Protein AF-0000000084338769 (afdb_homodimer)

Nearest PDB structures (foldseek):
  5ovy-assembly1_A  TM=7.152E-01  e=9.551E-09  Mycobacteroides abscessus ATCC 19977
  2qwt-assembly1_A  TM=5.694E-01  e=1.940E-06  Mycolicibacterium vanbaalenii PYR-1
  3vpr-assembly2_D  TM=7.027E-01  e=4.124E-05  Thermus thermophilus HB8
  2g3b-assembly1_A  TM=5.293E-01  e=1.613E-04  Rhodococcus jostii RHA1
  5nz0-assembly1_A-2  TM=6.628E-01  e=1.616E-03  Mycobacterium tuberculosis H37Rv

Solvent-accessible surface area (backbone atoms only — not comparable to full-atom values): 21182 Å² total; per-residue (Å²): 111,68,66,55,48,55,51,47,50,52,41,42,34,54,41,41,42,52,43,26,40,75,67,34,82,76,60,52,65,61,56,41,18,55,75,45,71,46,56,52,66,60,47,39,74,76,29,76,41,69,58,52,42,51,48,62,47,38,42,66,60,50,51,48,52,37,50,46,40,54,56,24,67,65,43,85,50,36,52,61,20,40,53,52,34,53,52,51,52,48,50,53,33,51,73,30,52,26,53,41,50,39,56,75,68,42,44,68,70,30,70,90,39,43,66,58,48,51,49,38,52,50,41,50,45,49,36,50,50,44,14,38,73,72,54,46,29,33,84,84,67,48,73,32,53,53,52,51,50,50,32,18,48,65,26,45,75,52,93,43,69,68,53,19,41,44,38,47,52,25,48,49,43,38,49,52,58,39,43,36,44,62,99,62,76,88,61,57,69,81,42,88,42,78,76,52,62,65,79,108,110,68,64,54,48,54,52,48,49,53,40,41,34,53,41,42,41,53,43,26,41,75,68,34,82,76,59,55,66,60,55,41,19,54,75,48,69,46,55,53,67,60,47,41,73,75,30,76,41,69,58,50,42,51,48,62,48,38,43,67,60,51,50,48,50,37,50,45,39,54,55,24,68,66,43,85,48,37,53,61,20,40,51,50,34,54,52,50,51,50,51,51,34,51,73,31,52,26,52,40,50,40,56,76,67,43,43,70,71,30,70,91,40,42,66,57,48,50,49,38,51,49,41,50,48,50,36,50,49,43,12,37,73,73,53,46,30,34,84,86,66,49,76,33,53,55,53,50,49,50,30,17,50,65,27,46,74,52,94,43,69,68,53,20,41,44,37,48,52,26,50,48,44,38,49,52,58,39,43,36,44,62,99,63,76,87,62,56,69,82,40,86,41,80,71,52,67,65,79,109

Structure (mmCIF, N/CA/C/O backbone):
data_AF-0000000084338769-model_v1
#
loop_
_entity.id
_entity.type
_entity.pdbx_description
1 polymer 'Transcriptional regulator, TetR family'
#
loop_
_atom_site.group_PDB
_atom_site.id
_atom_site.type_symbol
_atom_site.label_atom_id
_atom_site.label_alt_id
_atom_site.label_comp_id
_atom_site.label_asym_id
_atom_site.label_entity_id
_atom_site.label_seq_id
_atom_site.pdbx_PDB_ins_code
_atom_site.Cartn_x
_atom_site.Cartn_y
_atom_site.Cartn_z
_atom_site.occupancy
_atom_site.B_iso_or_equiv
_atom_site.auth_seq_id
_atom_site.auth_comp_id
_atom_site.auth_asym_id
_atom_site.auth_atom_id
_atom_site.pdbx_PDB_model_num
ATOM 1 N N . MET A 1 1 ? -25.766 22.438 29.156 1 53.47 1 MET A N 1
ATOM 2 C CA . MET A 1 1 ? -26.156 22.516 27.75 1 53.47 1 MET A CA 1
ATOM 3 C C . MET A 1 1 ? -24.938 22.516 26.844 1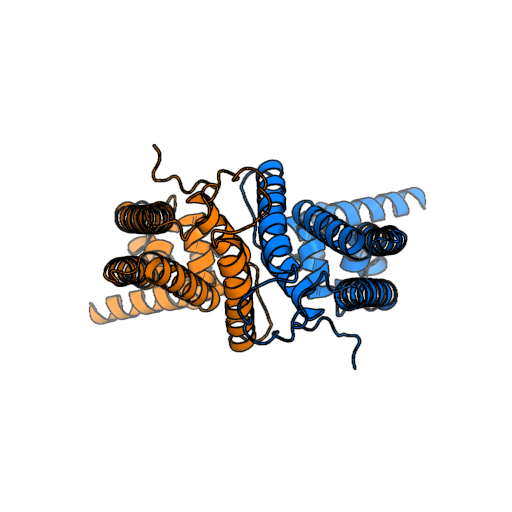 53.47 1 MET A C 1
ATOM 5 O O . MET A 1 1 ? -24.859 21.703 25.906 1 53.47 1 MET A O 1
ATOM 9 N N . ARG A 1 2 ? -24.016 23.484 27.125 1 60 2 ARG A N 1
ATOM 10 C CA . ARG A 1 2 ? -22.781 23.625 26.375 1 60 2 ARG A CA 1
ATOM 11 C C . ARG A 1 2 ? -21.875 22.422 26.578 1 60 2 ARG A C 1
ATOM 13 O O . ARG A 1 2 ? -21.281 21.922 25.625 1 60 2 ARG A O 1
ATOM 20 N N . THR A 1 3 ? -21.844 21.938 27.688 1 65.62 3 THR A N 1
ATOM 21 C CA . THR A 1 3 ? -21.031 20.781 28.062 1 65.62 3 THR A CA 1
ATOM 22 C C . THR A 1 3 ? -21.484 19.531 27.312 1 65.62 3 THR A C 1
ATOM 24 O O . THR A 1 3 ? -20.672 18.719 26.891 1 65.62 3 THR A O 1
ATOM 27 N N . ASP A 1 4 ? -22.75 19.547 27.172 1 74.5 4 ASP A N 1
ATOM 28 C CA . ASP A 1 4 ? -23.344 18.422 26.438 1 74.5 4 ASP A CA 1
ATOM 29 C C . ASP A 1 4 ? -22.984 18.469 24.969 1 74.5 4 ASP A C 1
ATOM 31 O O . ASP A 1 4 ? -22.656 17.438 24.359 1 74.5 4 ASP A O 1
ATOM 35 N N . ALA A 1 5 ? -22.859 19.781 24.578 1 77.62 5 ALA A N 1
ATOM 36 C CA . ALA A 1 5 ? -22.547 19.969 23.172 1 77.62 5 ALA A CA 1
ATOM 37 C C . ALA A 1 5 ? -21.109 19.562 22.859 1 77.62 5 ALA A C 1
ATOM 39 O O . ALA A 1 5 ? -20.859 18.891 21.844 1 77.62 5 ALA A O 1
ATOM 40 N N . ALA A 1 6 ? -20.25 19.953 23.719 1 82.94 6 ALA A N 1
ATOM 41 C CA . ALA A 1 6 ? -18.844 19.594 23.531 1 82.94 6 ALA A CA 1
ATOM 42 C C . ALA A 1 6 ? -18.641 18.078 23.688 1 82.94 6 ALA A C 1
ATOM 44 O O . ALA A 1 6 ? -17.859 17.484 22.938 1 82.94 6 ALA A O 1
ATOM 45 N N . ALA A 1 7 ? -19.312 17.562 24.562 1 87 7 ALA A N 1
ATOM 46 C CA . ALA A 1 7 ? -19.234 16.109 24.766 1 87 7 ALA A CA 1
ATOM 47 C C . ALA A 1 7 ? -19.766 15.352 23.547 1 87 7 ALA A C 1
ATOM 49 O O . ALA A 1 7 ? -19.203 14.344 23.141 1 87 7 ALA A O 1
ATOM 50 N N . ASN A 1 8 ? -20.828 15.875 22.953 1 88.81 8 ASN A N 1
ATOM 51 C CA . ASN A 1 8 ? -21.391 15.258 21.75 1 88.81 8 ASN A CA 1
ATOM 52 C C . ASN A 1 8 ? -20.438 15.352 20.562 1 88.81 8 ASN A C 1
ATOM 54 O O . ASN A 1 8 ? -20.297 14.398 19.812 1 88.81 8 ASN A O 1
ATOM 58 N N . ARG A 1 9 ? -19.859 16.484 20.484 1 91.62 9 ARG A N 1
ATOM 59 C CA . ARG A 1 9 ? -18.906 16.672 19.391 1 91.62 9 ARG A CA 1
ATOM 60 C C . ARG A 1 9 ? -17.766 15.656 19.469 1 91.62 9 ARG A C 1
ATOM 62 O O . ARG A 1 9 ? -17.438 15.016 18.469 1 91.62 9 ARG A O 1
ATOM 69 N N . GLU A 1 10 ? -17.203 15.516 20.625 1 93.31 10 GLU A N 1
ATOM 70 C CA . GLU A 1 10 ? -16.078 14.594 20.812 1 93.31 10 GLU A CA 1
ATOM 71 C C . GLU A 1 10 ? -16.516 13.148 20.578 1 93.31 10 GLU A C 1
ATOM 73 O O . GLU A 1 10 ? -15.758 12.352 20.016 1 93.31 10 GLU A O 1
ATOM 78 N N . ARG A 1 11 ? -17.656 12.883 20.984 1 93.44 11 ARG A N 1
ATOM 79 C CA . ARG A 1 11 ? -18.188 11.547 20.75 1 93.44 11 ARG A CA 1
ATOM 80 C C . ARG A 1 11 ? -18.359 11.273 19.266 1 93.44 11 ARG A C 1
ATOM 82 O O . ARG A 1 11 ? -17.969 10.211 18.766 1 93.44 11 ARG A O 1
ATOM 89 N N . ILE A 1 12 ? -18.922 12.258 18.562 1 96.06 12 ILE A N 1
ATOM 90 C CA . ILE A 1 12 ? -19.094 12.125 17.109 1 96.06 12 ILE A CA 1
ATOM 91 C C . ILE A 1 12 ? -17.734 11.93 16.453 1 96.06 12 ILE A C 1
ATOM 93 O O . ILE A 1 12 ? -17.578 11.039 15.602 1 96.06 12 ILE A O 1
ATOM 97 N N . LEU A 1 13 ? -16.797 12.695 16.906 1 96 13 LEU A N 1
ATOM 98 C CA . LEU A 1 13 ? -15.477 12.633 16.297 1 96 13 LEU A CA 1
ATOM 99 C C . LEU A 1 13 ? -14.797 11.297 16.578 1 96 13 LEU A C 1
ATOM 101 O O . LEU A 1 13 ? -14.164 10.711 15.703 1 96 13 LEU A O 1
ATOM 105 N N . ALA A 1 14 ? -14.945 10.805 17.766 1 95.44 14 ALA A N 1
ATOM 106 C CA . ALA A 1 14 ? -14.359 9.516 18.125 1 95.44 14 ALA A CA 1
ATOM 107 C C . ALA A 1 14 ? -14.969 8.383 17.312 1 95.44 14 ALA A C 1
ATOM 109 O O . ALA A 1 14 ? -14.258 7.52 16.797 1 95.44 14 ALA A O 1
ATOM 110 N N . VAL A 1 15 ? -16.234 8.43 17.109 1 96.31 15 VAL A N 1
ATOM 111 C CA . VAL A 1 15 ? -16.938 7.418 16.328 1 96.31 15 VAL A CA 1
ATOM 112 C C . VAL A 1 15 ? -16.547 7.531 14.859 1 96.31 15 VAL A C 1
ATOM 114 O O . VAL A 1 15 ? -16.297 6.52 14.203 1 96.31 15 VAL A O 1
ATOM 117 N N . ALA A 1 16 ? -16.469 8.727 14.414 1 95.56 16 ALA A N 1
ATOM 118 C CA . ALA A 1 16 ? -16.094 8.961 13.023 1 95.56 16 ALA A CA 1
ATOM 119 C C . ALA A 1 16 ? -14.703 8.414 12.734 1 95.56 16 ALA A C 1
ATOM 121 O O . ALA A 1 16 ? -14.5 7.699 11.75 1 95.56 16 ALA A O 1
ATOM 122 N N . ARG A 1 17 ? -13.758 8.688 13.602 1 93.31 17 ARG A N 1
ATOM 123 C CA . ARG A 1 17 ? -12.391 8.211 13.422 1 93.31 17 ARG A CA 1
ATOM 124 C C . ARG A 1 17 ? -12.336 6.691 13.367 1 93.31 17 ARG A C 1
ATOM 126 O O . ARG A 1 17 ? -11.688 6.121 12.484 1 93.31 17 ARG A O 1
ATOM 133 N N . ALA A 1 18 ? -13.031 6.133 14.25 1 92.06 18 ALA A N 1
ATOM 134 C CA . ALA A 1 18 ? -13.055 4.676 14.297 1 92.06 18 ALA A CA 1
ATOM 135 C C . ALA A 1 18 ? -13.703 4.094 13.039 1 92.06 18 ALA A C 1
ATOM 137 O O . ALA A 1 18 ? -13.18 3.148 12.445 1 92.06 18 ALA A O 1
ATOM 138 N N . ALA A 1 19 ? -14.789 4.68 12.648 1 93.06 19 ALA A N 1
ATOM 139 C CA . ALA A 1 19 ? -15.531 4.195 11.484 1 93.06 19 ALA A CA 1
ATOM 140 C C . ALA A 1 19 ? -14.719 4.379 10.203 1 93.06 19 ALA A C 1
ATOM 142 O O . ALA A 1 19 ? -14.602 3.451 9.398 1 93.06 19 ALA A O 1
ATOM 143 N N . PHE A 1 20 ? -14.109 5.547 10.07 1 89.56 20 PHE A N 1
ATOM 144 C CA . PHE A 1 20 ? -13.312 5.828 8.883 1 89.56 20 PHE A CA 1
ATOM 145 C C . PHE A 1 20 ? -12.102 4.91 8.805 1 89.56 20 PHE A C 1
ATOM 147 O O . PHE A 1 20 ? -11.703 4.488 7.719 1 89.56 20 PHE A O 1
ATOM 154 N N . GLY A 1 21 ? -11.523 4.602 9.922 1 86.25 21 GLY A N 1
ATOM 155 C CA . GLY A 1 21 ? -10.352 3.738 9.977 1 86.25 21 GLY A CA 1
ATOM 156 C C . GLY A 1 21 ? -10.656 2.297 9.617 1 86.25 21 GLY A C 1
ATOM 157 O O . GLY A 1 21 ? -9.859 1.635 8.953 1 86.25 21 GLY A O 1
ATOM 158 N N . THR A 1 22 ? -11.82 1.85 10.008 1 83.31 22 THR A N 1
ATOM 159 C CA . THR A 1 22 ? -12.141 0.433 9.867 1 83.31 22 THR A CA 1
ATOM 160 C C . THR A 1 22 ? -12.945 0.184 8.602 1 83.31 22 THR A C 1
ATOM 162 O O . THR A 1 22 ? -12.82 -0.87 7.977 1 83.31 22 THR A O 1
ATOM 165 N N . GLU A 1 23 ? -13.758 1.205 8.211 1 86.38 23 GLU A N 1
ATOM 166 C CA . GLU A 1 23 ? -14.727 0.952 7.152 1 86.38 23 GLU A CA 1
ATOM 167 C C . GLU A 1 23 ? -14.492 1.881 5.965 1 86.38 23 GLU A C 1
ATOM 169 O O . GLU A 1 23 ? -15.133 1.729 4.918 1 86.38 23 GLU A O 1
ATOM 174 N N . GLY A 1 24 ? -13.57 2.754 6.09 1 86 24 GLY A N 1
ATOM 175 C CA . GLY A 1 24 ? -13.312 3.691 5.008 1 86 24 GLY A CA 1
ATOM 176 C C . GLY A 1 24 ? -14.078 4.996 5.156 1 86 24 GLY A C 1
ATOM 177 O O . GLY A 1 24 ? -14.93 5.129 6.039 1 86 24 GLY A O 1
ATOM 178 N N . LEU A 1 25 ? -13.883 5.922 4.297 1 87.19 25 LEU A N 1
ATOM 179 C CA . LEU A 1 25 ? -14.398 7.281 4.426 1 87.19 25 LEU A CA 1
ATOM 180 C C . LEU A 1 25 ? -15.828 7.375 3.912 1 87.19 25 LEU A C 1
ATOM 182 O O . LEU A 1 25 ? -16.516 8.375 4.145 1 87.19 25 LEU A O 1
ATOM 186 N N . ASP A 1 26 ? -16.281 6.336 3.377 1 86.44 26 ASP A N 1
ATOM 187 C CA . ASP A 1 26 ? -17.594 6.387 2.746 1 86.44 26 ASP A CA 1
ATOM 188 C C . ASP A 1 26 ? -18.703 5.965 3.723 1 86.44 26 ASP A C 1
ATOM 190 O O . ASP A 1 26 ? -19.875 5.898 3.354 1 86.44 26 ASP A O 1
ATOM 194 N N . VAL A 1 27 ? -18.344 5.73 4.879 1 90.44 27 VAL A N 1
ATOM 195 C CA . VAL A 1 27 ? -19.344 5.402 5.883 1 90.44 27 VAL A CA 1
ATOM 196 C C . VAL A 1 27 ? -20.406 6.504 5.934 1 90.44 27 VAL A C 1
ATOM 198 O O . VAL A 1 27 ? -20.078 7.688 6.027 1 90.44 27 VAL A O 1
ATOM 201 N N . PRO A 1 28 ? -21.656 6.094 5.867 1 93.69 28 PRO A N 1
ATOM 202 C CA . PRO A 1 28 ? -22.719 7.109 5.895 1 93.69 28 PRO A CA 1
ATOM 203 C C . PRO A 1 28 ? -22.734 7.906 7.199 1 93.69 28 PRO A C 1
ATOM 205 O O . PRO A 1 28 ? -22.516 7.344 8.273 1 93.69 28 PRO A O 1
ATOM 208 N N . LEU A 1 29 ? -23.047 9.188 7.074 1 95.12 29 LEU A N 1
ATOM 209 C CA . LEU A 1 29 ? -23.125 10.047 8.25 1 95.12 29 LEU A CA 1
ATOM 210 C C . LEU A 1 29 ? -24.25 9.602 9.18 1 95.12 29 LEU A C 1
ATOM 212 O O . LEU A 1 29 ? -24.141 9.75 10.398 1 95.12 29 LEU A O 1
ATOM 216 N N . SER A 1 30 ? -25.312 9.023 8.625 1 95.94 30 SER A N 1
ATOM 217 C CA . SER A 1 30 ? -26.406 8.492 9.43 1 95.94 30 SER A CA 1
ATOM 218 C C . SER A 1 30 ? -25.938 7.367 10.336 1 95.94 30 SER A C 1
ATOM 220 O O . SER A 1 30 ? -26.375 7.25 11.477 1 95.94 30 SER A O 1
ATOM 222 N N . GLU A 1 31 ? -25.031 6.605 9.828 1 95.88 31 GLU A N 1
ATOM 223 C CA . GLU A 1 31 ? -24.469 5.516 10.625 1 95.88 31 GLU A CA 1
ATOM 224 C C . GLU A 1 31 ? -23.578 6.051 11.742 1 95.88 31 GLU A C 1
ATOM 226 O O . GLU A 1 31 ? -23.625 5.547 12.867 1 95.88 31 GLU A O 1
ATOM 231 N N . ILE A 1 32 ? -22.797 7.035 11.461 1 96.62 32 ILE A N 1
ATOM 232 C CA . ILE A 1 32 ? -21.969 7.676 12.469 1 96.62 32 ILE A CA 1
ATOM 233 C C . ILE A 1 32 ? -22.844 8.281 13.57 1 96.62 32 ILE A C 1
ATOM 235 O O . ILE A 1 32 ? -22.562 8.125 14.758 1 96.62 32 ILE A O 1
ATOM 239 N N . ALA A 1 33 ? -23.906 8.906 13.133 1 97.12 33 ALA A N 1
ATOM 240 C CA . ALA A 1 33 ? -24.844 9.484 14.094 1 97.12 33 ALA A CA 1
ATOM 241 C C . ALA A 1 33 ? -25.422 8.406 15 1 97.12 33 ALA A C 1
ATOM 243 O O . ALA A 1 33 ? -25.438 8.555 16.219 1 97.12 33 ALA A O 1
ATOM 244 N N . ARG A 1 34 ? -25.859 7.367 14.414 1 97.06 34 ARG A N 1
ATOM 245 C CA . ARG A 1 34 ? -26.453 6.254 15.156 1 97.06 34 ARG A CA 1
ATOM 246 C C . ARG A 1 34 ? -25.453 5.691 16.172 1 97.06 34 ARG A C 1
ATOM 248 O O . ARG A 1 34 ? -25.797 5.516 17.344 1 97.06 34 ARG A O 1
ATOM 255 N N . ARG A 1 35 ? -24.281 5.477 15.797 1 96.88 35 ARG A N 1
ATOM 256 C CA . ARG A 1 35 ? -23.266 4.902 16.672 1 96.88 35 ARG A CA 1
ATOM 257 C C . ARG A 1 35 ? -22.875 5.875 17.781 1 96.88 35 ARG A C 1
ATOM 259 O O . ARG A 1 35 ? -22.516 5.453 18.875 1 96.88 35 ARG A O 1
ATOM 266 N N . ALA A 1 36 ? -22.953 7.117 17.469 1 96.44 36 ALA A N 1
ATOM 267 C CA . ALA A 1 36 ? -22.609 8.148 18.453 1 96.44 36 ALA A CA 1
ATOM 268 C C . ALA A 1 36 ? -23.781 8.398 19.406 1 96.44 36 ALA A C 1
ATOM 270 O O . ALA A 1 36 ? -23.625 9.117 20.391 1 96.44 36 ALA A O 1
ATOM 271 N N . GLY A 1 37 ? -24.953 7.824 19.031 1 96.19 37 GLY A N 1
ATOM 272 C CA . GLY A 1 37 ? -26.125 7.992 19.875 1 96.19 37 GLY A CA 1
ATOM 273 C C . GLY A 1 37 ? -26.734 9.375 19.781 1 96.19 37 GLY A C 1
ATOM 274 O O . GLY A 1 37 ? -27.234 9.914 20.766 1 96.19 37 GLY A O 1
ATOM 275 N N . VAL A 1 38 ? -26.594 10.008 18.656 1 95.56 38 VAL A N 1
ATOM 276 C CA . VAL A 1 38 ? -27.172 11.328 18.438 1 95.56 38 VAL A CA 1
ATOM 277 C C . VAL A 1 38 ? -28.031 11.328 17.188 1 95.56 38 VAL A C 1
ATOM 279 O O . VAL A 1 38 ? -27.969 10.391 16.375 1 95.56 38 VAL A O 1
ATOM 282 N N . GLY A 1 39 ? -28.906 12.32 17.047 1 94.44 39 GLY A N 1
ATOM 283 C CA . GLY A 1 39 ? -29.688 12.477 15.828 1 94.44 39 GLY A CA 1
ATOM 284 C C . GLY A 1 39 ? -28.859 12.945 14.648 1 94.44 39 GLY A C 1
ATOM 285 O O . GLY A 1 39 ? -27.891 13.703 14.812 1 94.44 39 GLY A O 1
ATOM 286 N N . ILE A 1 40 ? -29.281 12.562 13.477 1 95.25 40 ILE A N 1
ATOM 287 C CA . ILE A 1 40 ? -28.547 12.906 12.266 1 95.25 40 ILE A CA 1
ATOM 288 C C . ILE A 1 40 ? -28.531 14.422 12.086 1 95.25 40 ILE A C 1
ATOM 290 O O . ILE A 1 40 ? -27.562 14.984 11.57 1 95.25 40 ILE A O 1
ATOM 294 N N . ALA A 1 41 ? -29.547 15.125 12.516 1 94.69 41 ALA A N 1
ATOM 295 C CA . ALA A 1 41 ? -29.594 16.578 12.43 1 94.69 41 ALA A CA 1
ATOM 296 C C . ALA A 1 41 ? -28.5 17.234 13.266 1 94.69 41 ALA A C 1
ATOM 298 O O . ALA A 1 41 ? -27.953 18.266 12.891 1 94.69 41 ALA A O 1
ATOM 299 N N . THR A 1 42 ? -28.219 16.672 14.375 1 93.94 42 THR A N 1
ATOM 300 C CA . THR A 1 42 ? -27.156 17.141 15.242 1 93.94 42 THR A CA 1
ATOM 301 C C . THR A 1 42 ? -25.797 17.062 14.539 1 93.94 42 THR A C 1
ATOM 303 O O . THR A 1 42 ? -25 18 14.625 1 93.94 42 THR A O 1
ATOM 306 N N . VAL A 1 43 ? -25.531 15.945 13.828 1 95.5 43 VAL A N 1
ATOM 307 C CA . VAL A 1 43 ? -24.281 15.773 13.086 1 95.5 43 VAL A CA 1
ATOM 308 C C . VAL A 1 43 ? -24.188 16.812 11.984 1 95.5 43 VAL A C 1
ATOM 310 O O . VAL A 1 43 ? -23.172 17.5 11.844 1 95.5 43 VAL A O 1
ATOM 313 N N . TYR A 1 44 ? -25.281 17.031 11.266 1 94.88 44 TYR A N 1
ATOM 314 C CA . TYR A 1 44 ? -25.266 17.953 10.133 1 94.88 44 TYR A CA 1
ATOM 315 C C . TYR A 1 44 ? -25.109 19.391 10.602 1 94.88 44 TYR A C 1
ATOM 317 O O . TYR A 1 44 ? -24.5 20.219 9.922 1 94.88 44 TYR A O 1
ATOM 325 N N . ARG A 1 45 ? -25.656 19.719 11.727 1 94.12 45 ARG A N 1
ATOM 326 C CA . ARG A 1 45 ? -25.531 21.062 12.281 1 94.12 45 ARG A CA 1
ATOM 327 C C . ARG A 1 45 ? -24.078 21.375 12.594 1 94.12 45 ARG A C 1
ATOM 329 O O . ARG A 1 45 ? -23.609 22.5 12.344 1 94.12 45 ARG A O 1
ATOM 336 N N . ARG A 1 46 ? -23.359 20.391 13.008 1 93.62 46 ARG A N 1
ATOM 337 C CA . ARG A 1 46 ? -21.984 20.594 13.422 1 93.62 46 ARG A CA 1
ATOM 338 C C . ARG A 1 46 ? -21.016 20.344 12.258 1 93.62 46 ARG A C 1
ATOM 340 O O . ARG A 1 46 ? -19.984 21.016 12.141 1 93.62 46 ARG A O 1
ATOM 347 N N . PHE A 1 47 ? -21.344 19.344 11.484 1 94.56 47 PHE A N 1
ATOM 348 C CA . PHE A 1 47 ? -20.562 18.953 10.328 1 94.56 47 PHE A CA 1
ATOM 349 C C . PHE A 1 47 ? -21.438 18.828 9.086 1 94.56 47 PHE A C 1
ATOM 351 O O . PHE A 1 47 ? -21.875 17.734 8.727 1 94.56 47 PHE A O 1
ATOM 358 N N . PRO A 1 48 ? -21.547 19.891 8.406 1 91.81 48 PRO A N 1
ATOM 359 C CA . PRO A 1 48 ? -22.562 19.953 7.34 1 91.81 48 PRO A CA 1
ATOM 360 C C . PRO A 1 48 ? -22.25 19.031 6.172 1 91.81 48 PRO A C 1
ATOM 362 O O . PRO A 1 48 ? -23.141 18.703 5.387 1 91.81 48 PRO A O 1
ATOM 365 N N . THR A 1 49 ? -20.922 18.688 6.039 1 89.19 49 THR A N 1
ATOM 366 C CA . THR A 1 49 ? -20.531 17.781 4.961 1 89.19 49 THR A CA 1
ATOM 367 C C . THR A 1 49 ? -19.625 16.672 5.488 1 89.19 49 THR A C 1
ATOM 369 O O . THR A 1 49 ? -19.047 16.797 6.57 1 89.19 49 THR A O 1
ATOM 372 N N . ARG A 1 50 ? -19.484 15.648 4.75 1 89.44 50 ARG A N 1
ATOM 373 C CA . ARG A 1 50 ? -18.547 14.586 5.07 1 89.44 50 ARG A CA 1
ATOM 374 C C . ARG A 1 50 ? -17.125 15.125 5.168 1 89.44 50 ARG A C 1
ATOM 376 O O . ARG A 1 50 ? -16.359 14.75 6.07 1 89.44 50 ARG A O 1
ATOM 383 N N . ASP A 1 51 ? -16.859 16.016 4.258 1 87.56 51 ASP A N 1
ATOM 384 C CA . ASP A 1 51 ? -15.523 16.594 4.254 1 87.56 51 ASP A CA 1
ATOM 385 C C . ASP A 1 51 ? -15.258 17.359 5.551 1 87.56 51 ASP A C 1
ATOM 387 O O . ASP A 1 51 ? -14.156 17.281 6.109 1 87.56 51 ASP A O 1
ATOM 391 N N . ALA A 1 52 ? -16.203 18.031 5.965 1 90.19 52 ALA A N 1
ATOM 392 C CA . ALA A 1 52 ? -16.062 18.797 7.207 1 90.19 52 ALA A CA 1
ATOM 393 C C . ALA A 1 52 ? -15.852 17.859 8.391 1 90.19 52 ALA A C 1
ATOM 395 O O . ALA A 1 52 ? -15.047 18.141 9.289 1 90.19 52 ALA A O 1
ATOM 396 N N . LEU A 1 53 ? -16.609 16.781 8.414 1 93 53 LEU A N 1
ATOM 397 C CA . LEU A 1 53 ? -16.453 15.805 9.484 1 93 53 LEU A CA 1
ATOM 398 C C . LEU A 1 53 ? -15.086 15.133 9.43 1 93 53 LEU A C 1
ATOM 400 O O . LEU A 1 53 ? -14.422 14.969 10.461 1 93 53 LEU A O 1
ATOM 404 N N . VAL A 1 54 ? -14.648 14.789 8.266 1 90.56 54 VAL A N 1
ATOM 405 C CA . VAL A 1 54 ? -13.344 14.164 8.086 1 90.56 54 VAL A CA 1
ATOM 406 C C . VAL A 1 54 ? -12.242 15.117 8.547 1 90.56 54 VAL A C 1
ATOM 408 O O . VAL A 1 54 ? -11.328 14.719 9.273 1 90.56 54 VAL A O 1
ATOM 411 N N . ALA A 1 55 ? -12.336 16.328 8.141 1 89.44 55 ALA A N 1
ATOM 412 C CA . ALA A 1 55 ? -11.352 17.328 8.539 1 89.44 55 ALA A CA 1
ATOM 413 C C . ALA A 1 55 ? -11.273 17.453 10.055 1 89.44 55 ALA A C 1
ATOM 415 O O . ALA A 1 55 ? -10.18 17.5 10.625 1 89.44 55 ALA A O 1
ATOM 416 N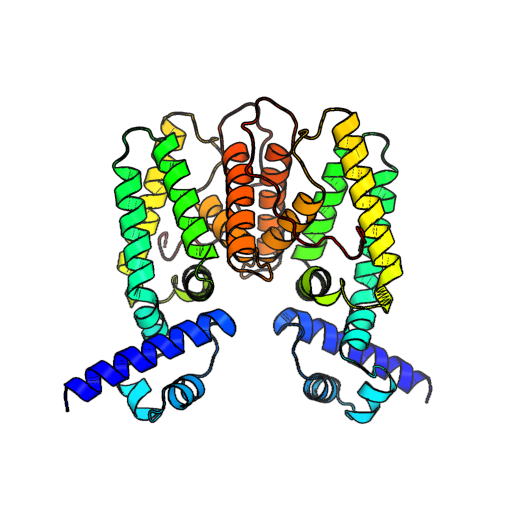 N . ALA A 1 56 ? -12.398 17.5 10.625 1 91.62 56 ALA A N 1
ATOM 417 C CA . ALA A 1 56 ? -12.43 17.641 12.078 1 91.62 56 ALA A CA 1
ATOM 418 C C . ALA A 1 56 ? -11.914 16.391 12.773 1 91.62 56 ALA A C 1
ATOM 420 O O . ALA A 1 56 ? -11.188 16.484 13.766 1 91.62 56 ALA A O 1
ATOM 421 N N . ALA A 1 57 ? -12.25 15.289 12.281 1 92.69 57 ALA A N 1
ATOM 422 C CA . ALA A 1 57 ? -11.891 14.008 12.891 1 92.69 57 ALA A CA 1
ATOM 423 C C . ALA A 1 57 ? -10.375 13.812 12.875 1 92.69 57 ALA A C 1
ATOM 425 O O . ALA A 1 57 ? -9.828 13.164 13.773 1 92.69 57 ALA A O 1
ATOM 426 N N . PHE A 1 58 ? -9.672 14.414 11.891 1 91.19 58 PHE A N 1
ATOM 427 C CA . PHE A 1 58 ? -8.25 14.133 11.75 1 91.19 58 PHE A CA 1
ATOM 428 C C . PHE A 1 58 ? -7.43 15.414 11.852 1 91.19 58 PHE A C 1
ATOM 430 O O . PHE A 1 58 ? -6.312 15.484 11.336 1 91.19 58 PHE A O 1
ATOM 437 N N . ALA A 1 59 ? -7.992 16.406 12.43 1 89.06 59 ALA A N 1
ATOM 438 C CA . ALA A 1 59 ? -7.312 17.703 12.578 1 89.06 59 ALA A CA 1
ATOM 439 C C . ALA A 1 59 ? -6.023 17.547 13.375 1 89.06 59 ALA A C 1
ATOM 441 O O . ALA A 1 59 ? -5 18.141 13.023 1 89.06 59 ALA A O 1
ATOM 442 N N . GLU A 1 60 ? -6.062 16.781 14.391 1 89.69 60 GLU A N 1
ATOM 443 C CA . GLU A 1 60 ? -4.887 16.594 15.242 1 89.69 60 GLU A CA 1
ATOM 444 C C . GLU A 1 60 ? -3.771 15.875 14.484 1 89.69 60 GLU A C 1
ATOM 446 O O . GLU A 1 60 ? -2.604 16.25 14.586 1 89.69 60 GLU A O 1
ATOM 451 N N . GLU A 1 61 ? -4.082 14.844 13.781 1 89.62 61 GLU A N 1
ATOM 452 C CA . GLU A 1 61 ? -3.096 14.102 13 1 89.62 61 GLU A CA 1
ATOM 453 C C . GLU A 1 61 ? -2.471 14.977 11.922 1 89.62 61 GLU A C 1
ATOM 455 O O . GLU A 1 61 ? -1.266 14.891 11.672 1 89.62 61 GLU A O 1
ATOM 460 N N . MET A 1 62 ? -3.293 15.82 11.336 1 86.94 62 MET A N 1
ATOM 461 C CA . MET A 1 62 ? -2.771 16.734 10.32 1 86.94 62 MET A CA 1
ATOM 462 C C . MET A 1 62 ? -1.801 17.734 10.93 1 86.94 62 MET A C 1
ATOM 464 O O . MET A 1 62 ? -0.75 18.016 10.352 1 86.94 62 MET A O 1
ATOM 468 N N . SER A 1 63 ? -2.229 18.25 12.039 1 89.62 63 SER A N 1
ATOM 469 C CA . SER A 1 63 ? -1.347 19.172 12.742 1 89.62 63 SER A CA 1
ATOM 470 C C . SER A 1 63 ? -0.043 18.484 13.141 1 89.62 63 SER A C 1
ATOM 472 O O . SER A 1 63 ? 1.034 19.078 13.016 1 89.62 63 SER A O 1
ATOM 474 N N . ALA A 1 64 ? -0.16 17.266 13.555 1 92.25 64 ALA A N 1
ATOM 475 C CA . ALA A 1 64 ? 1.021 16.5 13.938 1 92.25 64 ALA A CA 1
ATOM 476 C C . ALA A 1 64 ? 1.938 16.266 12.742 1 92.25 64 ALA A C 1
ATOM 478 O O . ALA A 1 64 ? 3.162 16.312 12.875 1 92.25 64 ALA A O 1
ATOM 479 N N . CYS A 1 65 ? 1.35 16.016 11.617 1 88.69 65 CYS A N 1
ATOM 480 C CA . CYS A 1 65 ? 2.121 15.828 10.391 1 88.69 65 CYS A CA 1
ATOM 481 C C . CYS A 1 65 ? 2.904 17.094 10.039 1 88.69 65 CYS A C 1
ATOM 483 O O . CYS A 1 65 ? 4.102 17.031 9.758 1 88.69 65 CYS A O 1
ATOM 485 N N . ALA A 1 66 ? 2.236 18.234 10.062 1 87.12 66 ALA A N 1
ATOM 486 C CA . ALA A 1 66 ? 2.9 19.516 9.781 1 87.12 66 ALA A CA 1
ATOM 487 C C . ALA A 1 66 ? 4.02 19.781 10.789 1 87.12 66 ALA A C 1
ATOM 489 O O . ALA A 1 66 ? 5.113 20.203 10.406 1 87.12 66 ALA A O 1
ATOM 490 N N . GLY A 1 67 ? 3.748 19.562 12.023 1 93 67 GLY A N 1
ATOM 491 C CA . GLY A 1 67 ? 4.75 19.75 13.062 1 93 67 GLY A CA 1
ATOM 492 C C . GLY A 1 67 ? 5.957 18.844 12.898 1 93 67 GLY A C 1
ATOM 493 O O . GLY A 1 67 ? 7.09 19.25 13.141 1 93 67 GLY A O 1
ATOM 494 N N . LEU A 1 68 ? 5.668 17.641 12.531 1 95.06 68 LEU A N 1
ATOM 495 C CA . LEU A 1 68 ? 6.727 16.672 12.289 1 95.06 68 LEU A CA 1
ATOM 496 C C . LEU A 1 68 ? 7.684 17.156 11.203 1 95.06 68 LEU A C 1
ATOM 498 O O . LEU A 1 68 ? 8.898 17.047 11.344 1 95.06 68 LEU A O 1
ATOM 502 N N . LEU A 1 69 ? 7.188 17.672 10.109 1 94.62 69 LEU A N 1
ATOM 503 C CA . LEU A 1 69 ? 8.008 18.172 9.016 1 94.62 69 LEU A CA 1
ATOM 504 C C . LEU A 1 69 ? 8.828 19.375 9.461 1 94.62 69 LEU A C 1
ATOM 506 O O . LEU A 1 69 ? 10.016 19.484 9.125 1 94.62 69 LEU A O 1
ATOM 510 N N . ASP A 1 70 ? 8.18 20.266 10.273 1 94.69 70 ASP A N 1
ATOM 511 C CA . ASP A 1 70 ? 8.898 21.406 10.82 1 94.69 70 ASP A CA 1
ATOM 512 C C . ASP A 1 70 ? 10.078 20.969 11.68 1 94.69 70 ASP A C 1
ATOM 514 O O . ASP A 1 70 ? 11.18 21.5 11.562 1 94.69 70 ASP A O 1
ATOM 518 N N . ARG A 1 71 ? 9.836 20.016 12.5 1 96.88 71 ARG A N 1
ATOM 519 C CA . ARG A 1 71 ? 10.883 19.516 13.383 1 96.88 71 ARG A CA 1
ATOM 520 C C . ARG A 1 71 ? 12.008 18.859 12.594 1 96.88 71 ARG A C 1
ATOM 522 O O . ARG A 1 71 ? 13.188 19.047 12.906 1 96.88 71 ARG A O 1
ATOM 529 N N . ALA A 1 72 ? 11.641 18.078 11.602 1 97 72 ALA A N 1
ATOM 530 C CA . ALA A 1 72 ? 12.656 17.438 10.758 1 97 72 ALA A CA 1
ATOM 531 C C . ALA A 1 72 ? 13.523 18.484 10.062 1 97 72 ALA A C 1
ATOM 533 O O . ALA A 1 72 ? 14.742 18.344 10 1 97 72 ALA A O 1
ATOM 534 N N . LEU A 1 73 ? 12.898 19.531 9.562 1 96.75 73 LEU A N 1
ATOM 535 C CA . LEU A 1 73 ? 13.594 20.578 8.812 1 96.75 73 LEU A CA 1
ATOM 536 C C . LEU A 1 73 ? 14.547 21.359 9.711 1 96.75 73 LEU A C 1
ATOM 538 O O . LEU A 1 73 ? 15.445 22.031 9.219 1 96.75 73 LEU A O 1
ATOM 542 N N . ALA A 1 74 ? 14.344 21.266 11.008 1 97.5 74 ALA A N 1
ATOM 543 C CA . ALA A 1 74 ? 15.234 21.938 11.961 1 97.5 74 ALA A CA 1
ATOM 544 C C . ALA A 1 74 ? 16.578 21.219 12.055 1 97.5 74 ALA A C 1
ATOM 546 O O . ALA A 1 74 ? 17.562 21.781 12.539 1 97.5 74 ALA A O 1
ATOM 547 N N . ASP A 1 75 ? 16.656 19.969 11.703 1 97.88 75 ASP A N 1
ATOM 548 C CA . ASP A 1 75 ? 17.922 19.219 11.672 1 97.88 75 ASP A CA 1
ATOM 549 C C . ASP A 1 75 ? 18.828 19.734 10.562 1 97.88 75 ASP A C 1
ATOM 551 O O . ASP A 1 75 ? 18.453 19.734 9.391 1 97.88 75 ASP A O 1
ATOM 555 N N . PRO A 1 76 ? 20 20.141 10.906 1 97.31 76 PRO A N 1
ATOM 556 C CA . PRO A 1 76 ? 20.906 20.703 9.891 1 97.31 76 PRO A CA 1
ATOM 557 C C . PRO A 1 76 ? 21.422 19.656 8.914 1 97.31 76 PRO A C 1
ATOM 559 O O . PRO A 1 76 ? 21.906 20 7.832 1 97.31 76 PRO A O 1
ATOM 562 N N . ASP A 1 77 ? 21.422 18.422 9.227 1 98.12 77 ASP A N 1
ATOM 563 C CA . ASP A 1 77 ? 21.828 17.375 8.297 1 98.12 77 ASP A CA 1
ATOM 564 C C . ASP A 1 77 ? 20.703 17.031 7.324 1 98.12 77 ASP A C 1
ATOM 566 O O . ASP A 1 77 ? 19.688 16.453 7.723 1 98.12 77 ASP A O 1
ATOM 570 N N . PRO A 1 78 ? 20.859 17.297 6.109 1 97.56 78 PRO A N 1
ATOM 571 C CA . PRO A 1 78 ? 19.766 17.156 5.148 1 97.56 78 PRO A CA 1
ATOM 572 C C . PRO A 1 78 ? 19.281 15.719 5.008 1 97.56 78 PRO A C 1
ATOM 574 O O . PRO A 1 78 ? 18.078 15.469 4.914 1 97.56 78 PRO A O 1
ATOM 577 N N . TRP A 1 79 ? 20.219 14.805 5.027 1 96.75 79 TRP A N 1
ATOM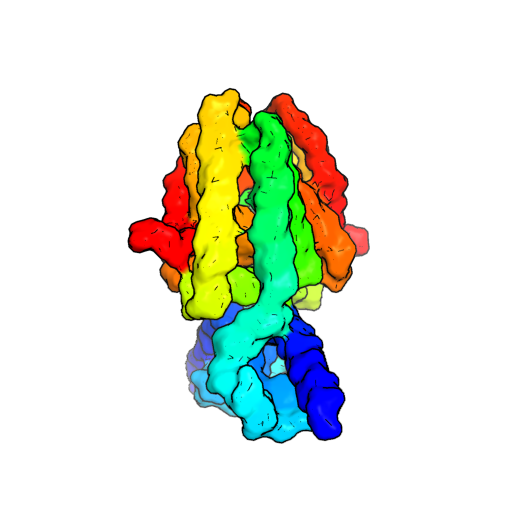 578 C CA . TRP A 1 79 ? 19.844 13.406 4.836 1 96.75 79 TRP A CA 1
ATOM 579 C C . TRP A 1 79 ? 19.156 12.859 6.082 1 96.75 79 TRP A C 1
ATOM 581 O O . TRP A 1 79 ? 18.125 12.18 5.984 1 96.75 79 TRP A O 1
ATOM 591 N N . ARG A 1 80 ? 19.703 13.102 7.199 1 97.56 80 ARG A N 1
ATOM 592 C CA . ARG A 1 80 ? 19.078 12.664 8.438 1 97.56 80 ARG A CA 1
ATOM 593 C C . ARG A 1 80 ? 17.672 13.25 8.586 1 97.56 80 ARG A C 1
ATOM 595 O O . ARG A 1 80 ? 16.75 12.555 9.008 1 97.56 80 ARG A O 1
ATOM 602 N N . ALA A 1 81 ? 17.516 14.539 8.281 1 98.06 81 ALA A N 1
ATOM 603 C CA . ALA A 1 81 ? 16.219 15.203 8.32 1 98.06 81 ALA A CA 1
ATOM 604 C C . ALA A 1 81 ? 15.211 14.492 7.418 1 98.06 81 ALA A C 1
ATOM 606 O O . ALA A 1 81 ? 14.086 14.211 7.828 1 98.06 81 ALA A O 1
ATOM 607 N N . PHE A 1 82 ? 15.641 14.219 6.227 1 97.75 82 PHE A N 1
ATOM 608 C CA . PHE A 1 82 ? 14.82 13.547 5.223 1 97.75 82 PHE A CA 1
ATOM 609 C C . PHE A 1 82 ? 14.375 12.172 5.711 1 97.75 82 PHE A C 1
ATOM 611 O O . PHE A 1 82 ? 13.188 11.859 5.707 1 97.75 82 PHE A O 1
ATOM 618 N N . CYS A 1 83 ? 15.305 11.352 6.215 1 97.5 83 CYS A N 1
ATOM 619 C CA . CYS A 1 83 ? 15.031 9.992 6.68 1 97.5 83 CYS A CA 1
ATOM 620 C C . CYS A 1 83 ? 14.094 10.008 7.883 1 97.5 83 CYS A C 1
ATOM 622 O O . CYS A 1 83 ? 13.141 9.227 7.941 1 97.5 83 CYS A O 1
ATOM 624 N N . THR A 1 84 ? 14.391 10.898 8.781 1 97.44 84 THR A N 1
ATOM 625 C CA . THR A 1 84 ? 13.578 11 9.984 1 97.44 84 THR A CA 1
ATOM 626 C C . THR A 1 84 ? 12.133 11.352 9.633 1 97.44 84 THR A C 1
ATOM 628 O O . THR A 1 84 ? 11.195 10.742 10.156 1 97.44 84 THR A O 1
ATOM 631 N N . ALA A 1 85 ? 11.961 12.281 8.758 1 97.31 85 ALA A N 1
ATOM 632 C CA . ALA A 1 85 ? 10.625 12.703 8.336 1 97.31 85 ALA A CA 1
ATOM 633 C C . ALA A 1 85 ? 9.852 11.531 7.734 1 97.31 85 ALA A C 1
ATOM 635 O O . ALA A 1 85 ? 8.703 11.273 8.117 1 97.31 85 ALA A O 1
ATOM 636 N N . LEU A 1 86 ? 10.43 10.812 6.82 1 97.31 86 LEU A N 1
ATOM 637 C CA . LEU A 1 86 ? 9.742 9.727 6.133 1 97.31 86 LEU A CA 1
ATOM 638 C C . LEU A 1 86 ? 9.43 8.586 7.094 1 97.31 86 LEU A C 1
ATOM 640 O O . LEU A 1 86 ? 8.352 7.996 7.031 1 97.31 86 LEU A O 1
ATOM 644 N N . ARG A 1 87 ? 10.398 8.281 7.98 1 96.69 87 ARG A N 1
ATOM 645 C CA . ARG A 1 87 ? 10.156 7.246 8.977 1 96.69 87 ARG A CA 1
ATOM 646 C C . ARG A 1 87 ? 8.961 7.602 9.859 1 96.69 87 ARG A C 1
ATOM 648 O O . ARG A 1 87 ? 8.086 6.766 10.086 1 96.69 87 ARG A O 1
ATOM 655 N N . GLN A 1 88 ? 8.938 8.773 10.281 1 96.56 88 GLN A N 1
ATOM 656 C CA . GLN A 1 88 ? 7.891 9.195 11.203 1 96.56 88 GLN A CA 1
ATOM 657 C C . GLN A 1 88 ? 6.547 9.32 10.492 1 96.56 88 GLN A C 1
ATOM 659 O O . GLN A 1 88 ? 5.512 8.945 11.039 1 96.56 88 GLN A O 1
ATOM 664 N N . LEU A 1 89 ? 6.527 9.875 9.305 1 95 89 LEU A N 1
ATOM 665 C CA . LEU A 1 89 ? 5.301 9.961 8.516 1 95 89 LEU A CA 1
ATOM 666 C C . LEU A 1 89 ? 4.707 8.57 8.281 1 95 89 LEU A C 1
ATOM 668 O O . LEU A 1 89 ? 3.52 8.352 8.523 1 95 89 LEU A O 1
ATOM 672 N N . CYS A 1 90 ? 5.516 7.629 7.875 1 96.25 90 CYS A N 1
ATOM 673 C CA . CYS A 1 90 ? 5.043 6.281 7.586 1 96.25 90 CYS A CA 1
ATOM 674 C C . CYS A 1 90 ? 4.566 5.59 8.859 1 96.25 90 CYS A C 1
ATOM 676 O O . CYS A 1 90 ? 3.57 4.863 8.836 1 96.25 90 CYS A O 1
ATOM 678 N N . ALA A 1 91 ? 5.277 5.816 9.906 1 94.94 91 ALA A N 1
ATOM 679 C CA . ALA A 1 91 ? 4.852 5.242 11.18 1 94.94 91 ALA A CA 1
ATOM 680 C C . ALA A 1 91 ? 3.48 5.77 11.594 1 94.94 91 ALA A C 1
ATOM 682 O O . ALA A 1 91 ? 2.633 5.012 12.07 1 94.94 91 ALA A O 1
ATOM 683 N N . MET A 1 92 ? 3.301 7.059 11.438 1 92.88 92 MET A N 1
ATOM 684 C CA . MET A 1 92 ? 2.012 7.676 11.734 1 92.88 92 MET A CA 1
ATOM 685 C C . MET A 1 92 ? 0.902 7.062 10.891 1 92.88 92 MET A C 1
ATOM 687 O O . MET A 1 92 ? -0.163 6.723 11.414 1 92.88 92 MET A O 1
ATOM 691 N N . HIS A 1 93 ? 1.164 6.93 9.641 1 91.38 93 HIS A N 1
ATOM 692 C CA . HIS A 1 93 ? 0.186 6.352 8.727 1 91.38 93 HIS A CA 1
ATOM 693 C C . HIS A 1 93 ? -0.085 4.891 9.055 1 91.38 93 HIS A C 1
ATOM 695 O O . HIS A 1 93 ? -1.217 4.418 8.93 1 91.38 93 HIS A O 1
ATOM 701 N N . ALA A 1 94 ? 0.947 4.141 9.5 1 92 94 ALA A N 1
ATOM 702 C CA . ALA A 1 94 ? 0.79 2.73 9.836 1 92 94 ALA A CA 1
ATOM 703 C C . ALA A 1 94 ? -0.065 2.559 11.094 1 92 94 ALA A C 1
ATOM 705 O O . ALA A 1 94 ? -0.791 1.571 11.227 1 92 94 ALA A O 1
ATOM 706 N N . ARG A 1 95 ? -0.027 3.521 11.914 1 89.56 95 ARG A N 1
ATOM 707 C CA . ARG A 1 95 ? -0.747 3.451 13.18 1 89.56 95 ARG A CA 1
ATOM 708 C C . ARG A 1 95 ? -2.197 3.893 13.016 1 89.56 95 ARG A C 1
ATOM 710 O O . ARG A 1 95 ? -3.061 3.518 13.812 1 89.56 95 ARG A O 1
ATOM 717 N N . ASP A 1 96 ? -2.408 4.727 12.055 1 89.88 96 ASP A N 1
ATOM 718 C CA . ASP A 1 96 ? -3.742 5.281 11.844 1 89.88 96 ASP A CA 1
ATOM 719 C C . ASP A 1 96 ? -4.172 5.145 10.391 1 89.88 96 ASP A C 1
ATOM 721 O O . ASP A 1 96 ? -3.939 6.043 9.578 1 89.88 96 ASP A O 1
ATOM 725 N 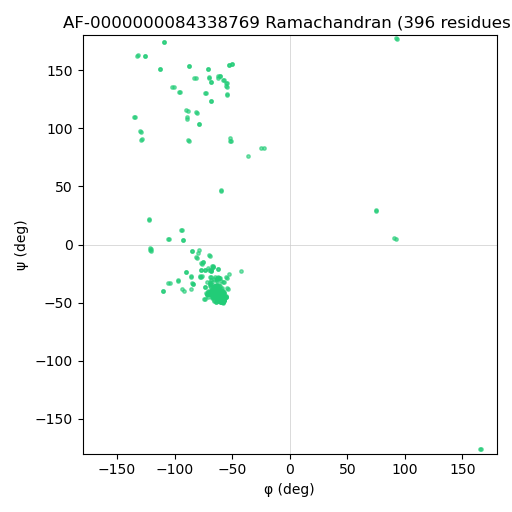N . GLN A 1 97 ? -4.883 4.176 10.164 1 85.5 97 GLN A N 1
ATOM 726 C CA . GLN A 1 97 ? -5.273 3.865 8.797 1 85.5 97 GLN A CA 1
ATOM 727 C C . GLN A 1 97 ? -6.332 4.844 8.289 1 85.5 97 GLN A C 1
ATOM 729 O O . GLN A 1 97 ? -6.367 5.172 7.105 1 85.5 97 GLN A O 1
ATOM 734 N N . GLY A 1 98 ? -7.219 5.215 9.227 1 87.12 98 GLY A N 1
ATOM 735 C CA . GLY A 1 98 ? -8.211 6.211 8.852 1 87.12 98 GLY A CA 1
ATOM 736 C C . GLY A 1 98 ? -7.594 7.523 8.398 1 87.12 98 GLY A C 1
ATOM 737 O O . GLY A 1 98 ? -8.008 8.094 7.387 1 87.12 98 GLY A O 1
ATOM 738 N N . PHE A 1 99 ? -6.66 7.934 9.125 1 89.19 99 PHE A N 1
ATOM 739 C CA . PHE A 1 99 ? -5.957 9.156 8.75 1 89.19 99 PHE A CA 1
ATOM 740 C C . PHE A 1 99 ? -5.234 8.977 7.422 1 89.19 99 PHE A C 1
ATOM 742 O O . PHE A 1 99 ? -5.281 9.859 6.562 1 89.19 99 PHE A O 1
ATOM 749 N N . SER A 1 100 ? -4.543 7.848 7.25 1 88.88 100 SER A N 1
ATOM 750 C CA . SER A 1 100 ? -3.824 7.566 6.012 1 88.88 100 SER A CA 1
ATOM 751 C C . SER A 1 100 ? -4.754 7.645 4.805 1 88.88 100 SER A C 1
ATOM 753 O O . SER A 1 100 ? -4.43 8.281 3.803 1 88.88 100 SER A O 1
ATOM 755 N N . ALA A 1 101 ? -5.875 7.047 4.973 1 84.25 101 ALA A N 1
ATOM 756 C CA . ALA A 1 101 ? -6.867 7.074 3.898 1 84.25 101 ALA A CA 1
ATOM 757 C C . ALA A 1 101 ? -7.328 8.5 3.613 1 84.25 101 ALA A C 1
ATOM 759 O O . ALA A 1 101 ? -7.391 8.922 2.455 1 84.25 101 ALA A O 1
ATOM 760 N N . ALA A 1 102 ? -7.641 9.188 4.648 1 83.62 102 ALA A N 1
ATOM 761 C CA . ALA A 1 102 ? -8.117 10.562 4.512 1 83.62 102 ALA A CA 1
ATOM 762 C C . ALA A 1 102 ? -7.047 11.453 3.887 1 83.62 102 ALA A C 1
ATOM 764 O O . ALA A 1 102 ? -7.34 12.25 2.992 1 83.62 102 ALA A O 1
ATOM 765 N N . PHE A 1 103 ? -5.867 11.289 4.379 1 82.69 103 PHE A N 1
ATOM 766 C CA . PHE A 1 103 ? -4.738 12.094 3.928 1 82.69 103 PHE A CA 1
ATOM 767 C C . PHE A 1 103 ? -4.492 11.891 2.438 1 82.69 103 PHE A C 1
ATOM 769 O O . PHE A 1 103 ? -4.336 12.859 1.692 1 82.69 103 PHE A O 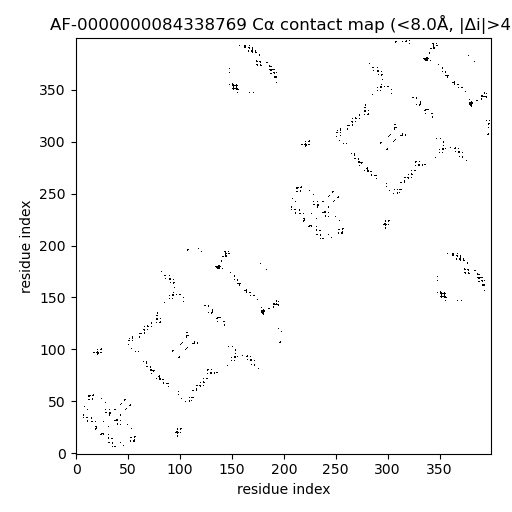1
ATOM 776 N N . LEU A 1 104 ? -4.559 10.758 1.972 1 79.5 104 LEU A N 1
ATOM 777 C CA . LEU A 1 104 ? -4.16 10.438 0.605 1 79.5 104 LEU A CA 1
ATOM 778 C C . LEU A 1 104 ? -5.34 10.578 -0.351 1 79.5 104 LEU A C 1
ATOM 780 O O . LEU A 1 104 ? -5.152 10.828 -1.544 1 79.5 104 LEU A O 1
ATOM 784 N N . THR A 1 105 ? -6.539 10.477 0.145 1 73.75 105 THR A N 1
ATOM 785 C CA . THR A 1 105 ? -7.68 10.461 -0.765 1 73.75 105 THR A CA 1
ATOM 786 C C . THR A 1 105 ? -8.484 11.75 -0.644 1 73.75 105 THR A C 1
ATOM 788 O O . THR A 1 105 ? -9.039 12.234 -1.631 1 73.75 105 THR A O 1
ATOM 791 N N . ALA A 1 106 ? -8.656 12.219 0.488 1 64.06 106 ALA A N 1
ATOM 792 C CA . ALA A 1 106 ? -9.617 13.289 0.733 1 64.06 106 ALA A CA 1
ATOM 793 C C . ALA A 1 106 ? -8.906 14.633 0.923 1 64.06 106 ALA A C 1
ATOM 795 O O . ALA A 1 106 ? -9.445 15.68 0.565 1 64.06 106 ALA A O 1
ATOM 796 N N . LEU A 1 107 ? -7.781 14.602 1.46 1 63.97 107 LEU A N 1
ATOM 797 C CA . LEU A 1 107 ? -7.121 15.82 1.91 1 63.97 107 LEU A CA 1
ATOM 798 C C . LEU A 1 107 ? -6.887 16.781 0.743 1 63.97 107 LEU A C 1
ATOM 800 O O . LEU A 1 107 ? -7.016 17.984 0.893 1 63.97 107 LEU A O 1
ATOM 804 N N . PRO A 1 108 ? -6.746 16.141 -0.368 1 61.66 108 PRO A N 1
ATOM 805 C CA . PRO A 1 108 ? -6.488 17.094 -1.458 1 61.66 108 PRO A CA 1
ATOM 806 C C . PRO A 1 108 ? -7.707 17.938 -1.805 1 61.66 108 PRO A C 1
ATOM 808 O O . PRO A 1 108 ? -7.57 19 -2.426 1 61.66 108 PRO A O 1
ATOM 811 N N . THR A 1 109 ? -8.75 17.531 -1.226 1 67.12 109 THR A N 1
ATOM 812 C CA . THR A 1 109 ? -9.961 18.203 -1.686 1 67.12 109 THR A CA 1
ATOM 813 C C . THR A 1 109 ? -10.664 18.906 -0.527 1 67.12 109 THR A C 1
ATOM 815 O O . THR A 1 109 ? -11.617 19.656 -0.736 1 67.12 109 THR A O 1
ATOM 818 N N . VAL A 1 110 ? -10.172 18.719 0.647 1 73.75 110 VAL A N 1
ATOM 819 C CA . VAL A 1 110 ? -10.836 19.297 1.812 1 73.75 110 VAL A CA 1
ATOM 820 C C . VAL A 1 110 ? -10.297 20.703 2.08 1 73.75 110 VAL A C 1
ATOM 822 O O . VAL A 1 110 ? -9.156 20.859 2.527 1 73.75 110 VAL A O 1
ATOM 825 N N . PRO A 1 111 ? -11.039 21.688 1.838 1 75.94 111 PRO A N 1
ATOM 826 C CA . PRO A 1 111 ? -10.57 23.062 1.971 1 75.94 111 PRO A CA 1
ATOM 827 C C . PRO A 1 111 ? -10.039 23.375 3.369 1 75.94 111 PRO A C 1
ATOM 829 O O . PRO A 1 111 ? -9.094 24.156 3.518 1 75.94 111 PRO A O 1
ATOM 832 N N . GLU A 1 112 ? -10.594 22.766 4.348 1 77.12 112 GLU A N 1
ATOM 833 C CA . GLU A 1 112 ? -10.219 23.031 5.734 1 77.12 112 GLU A CA 1
ATOM 834 C C . GLU A 1 112 ? -8.758 22.672 5.992 1 77.12 112 GLU A C 1
ATOM 836 O O . GLU A 1 112 ? -8.141 23.188 6.926 1 77.12 112 GLU A O 1
ATOM 841 N N . PHE A 1 113 ? -8.266 21.844 5.137 1 78.56 113 PHE A N 1
ATOM 842 C CA . PHE A 1 113 ? -6.895 21.391 5.336 1 78.56 113 PHE A CA 1
ATOM 843 C C . PHE A 1 113 ? -5.945 22.062 4.348 1 78.56 113 PHE A C 1
ATOM 845 O O . PHE A 1 113 ? -4.746 21.781 4.344 1 78.56 113 PHE A O 1
ATOM 852 N N . SER A 1 114 ? -6.5 2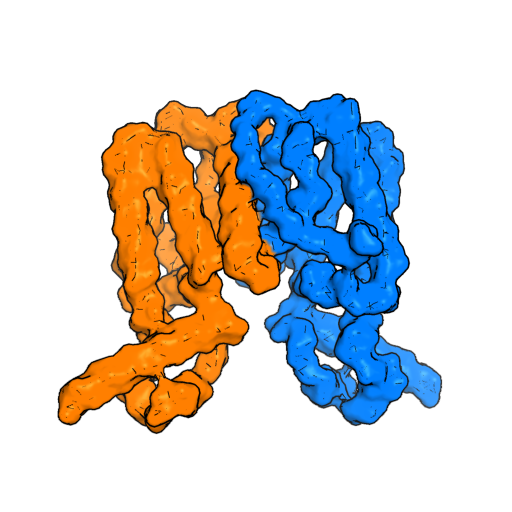2.922 3.641 1 80.19 114 SER A N 1
ATOM 853 C CA . SER A 1 114 ? -5.723 23.469 2.531 1 80.19 114 SER A CA 1
ATOM 854 C C . SER A 1 114 ? -4.418 24.078 3.02 1 80.19 114 SER A C 1
ATOM 856 O O . SER A 1 114 ? -3.352 23.812 2.455 1 80.19 114 SER A O 1
ATOM 858 N N . ALA A 1 115 ? -4.547 24.859 4.094 1 82.25 115 ALA A N 1
ATOM 859 C CA . ALA A 1 115 ? -3.354 25.547 4.594 1 82.25 115 ALA A CA 1
ATOM 860 C C . ALA A 1 115 ? -2.35 24.547 5.16 1 82.25 115 ALA A C 1
ATOM 862 O O . ALA A 1 115 ? -1.149 24.641 4.895 1 82.25 115 ALA A O 1
ATOM 863 N N . LEU A 1 116 ? -2.805 23.625 5.934 1 82.38 116 LEU A N 1
ATOM 864 C CA . LEU A 1 116 ? -1.93 22.625 6.531 1 82.38 116 LEU A CA 1
ATOM 865 C C . LEU A 1 116 ? -1.337 21.703 5.457 1 82.38 116 LEU A C 1
ATOM 867 O O . LEU A 1 116 ? -0.164 21.344 5.535 1 82.38 116 LEU A O 1
ATOM 871 N N . ARG A 1 117 ? -2.133 21.453 4.527 1 80.19 117 ARG A N 1
ATOM 872 C CA . ARG A 1 117 ? -1.658 20.656 3.402 1 80.19 117 ARG A CA 1
ATOM 873 C C . ARG A 1 117 ? -0.547 21.375 2.648 1 80.19 117 ARG A C 1
ATOM 875 O O . ARG A 1 117 ? 0.486 20.781 2.334 1 80.19 117 ARG A O 1
ATOM 882 N N . ALA A 1 118 ? -0.809 22.578 2.354 1 82.81 118 ALA A N 1
ATOM 883 C CA . ALA A 1 118 ? 0.193 23.375 1.65 1 82.81 118 ALA A CA 1
ATOM 884 C C . ALA A 1 118 ? 1.502 23.422 2.434 1 82.81 118 ALA A C 1
ATOM 886 O O . ALA A 1 118 ? 2.584 23.297 1.855 1 82.81 118 ALA A O 1
ATOM 887 N N . ARG A 1 119 ? 1.365 23.578 3.691 1 85.88 119 ARG A N 1
ATOM 888 C CA . ARG A 1 119 ? 2.541 23.609 4.555 1 85.88 119 ARG A CA 1
ATOM 889 C C . ARG A 1 119 ? 3.287 22.281 4.535 1 85.88 119 ARG A C 1
ATOM 891 O O . ARG A 1 119 ? 4.516 22.266 4.457 1 85.88 119 ARG A O 1
ATOM 898 N N . ALA A 1 120 ? 2.586 21.25 4.605 1 84.88 120 ALA A N 1
ATOM 899 C CA . ALA A 1 120 ? 3.186 19.922 4.562 1 84.88 120 ALA A CA 1
ATOM 900 C C . ALA A 1 120 ? 3.893 19.672 3.234 1 84.88 120 ALA A C 1
ATOM 902 O O . ALA A 1 120 ? 5.008 19.156 3.205 1 84.88 120 ALA A O 1
ATOM 903 N N . GLU A 1 121 ? 3.236 20.062 2.209 1 83.25 121 GLU A N 1
ATOM 904 C CA . GLU A 1 121 ? 3.816 19.906 0.878 1 83.25 121 GLU A CA 1
ATOM 905 C C . GLU A 1 121 ? 5.102 20.703 0.735 1 83.25 121 GLU A C 1
ATOM 907 O O . GLU A 1 121 ? 6.09 20.219 0.186 1 83.25 121 GLU A O 1
ATOM 912 N N . GLN A 1 122 ? 5.023 21.906 1.218 1 87.94 122 GLN A N 1
ATOM 913 C CA . GLN A 1 122 ? 6.207 22.75 1.18 1 87.94 122 GLN A CA 1
ATOM 914 C C . GLN A 1 122 ? 7.34 22.156 2.012 1 87.94 122 GLN A C 1
ATOM 916 O O . GLN A 1 122 ? 8.5 22.188 1.6 1 87.94 122 GLN A O 1
ATOM 921 N N . GLY A 1 123 ? 7.004 21.719 3.168 1 92.44 123 GLY A N 1
ATOM 922 C CA . GLY A 1 123 ? 7.996 21.078 4.016 1 92.44 123 GLY A CA 1
ATOM 923 C C . GLY A 1 123 ? 8.648 19.875 3.365 1 92.44 123 GLY A C 1
ATOM 924 O O . GLY A 1 123 ? 9.867 19.719 3.408 1 92.44 123 GLY A O 1
ATOM 925 N N . LEU A 1 124 ? 7.855 19.094 2.729 1 90.69 124 LEU A N 1
ATOM 926 C CA . LEU A 1 124 ? 8.367 17.922 2.035 1 90.69 124 LEU A CA 1
ATOM 927 C C . LEU A 1 124 ? 9.258 18.312 0.868 1 90.69 124 LEU A C 1
ATOM 929 O O . LEU A 1 124 ? 10.328 17.734 0.674 1 90.69 124 LEU A O 1
ATOM 933 N N . ALA A 1 125 ? 8.789 19.281 0.128 1 89.94 125 ALA A N 1
ATOM 934 C CA . ALA A 1 125 ? 9.578 19.766 -0.998 1 89.94 125 ALA A CA 1
ATOM 935 C C . ALA A 1 125 ? 10.938 20.281 -0.531 1 89.94 125 ALA A C 1
ATOM 937 O O . ALA A 1 125 ? 11.961 20.031 -1.179 1 89.94 125 ALA A O 1
ATOM 938 N N . GLU A 1 126 ? 10.906 20.969 0.55 1 95.12 126 GLU A N 1
ATOM 939 C CA . GLU A 1 126 ? 12.148 21.516 1.087 1 95.12 126 GLU A CA 1
ATOM 940 C C . GLU A 1 126 ? 13.078 20.406 1.566 1 95.12 126 GLU A C 1
ATOM 942 O O . GLU A 1 126 ? 14.289 20.469 1.354 1 95.12 126 GLU A O 1
ATOM 947 N N . LEU A 1 127 ? 12.555 19.406 2.213 1 96.31 127 LEU A N 1
ATOM 948 C CA . LEU A 1 127 ? 13.352 18.266 2.641 1 96.31 127 LEU A CA 1
ATOM 949 C C . LEU A 1 127 ? 14.016 17.594 1.448 1 96.31 127 LEU A C 1
ATOM 951 O O . LEU A 1 127 ? 15.203 17.266 1.501 1 96.31 127 LEU A O 1
ATOM 955 N N . VAL A 1 128 ? 13.25 17.438 0.379 1 94.19 128 VAL A N 1
ATOM 956 C CA . VAL A 1 128 ? 13.75 16.797 -0.829 1 94.19 128 VAL A CA 1
ATOM 957 C C . VAL A 1 128 ? 14.852 17.656 -1.452 1 94.19 128 VAL A C 1
ATOM 959 O O . VAL A 1 128 ? 15.93 17.141 -1.781 1 94.19 128 VAL A O 1
ATOM 962 N N . ARG A 1 129 ? 14.57 18.891 -1.572 1 95.25 129 ARG A N 1
ATOM 963 C CA . ARG A 1 129 ? 15.531 19.812 -2.168 1 95.25 129 ARG A CA 1
ATOM 964 C C . ARG A 1 129 ? 16.859 19.781 -1.422 1 95.25 129 ARG A C 1
ATOM 966 O O . ARG A 1 129 ? 17.922 19.672 -2.037 1 95.25 129 ARG A O 1
ATOM 973 N N . ARG A 1 130 ? 16.828 19.875 -0.128 1 97.44 130 ARG A N 1
ATOM 974 C CA . ARG A 1 130 ? 18.047 19.891 0.688 1 97.44 130 ARG A CA 1
ATOM 975 C C . ARG A 1 130 ? 18.828 18.594 0.544 1 97.44 130 ARG A C 1
ATOM 977 O O . ARG A 1 130 ? 20.047 18.609 0.413 1 97.44 130 ARG A O 1
ATOM 984 N N . ALA A 1 131 ? 18.109 17.484 0.635 1 97.25 131 ALA A N 1
ATOM 985 C CA . ALA A 1 131 ? 18.766 16.172 0.553 1 97.25 131 ALA A CA 1
ATOM 986 C C . ALA A 1 131 ? 19.391 15.961 -0.817 1 97.25 131 ALA A C 1
ATOM 988 O O . ALA A 1 131 ? 20.453 15.328 -0.928 1 97.25 131 ALA A O 1
ATOM 989 N N . GLN A 1 132 ? 18.75 16.469 -1.87 1 95 132 GLN A N 1
ATOM 990 C CA . GLN A 1 132 ? 19.328 16.375 -3.209 1 95 132 GLN A CA 1
ATOM 991 C C . GLN A 1 132 ? 20.531 17.312 -3.348 1 95 132 GLN A C 1
ATOM 993 O O . GLN A 1 132 ? 21.531 16.938 -3.941 1 95 132 GLN A O 1
ATOM 998 N N . ALA A 1 133 ? 20.375 18.469 -2.828 1 96.62 133 ALA A N 1
ATOM 999 C CA . ALA A 1 133 ? 21.453 19.453 -2.908 1 96.62 133 ALA A CA 1
ATOM 1000 C C . ALA A 1 133 ? 22.703 18.938 -2.215 1 96.62 133 ALA A C 1
ATOM 1002 O O . ALA A 1 133 ? 23.828 19.219 -2.658 1 96.62 133 ALA A O 1
ATOM 1003 N N . SER A 1 134 ? 22.578 18.203 -1.141 1 96.38 134 SER A N 1
ATOM 1004 C CA . SER A 1 134 ? 23.719 17.656 -0.416 1 96.38 134 SER A CA 1
ATOM 1005 C C . SER A 1 134 ? 24.312 16.453 -1.143 1 96.38 134 SER A C 1
ATOM 1007 O O . SER A 1 134 ? 25.406 15.984 -0.795 1 96.38 134 SER A O 1
ATOM 1009 N N . GLY A 1 135 ? 23.578 15.891 -2.043 1 95.38 135 GLY A N 1
ATOM 1010 C CA . GLY A 1 135 ? 24.047 14.766 -2.824 1 95.38 135 GLY A CA 1
ATOM 1011 C C . GLY A 1 135 ? 23.688 13.422 -2.213 1 95.38 135 GLY A C 1
ATOM 1012 O O . GLY A 1 135 ? 24.078 12.375 -2.736 1 95.38 135 GLY A O 1
ATOM 1013 N N . ASP A 1 136 ? 22.953 13.422 -1.172 1 95.25 136 ASP A N 1
ATOM 1014 C CA . ASP A 1 136 ? 22.625 12.195 -0.466 1 95.25 136 ASP A CA 1
ATOM 1015 C C . ASP A 1 136 ? 21.422 11.5 -1.105 1 95.25 136 ASP A C 1
ATOM 1017 O O . ASP A 1 136 ? 21.312 10.273 -1.067 1 95.25 136 ASP A O 1
ATOM 1021 N N . LEU A 1 137 ? 20.547 12.312 -1.593 1 95.25 137 LEU A N 1
ATOM 1022 C CA . LEU A 1 137 ? 19.359 11.805 -2.256 1 95.25 137 LEU A CA 1
ATOM 1023 C C . LEU A 1 137 ? 19.562 11.734 -3.766 1 95.25 137 LEU A C 1
ATOM 1025 O O . LEU A 1 137 ? 20.094 12.672 -4.367 1 95.25 137 LEU A O 1
ATOM 1029 N N . ARG A 1 138 ? 19.219 10.594 -4.32 1 93 138 ARG A N 1
ATOM 1030 C CA . ARG A 1 138 ? 19.391 10.414 -5.758 1 93 138 ARG A CA 1
ATOM 1031 C C . ARG A 1 138 ? 18.734 11.547 -6.535 1 93 138 ARG A C 1
ATOM 1033 O O . ARG A 1 138 ? 17.688 12.055 -6.129 1 93 138 ARG A O 1
ATOM 1040 N N . ALA A 1 139 ? 19.172 11.852 -7.711 1 89.19 139 ALA A N 1
ATOM 1041 C CA . ALA A 1 139 ? 18.781 13.031 -8.484 1 89.19 139 ALA A CA 1
ATOM 1042 C C . ALA A 1 139 ? 17.422 12.836 -9.133 1 89.19 139 ALA A C 1
ATOM 1044 O O . ALA A 1 139 ? 16.703 13.805 -9.367 1 89.19 139 ALA A O 1
ATOM 1045 N N . ASP A 1 140 ? 17.031 11.625 -9.422 1 86.5 140 ASP A N 1
ATOM 1046 C CA . ASP A 1 140 ? 15.789 11.367 -10.141 1 86.5 140 ASP A CA 1
ATOM 1047 C C . ASP A 1 140 ? 14.641 11.102 -9.172 1 86.5 140 ASP A C 1
ATOM 1049 O O . ASP A 1 140 ? 13.578 10.625 -9.578 1 86.5 140 ASP A O 1
ATOM 1053 N N . PHE A 1 141 ? 14.914 11.414 -7.883 1 90.75 141 PHE A N 1
ATOM 1054 C CA . PHE A 1 141 ? 13.836 11.383 -6.902 1 90.75 141 PHE A CA 1
ATOM 1055 C C . PHE A 1 141 ? 12.898 12.57 -7.094 1 90.75 141 PHE A C 1
ATOM 1057 O O . PHE A 1 141 ? 13.344 13.711 -7.211 1 90.75 141 PHE A O 1
ATOM 1064 N N . ALA A 1 142 ? 11.672 12.312 -7.148 1 84.38 142 ALA A N 1
ATOM 1065 C CA . ALA A 1 142 ? 10.664 13.367 -7.262 1 84.38 142 ALA A CA 1
ATOM 1066 C C . ALA A 1 142 ? 9.82 13.453 -5.996 1 84.38 142 ALA A C 1
ATOM 1068 O O . ALA A 1 142 ? 9.586 12.445 -5.324 1 84.38 142 ALA A O 1
ATOM 1069 N N . PRO A 1 143 ? 9.297 14.633 -5.648 1 82.56 143 PRO A N 1
ATOM 1070 C CA . PRO A 1 143 ? 8.422 14.773 -4.484 1 82.56 143 PRO A CA 1
ATOM 1071 C C . PRO A 1 143 ? 7.227 13.82 -4.527 1 82.56 143 PRO A C 1
ATOM 1073 O O . PRO A 1 143 ? 6.766 13.359 -3.482 1 82.56 143 PRO A O 1
ATOM 1076 N N . SER A 1 144 ? 6.797 13.469 -5.73 1 83.75 144 SER A N 1
ATOM 1077 C CA . SER A 1 144 ? 5.691 12.523 -5.875 1 83.75 144 SER A CA 1
ATOM 1078 C C . SER A 1 144 ? 6.086 11.133 -5.383 1 83.75 144 SER A C 1
ATOM 1080 O O . SER A 1 144 ? 5.223 10.297 -5.113 1 83.75 144 SER A O 1
ATOM 1082 N N . ASP A 1 145 ? 7.391 10.891 -5.297 1 89.06 145 ASP A N 1
ATOM 1083 C CA . ASP A 1 145 ? 7.852 9.609 -4.77 1 89.06 145 ASP A CA 1
ATOM 1084 C C . ASP A 1 145 ? 7.535 9.484 -3.283 1 89.06 145 ASP A C 1
ATOM 1086 O O . ASP A 1 145 ? 7.461 8.367 -2.756 1 89.06 145 ASP A O 1
ATOM 1090 N N . VAL A 1 146 ? 7.332 10.664 -2.613 1 90.5 146 VAL A N 1
ATOM 1091 C CA . VAL A 1 146 ? 6.898 10.625 -1.221 1 90.5 146 VAL A CA 1
ATOM 1092 C C . VAL A 1 146 ? 5.461 10.109 -1.144 1 90.5 146 VAL A C 1
ATOM 1094 O O . VAL A 1 146 ? 5.137 9.281 -0.292 1 90.5 146 VAL A O 1
ATOM 1097 N N . VAL A 1 147 ? 4.652 10.555 -2.002 1 87.31 147 VAL A N 1
ATOM 1098 C CA . VAL A 1 147 ? 3.266 10.102 -2.062 1 87.31 147 VAL A CA 1
ATOM 1099 C C . VAL A 1 147 ? 3.219 8.617 -2.412 1 87.31 147 VAL A C 1
ATOM 1101 O O . VAL A 1 147 ? 2.453 7.855 -1.815 1 87.31 147 VAL A O 1
ATOM 1104 N N . LEU A 1 148 ? 4.027 8.281 -3.373 1 90.25 148 LEU A N 1
ATOM 1105 C CA . LEU A 1 148 ? 4.137 6.875 -3.752 1 90.25 148 LEU A CA 1
ATOM 1106 C C . LEU A 1 148 ? 4.508 6.016 -2.549 1 90.25 148 LEU A C 1
ATOM 1108 O O . LEU A 1 148 ? 3.906 4.961 -2.322 1 90.25 148 LEU A O 1
ATOM 1112 N N . LEU A 1 149 ? 5.457 6.492 -1.786 1 95.06 149 LEU A N 1
ATOM 1113 C CA . LEU A 1 149 ? 5.879 5.805 -0.569 1 95.06 149 LEU A CA 1
ATOM 1114 C C . LEU A 1 149 ? 4.719 5.668 0.409 1 95.06 149 LEU A C 1
ATOM 1116 O O . LEU A 1 149 ? 4.488 4.59 0.962 1 95.06 149 LEU A O 1
ATOM 1120 N N . LEU A 1 150 ? 3.992 6.715 0.589 1 91.75 150 LEU A N 1
ATOM 1121 C CA . LEU A 1 150 ? 2.889 6.711 1.544 1 91.75 150 LEU A CA 1
ATOM 1122 C C . LEU A 1 150 ? 1.758 5.809 1.063 1 91.75 150 LEU A C 1
ATOM 1124 O O . LEU A 1 150 ? 1.14 5.102 1.863 1 91.75 150 LEU A O 1
ATOM 1128 N N . GLN A 1 151 ? 1.45 5.879 -0.207 1 90.94 151 GLN A N 1
ATOM 1129 C CA . GLN A 1 151 ? 0.448 4.973 -0.758 1 90.94 151 GLN A CA 1
ATOM 1130 C C . GLN A 1 151 ? 0.845 3.516 -0.539 1 90.94 151 GLN A C 1
ATOM 1132 O O . GLN A 1 151 ? 0.034 2.709 -0.081 1 90.94 151 GLN A O 1
ATOM 1137 N N . ALA A 1 152 ? 2.074 3.215 -0.892 1 94.69 152 ALA A N 1
ATOM 1138 C CA . ALA A 1 152 ? 2.566 1.853 -0.7 1 94.69 152 ALA A CA 1
ATOM 1139 C C . ALA A 1 152 ? 2.494 1.445 0.769 1 94.69 152 ALA A C 1
ATOM 1141 O O . ALA A 1 152 ? 2.039 0.346 1.094 1 94.69 152 ALA A O 1
ATOM 1142 N N . ASN A 1 153 ? 2.902 2.316 1.638 1 95.44 153 ASN A N 1
ATOM 1143 C CA . ASN A 1 153 ? 2.881 2.061 3.074 1 95.44 153 ASN A CA 1
ATOM 1144 C C . ASN A 1 153 ? 1.471 1.763 3.57 1 95.44 153 ASN A C 1
ATOM 1146 O O . ASN A 1 153 ? 1.28 0.907 4.438 1 95.44 153 ASN A O 1
ATOM 1150 N N . ARG A 1 154 ? 0.554 2.43 3.031 1 91.38 154 ARG A N 1
ATOM 1151 C CA . ARG A 1 154 ? -0.843 2.26 3.418 1 91.38 154 ARG A CA 1
ATOM 1152 C C . ARG A 1 154 ? -1.321 0.84 3.137 1 91.38 154 ARG A C 1
ATOM 1154 O O . ARG A 1 154 ? -2.215 0.334 3.82 1 91.38 154 ARG A O 1
ATOM 1161 N N . GLY A 1 155 ? -0.768 0.23 2.188 1 91.88 155 GLY A N 1
ATOM 1162 C CA . GLY A 1 155 ? -1.185 -1.107 1.798 1 91.88 155 GLY A CA 1
ATOM 1163 C C . GLY A 1 155 ? -0.706 -2.184 2.754 1 91.88 155 GLY A C 1
ATOM 1164 O O . GLY A 1 155 ? -1.183 -3.32 2.707 1 91.88 155 GLY A O 1
ATOM 1165 N N . ILE A 1 156 ? 0.208 -1.857 3.578 1 91.5 156 ILE A N 1
ATOM 1166 C CA . ILE A 1 156 ? 0.758 -2.82 4.527 1 91.5 156 ILE A CA 1
ATOM 1167 C C . ILE A 1 156 ? -0.202 -2.996 5.699 1 91.5 156 ILE A C 1
ATOM 1169 O O . ILE A 1 156 ? -0.31 -2.117 6.559 1 91.5 156 ILE A O 1
ATOM 1173 N N . ARG A 1 157 ? -0.886 -4.102 5.656 1 85.69 157 ARG A N 1
ATOM 1174 C CA . ARG A 1 157 ? -1.875 -4.418 6.68 1 85.69 157 ARG A CA 1
ATOM 1175 C C . ARG A 1 157 ? -1.747 -5.867 7.137 1 85.69 157 ARG A C 1
ATOM 1177 O O . ARG A 1 157 ? -1.973 -6.793 6.352 1 85.69 157 ARG A O 1
ATOM 1184 N N . LEU A 1 158 ? -1.293 -5.992 8.312 1 82.75 158 LEU A N 1
ATOM 1185 C CA . LEU A 1 158 ? -1.239 -7.305 8.945 1 82.75 158 LEU A CA 1
ATOM 1186 C C . LEU A 1 158 ? -2.266 -7.41 10.07 1 82.75 158 LEU A C 1
ATOM 1188 O O . LEU A 1 158 ? -2.967 -6.438 10.367 1 82.75 158 LEU A O 1
ATOM 1192 N N . ASP A 1 159 ? -2.391 -8.539 10.625 1 77.38 159 ASP A N 1
ATOM 1193 C CA . ASP A 1 159 ? -3.457 -8.812 11.578 1 77.38 159 ASP A CA 1
ATOM 1194 C C . ASP A 1 159 ? -3.277 -7.988 12.852 1 77.38 159 ASP A C 1
ATOM 1196 O O . ASP A 1 159 ? -4.242 -7.426 13.375 1 77.38 159 ASP A O 1
ATOM 1200 N N . ALA A 1 160 ? -2.043 -7.914 13.305 1 83.06 160 ALA A N 1
ATOM 1201 C CA . ALA A 1 160 ? -1.75 -7.176 14.531 1 83.06 160 ALA A CA 1
ATOM 1202 C C . ALA A 1 160 ? -1.149 -5.809 14.219 1 83.06 160 ALA A C 1
ATOM 1204 O O . ALA A 1 160 ? -0.301 -5.684 13.336 1 83.06 160 ALA A O 1
ATOM 1205 N N . PRO A 1 161 ? -1.64 -4.758 14.93 1 85.44 161 PRO A N 1
ATOM 1206 C CA . PRO A 1 161 ? -1.09 -3.42 14.711 1 85.44 161 PRO A CA 1
ATOM 1207 C C . PRO A 1 161 ? 0.428 -3.371 14.867 1 85.44 161 PRO A C 1
ATOM 1209 O O . PRO A 1 161 ? 1.107 -2.654 14.133 1 85.44 161 PRO A O 1
ATOM 1212 N N . GLU A 1 162 ? 0.938 -4.113 15.836 1 86.44 162 GLU A N 1
ATOM 1213 C CA . GLU A 1 162 ? 2.381 -4.121 16.062 1 86.44 162 GLU A CA 1
ATOM 1214 C C . GLU A 1 162 ? 3.115 -4.742 14.875 1 86.44 162 GLU A C 1
ATOM 1216 O O . GLU A 1 162 ? 4.211 -4.301 14.516 1 86.44 162 GLU A O 1
ATOM 1221 N N . ALA A 1 163 ? 2.502 -5.793 14.312 1 86.06 163 ALA A N 1
ATOM 1222 C CA . ALA A 1 163 ? 3.092 -6.414 13.133 1 86.06 163 ALA A CA 1
ATOM 1223 C C . ALA A 1 163 ? 3.07 -5.461 11.938 1 86.06 163 ALA A C 1
ATOM 1225 O O . ALA A 1 163 ? 4.031 -5.398 11.172 1 86.06 163 ALA A O 1
ATOM 1226 N N . THR A 1 164 ? 1.965 -4.734 11.836 1 90.38 164 THR A N 1
ATOM 1227 C CA . THR A 1 164 ? 1.862 -3.74 10.766 1 90.38 164 THR A CA 1
ATOM 1228 C C . THR A 1 164 ? 2.936 -2.668 10.922 1 90.38 164 THR A C 1
ATOM 1230 O O . THR A 1 164 ? 3.594 -2.293 9.953 1 90.38 164 THR A O 1
ATOM 1233 N N . ALA A 1 165 ? 3.125 -2.209 12.172 1 90.5 165 ALA A N 1
ATOM 1234 C CA . ALA A 1 165 ? 4.133 -1.188 12.445 1 90.5 165 ALA A CA 1
ATOM 1235 C C . ALA A 1 165 ? 5.535 -1.697 12.117 1 90.5 165 ALA A C 1
ATOM 1237 O O . ALA A 1 165 ? 6.336 -0.98 11.516 1 90.5 165 ALA A O 1
ATOM 1238 N N . ALA A 1 166 ? 5.805 -2.916 12.484 1 89.62 166 ALA A N 1
ATOM 1239 C CA . ALA A 1 166 ? 7.117 -3.498 12.227 1 89.62 166 ALA A CA 1
ATOM 1240 C C . ALA A 1 166 ? 7.348 -3.684 10.727 1 89.62 166 ALA A C 1
ATOM 1242 O O . ALA A 1 166 ? 8.445 -3.438 10.227 1 89.62 166 ALA A O 1
ATOM 1243 N N . ALA A 1 167 ? 6.305 -4.109 10.055 1 90.88 167 ALA A N 1
ATOM 1244 C CA . ALA A 1 167 ? 6.395 -4.281 8.609 1 90.88 167 ALA A CA 1
ATOM 1245 C C . ALA A 1 167 ? 6.633 -2.945 7.914 1 90.88 167 ALA A C 1
ATOM 1247 O O . ALA A 1 167 ? 7.453 -2.854 6.996 1 90.88 167 ALA A O 1
ATOM 1248 N N . SER A 1 168 ? 5.91 -1.963 8.383 1 94.31 168 SER A N 1
ATOM 1249 C 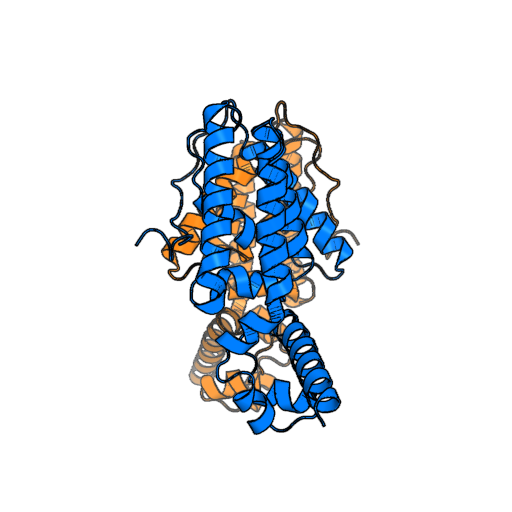CA . SER A 1 168 ? 6.105 -0.616 7.855 1 94.31 168 SER A CA 1
ATOM 1250 C C . SER A 1 168 ? 7.539 -0.141 8.07 1 94.31 168 SER A C 1
ATOM 1252 O O . SER A 1 168 ? 8.156 0.429 7.172 1 94.31 168 SER A O 1
ATOM 1254 N N . HIS A 1 169 ? 8.039 -0.381 9.211 1 93.38 169 HIS A N 1
ATOM 1255 C CA . HIS A 1 169 ? 9.398 0.027 9.539 1 93.38 169 HIS A CA 1
ATOM 1256 C C . HIS A 1 169 ? 10.414 -0.625 8.602 1 93.38 169 HIS A C 1
ATOM 1258 O O . HIS A 1 169 ? 11.312 0.045 8.094 1 93.38 169 HIS A O 1
ATOM 1264 N N . ARG A 1 170 ? 10.305 -1.909 8.375 1 92.31 170 ARG A N 1
ATOM 1265 C CA . ARG A 1 170 ? 11.203 -2.625 7.469 1 92.31 170 ARG A CA 1
ATOM 1266 C C . ARG A 1 170 ? 11.047 -2.133 6.035 1 92.31 170 ARG A C 1
ATOM 1268 O O . ARG A 1 170 ? 12.031 -1.951 5.324 1 92.31 170 ARG A O 1
ATOM 1275 N N . PHE A 1 171 ? 9.812 -1.899 5.727 1 95.56 171 PHE A N 1
ATOM 1276 C CA . PHE A 1 171 ? 9.508 -1.384 4.398 1 95.56 171 PHE A CA 1
ATOM 1277 C C . PHE A 1 171 ? 10.188 -0.041 4.168 1 95.56 171 PHE A C 1
ATOM 1279 O O . PHE A 1 171 ? 10.844 0.162 3.141 1 95.56 171 PHE A O 1
ATOM 1286 N N . VAL A 1 172 ? 10.062 0.849 5.078 1 96.56 172 VAL A N 1
ATOM 1287 C CA . VAL A 1 172 ? 10.641 2.184 4.945 1 96.56 172 VAL A CA 1
ATOM 1288 C C . VAL A 1 172 ? 12.164 2.088 4.883 1 96.56 172 VAL A C 1
ATOM 1290 O O . VAL A 1 172 ? 12.805 2.828 4.133 1 96.56 172 VAL A O 1
ATOM 1293 N N . ALA A 1 173 ? 12.727 1.18 5.609 1 93.31 173 ALA A N 1
ATOM 1294 C CA . ALA A 1 173 ? 14.172 0.979 5.566 1 93.31 173 ALA A CA 1
ATOM 1295 C C . ALA A 1 173 ? 14.633 0.576 4.164 1 93.31 173 ALA A C 1
ATOM 1297 O O . ALA A 1 173 ? 15.641 1.074 3.668 1 93.31 173 ALA A O 1
ATOM 1298 N N . TYR A 1 174 ? 13.875 -0.348 3.545 1 92.5 174 TYR A N 1
ATOM 1299 C CA . TYR A 1 174 ? 14.172 -0.707 2.162 1 92.5 174 TYR A CA 1
ATOM 1300 C C . TYR A 1 174 ? 14.109 0.517 1.256 1 92.5 174 TYR A C 1
ATOM 1302 O O . TYR A 1 174 ? 15.031 0.772 0.482 1 92.5 174 TYR A O 1
ATOM 1310 N N . MET A 1 175 ? 13.039 1.28 1.358 1 96.31 175 MET A N 1
ATOM 1311 C CA . MET A 1 175 ? 12.82 2.424 0.476 1 96.31 175 MET A CA 1
ATOM 1312 C C . MET A 1 175 ? 13.922 3.463 0.649 1 96.31 175 MET A C 1
ATOM 1314 O O . MET A 1 175 ? 14.453 3.979 -0.336 1 96.31 175 MET A O 1
ATOM 1318 N N . LEU A 1 176 ? 14.266 3.703 1.896 1 95 176 LEU A N 1
ATOM 1319 C CA . LEU A 1 176 ? 15.297 4.707 2.166 1 95 176 LEU A CA 1
ATOM 1320 C C . LEU A 1 176 ? 16.625 4.293 1.562 1 95 176 LEU A C 1
ATOM 1322 O O . LEU A 1 176 ? 17.391 5.141 1.081 1 95 176 LEU A O 1
ATOM 1326 N N . GLN A 1 177 ? 16.953 3.047 1.584 1 92.12 177 GLN A N 1
ATOM 1327 C CA . GLN A 1 177 ? 18.203 2.58 0.971 1 92.12 177 GLN A CA 1
ATOM 1328 C C . GLN A 1 177 ? 18.188 2.807 -0.538 1 92.12 177 GLN A C 1
ATOM 1330 O O . GLN A 1 177 ? 19.203 3.156 -1.128 1 92.12 177 GLN A O 1
ATOM 1335 N N . SER A 1 178 ? 17.031 2.648 -1.122 1 93.06 178 SER A N 1
ATOM 1336 C CA . SER A 1 178 ? 16.938 2.842 -2.564 1 93.06 178 SER A CA 1
ATOM 1337 C C . SER A 1 178 ? 16.922 4.324 -2.924 1 93.06 178 SER A C 1
ATOM 1339 O O . SER A 1 178 ? 17.219 4.691 -4.062 1 93.06 178 SER A O 1
ATOM 1341 N N . PHE A 1 179 ? 16.547 5.172 -1.984 1 93.69 179 PHE A N 1
ATOM 1342 C CA . PHE A 1 179 ? 16.5 6.609 -2.227 1 93.69 179 PHE A CA 1
ATOM 1343 C C . PHE A 1 179 ? 17.891 7.211 -2.209 1 93.69 179 PHE A C 1
ATOM 1345 O O . PHE A 1 179 ? 18.109 8.312 -2.729 1 93.69 179 PHE A O 1
ATOM 1352 N N . ARG A 1 180 ? 18.734 6.57 -1.488 1 90.81 180 ARG A N 1
ATOM 1353 C CA . ARG A 1 180 ? 20.094 7.113 -1.348 1 90.81 180 ARG A CA 1
ATOM 1354 C C . ARG A 1 180 ? 20.781 7.211 -2.701 1 90.81 180 ARG A C 1
ATOM 1356 O O . ARG A 1 180 ? 20.594 6.355 -3.566 1 90.81 180 ARG A O 1
ATOM 1363 N N . ALA A 1 181 ? 21.594 8.281 -2.779 1 82.38 181 ALA A N 1
ATOM 1364 C CA . ALA A 1 181 ? 22.438 8.414 -3.961 1 82.38 181 ALA A CA 1
ATOM 1365 C C . ALA A 1 181 ? 23.516 7.324 -3.988 1 82.38 181 ALA A C 1
ATOM 1367 O O . ALA A 1 181 ? 24.016 6.918 -2.941 1 82.38 181 ALA A O 1
ATOM 1368 N N . GLY A 1 182 ? 23.781 6.793 -5.051 1 72 182 GLY A N 1
ATOM 1369 C CA . GLY A 1 182 ? 24.797 5.773 -5.234 1 72 182 GLY A CA 1
ATOM 1370 C C . GLY A 1 182 ? 24.688 5.059 -6.566 1 72 182 GLY A C 1
ATOM 1371 O O . GLY A 1 182 ? 23.984 5.512 -7.469 1 72 182 GLY A O 1
ATOM 1372 N N . PRO A 1 183 ? 25.562 4.043 -6.75 1 65 183 PRO A N 1
ATOM 1373 C CA . PRO A 1 183 ? 25.578 3.342 -8.039 1 65 183 PRO A CA 1
ATOM 1374 C C . PRO A 1 183 ? 24.234 2.695 -8.359 1 65 183 PRO A C 1
ATOM 1376 O O . PRO A 1 183 ? 24.156 1.812 -9.219 1 65 183 PRO A O 1
ATOM 1379 N N . ALA A 1 184 ? 23.25 3.623 -8.094 1 60.94 184 ALA A N 1
ATOM 1380 C CA . ALA A 1 184 ? 21.922 3.07 -8.297 1 60.94 184 ALA A CA 1
ATOM 1381 C C . ALA A 1 184 ? 21.531 3.09 -9.773 1 60.94 184 ALA A C 1
ATOM 1383 O O . ALA A 1 184 ? 22.031 3.924 -10.539 1 60.94 184 ALA A O 1
ATOM 1384 N N . ARG A 1 185 ? 20.812 2.053 -10.227 1 59.5 185 ARG A N 1
ATOM 1385 C CA . ARG A 1 185 ? 20.219 2.008 -11.562 1 59.5 185 ARG A CA 1
ATOM 1386 C C . ARG A 1 185 ? 19.062 2.994 -11.68 1 59.5 185 ARG A C 1
ATOM 1388 O O . ARG A 1 185 ? 18.328 3.209 -10.719 1 59.5 185 ARG A O 1
ATOM 1395 N N . PRO A 1 186 ? 18.922 3.621 -12.906 1 59.44 186 PRO A N 1
ATOM 1396 C CA . PRO A 1 186 ? 17.828 4.562 -13.117 1 59.44 186 PRO A CA 1
ATOM 1397 C C . PRO A 1 186 ? 16.453 3.949 -12.82 1 59.44 186 PRO A C 1
ATOM 1399 O O . PRO A 1 186 ? 16.234 2.764 -13.086 1 59.44 186 PRO A O 1
ATOM 1402 N N . LEU A 1 187 ? 15.609 4.719 -12.195 1 61.84 187 LEU A N 1
ATOM 1403 C CA . LEU A 1 187 ? 14.227 4.32 -11.922 1 61.84 187 LEU A CA 1
ATOM 1404 C C . LEU A 1 187 ? 13.312 4.68 -13.086 1 61.84 187 LEU A C 1
ATOM 1406 O O . LEU A 1 187 ? 13.648 5.543 -13.906 1 61.84 187 LEU A O 1
ATOM 1410 N N . PRO A 1 188 ? 12.188 3.924 -13.242 1 56.25 188 PRO A N 1
ATOM 1411 C CA . PRO A 1 188 ? 11.133 4.449 -14.109 1 56.25 188 PRO A CA 1
ATOM 1412 C C . PRO A 1 188 ? 10.75 5.887 -13.773 1 56.25 188 PRO A C 1
ATOM 1414 O O . PRO A 1 188 ? 10.992 6.348 -12.648 1 56.25 188 PRO A O 1
ATOM 1417 N N . PRO A 1 189 ? 10.188 6.645 -14.781 1 54.72 189 PRO A N 1
ATOM 1418 C CA . PRO A 1 189 ? 9.797 8.023 -14.508 1 54.72 189 PRO A CA 1
ATOM 1419 C C . PRO A 1 189 ? 8.805 8.141 -13.352 1 54.72 189 PRO A C 1
ATOM 1421 O O . PRO A 1 189 ? 8.031 7.211 -13.109 1 54.72 189 PRO A O 1
ATOM 1424 N N . PRO A 1 190 ? 9 9.156 -12.602 1 52.12 190 PRO A N 1
ATOM 1425 C CA . PRO A 1 190 ? 8.023 9.375 -11.539 1 52.12 190 PRO A CA 1
ATOM 1426 C C . PRO A 1 190 ? 6.59 9.461 -12.062 1 52.12 190 PRO A C 1
ATOM 1428 O O . PRO A 1 190 ? 6.367 9.93 -13.188 1 52.12 190 PRO A O 1
ATOM 1431 N N . VAL A 1 191 ? 5.727 8.867 -11.445 1 49.38 191 VAL A N 1
ATOM 1432 C CA . VAL A 1 191 ? 4.309 8.977 -11.766 1 49.38 191 VAL A CA 1
ATOM 1433 C C . VAL A 1 191 ? 3.682 10.125 -10.969 1 49.38 191 VAL A C 1
ATOM 1435 O O . VAL A 1 191 ? 3.824 10.188 -9.75 1 49.38 191 VAL A O 1
ATOM 1438 N N . PRO A 1 192 ? 3.229 11.117 -11.773 1 46.53 192 PRO A N 1
ATOM 1439 C CA . PRO A 1 192 ? 2.559 12.18 -11.031 1 46.53 192 PRO A CA 1
ATOM 1440 C C . PRO A 1 192 ? 1.474 11.656 -10.094 1 46.53 192 PRO A C 1
ATOM 1442 O O . PRO A 1 192 ? 0.568 10.938 -10.531 1 46.53 192 PRO A O 1
ATOM 1445 N N . VAL A 1 193 ? 1.828 11.422 -9.156 1 44.16 193 VAL A N 1
ATOM 1446 C CA . VAL A 1 193 ? 0.807 11.18 -8.141 1 44.16 193 VAL A CA 1
ATOM 1447 C C . VAL A 1 193 ? 0.429 12.492 -7.457 1 44.16 193 VAL A C 1
ATOM 1449 O O . VAL A 1 193 ? 1.297 13.203 -6.949 1 44.16 193 VAL A O 1
ATOM 1452 N N . PRO A 1 194 ? -0.632 13.219 -8.062 1 36.81 194 PRO A N 1
ATOM 1453 C CA . PRO A 1 194 ? -0.972 14.531 -7.5 1 36.81 194 PRO A CA 1
ATOM 1454 C C . PRO A 1 194 ? -0.578 14.664 -6.031 1 36.81 194 PRO A C 1
ATOM 1456 O O . PRO A 1 194 ? -0.972 13.836 -5.203 1 36.81 194 PRO A O 1
ATOM 1459 N N . LEU A 1 195 ? 0.657 14.977 -5.961 1 36.34 195 LEU A N 1
ATOM 1460 C CA . LEU A 1 195 ? 0.731 15.672 -4.676 1 36.34 195 LEU A CA 1
ATOM 1461 C C . LEU A 1 195 ? -0.208 16.875 -4.652 1 36.34 195 LEU A C 1
ATOM 1463 O O . LEU A 1 195 ? -0.59 17.344 -3.578 1 36.34 195 LEU A O 1
ATOM 1467 N N . GLU A 1 196 ? -0.274 17.656 -5.809 1 33.25 196 GLU A N 1
ATOM 1468 C CA . GLU A 1 196 ? -0.869 18.938 -6.148 1 33.25 196 GLU A CA 1
ATOM 1469 C C . GLU A 1 196 ? -2.342 19 -5.754 1 33.25 196 GLU A C 1
ATOM 1471 O O . GLU A 1 196 ? -3.143 18.188 -6.223 1 33.25 196 GLU A O 1
ATOM 1476 N N . PHE A 1 197 ? -3.217 19.25 -5.004 1 29.62 197 PHE A N 1
ATOM 1477 C CA . PHE A 1 197 ? -3.846 20.547 -5.258 1 29.62 197 PHE A CA 1
ATOM 1478 C C . PHE A 1 197 ? -2.795 21.609 -5.57 1 29.62 197 PHE A C 1
ATOM 1480 O O . PHE A 1 197 ? -3.131 22.719 -6 1 29.62 197 PHE A O 1
ATOM 1487 N N . ALA A 1 198 ? -1.39 21.641 -5.23 1 26.06 198 ALA A N 1
ATOM 1488 C CA . ALA A 1 198 ? -0.687 22.906 -5.223 1 26.06 198 ALA A CA 1
ATOM 1489 C C . ALA A 1 198 ? -0.197 23.281 -6.621 1 26.06 198 ALA A C 1
ATOM 1491 O O . ALA A 1 198 ? 0.288 24.391 -6.844 1 26.06 198 ALA A O 1
ATOM 1492 N N . MET A 1 199 ? 0.223 22.438 -7.57 1 24.09 199 MET A N 1
ATOM 1493 C CA . MET A 1 199 ? 0.805 23.281 -8.609 1 24.09 199 MET A CA 1
ATOM 1494 C C . MET A 1 199 ? -0.282 23.891 -9.484 1 24.09 199 MET A C 1
ATOM 1496 O O . MET A 1 199 ? 0.013 24.469 -10.531 1 24.09 199 MET A O 1
ATOM 1500 N N . ARG A 1 200 ? -1.569 23.5 -9.336 1 20.05 200 ARG A N 1
ATOM 1501 C CA . ARG A 1 200 ? -2.174 24.578 -10.117 1 20.05 200 ARG A CA 1
ATOM 1502 C C . ARG A 1 200 ? -2.174 25.891 -9.328 1 20.05 200 ARG A C 1
ATOM 1504 O O . ARG A 1 200 ? -2.311 25.891 -8.109 1 20.05 200 ARG A O 1
ATOM 1511 N N . MET B 1 1 ? -30.375 -25.812 -21.812 1 55.09 1 MET B N 1
ATOM 1512 C CA . MET B 1 1 ? -30.375 -25.953 -20.359 1 55.09 1 MET B CA 1
ATOM 1513 C C . MET B 1 1 ? -28.969 -25.828 -19.797 1 55.09 1 MET B C 1
ATOM 1515 O O . MET B 1 1 ? -28.719 -25.031 -18.906 1 55.09 1 MET B O 1
ATOM 1519 N N . ARG B 1 2 ? -28.078 -26.703 -20.359 1 59.09 2 ARG B N 1
ATOM 1520 C CA . ARG B 1 2 ? -26.672 -26.734 -19.969 1 59.09 2 ARG B CA 1
ATOM 1521 C C . ARG B 1 2 ? -25.969 -25.438 -20.375 1 59.09 2 ARG B C 1
ATOM 1523 O O . ARG B 1 2 ? -25.188 -24.891 -19.594 1 59.09 2 ARG B O 1
ATOM 1530 N N . THR B 1 3 ? -26.328 -24.938 -21.406 1 64.5 3 THR B N 1
ATOM 1531 C CA . THR B 1 3 ? -25.75 -23.719 -21.953 1 64.5 3 THR B CA 1
ATOM 1532 C C . THR B 1 3 ? -26.125 -22.516 -21.078 1 64.5 3 THR B C 1
ATOM 1534 O O . THR B 1 3 ? -25.297 -21.625 -20.859 1 64.5 3 THR B O 1
ATOM 1537 N N . ASP B 1 4 ? -27.312 -22.703 -20.594 1 74.75 4 ASP B N 1
ATOM 1538 C CA . ASP B 1 4 ? -27.781 -21.625 -19.734 1 74.75 4 ASP B CA 1
ATOM 1539 C C . ASP B 1 4 ? -27.031 -21.641 -18.406 1 74.75 4 ASP B C 1
ATOM 1541 O O . ASP B 1 4 ? -26.656 -20.578 -17.891 1 74.75 4 ASP B O 1
ATOM 1545 N N . ALA B 1 5 ? -26.75 -22.844 -18.141 1 79.38 5 ALA B N 1
ATOM 1546 C CA . ALA B 1 5 ? -26.062 -23.016 -16.859 1 79.38 5 ALA B CA 1
ATOM 1547 C C . ALA B 1 5 ? -24.641 -22.469 -16.938 1 79.38 5 ALA B C 1
ATOM 1549 O O . ALA B 1 5 ? -24.172 -21.797 -16 1 79.38 5 ALA B O 1
ATOM 1550 N N . ALA B 1 6 ? -23.953 -22.766 -17.969 1 82.25 6 ALA B N 1
ATOM 1551 C CA . ALA B 1 6 ? -22.594 -22.266 -18.172 1 82.25 6 ALA B CA 1
ATOM 1552 C C . ALA B 1 6 ? -22.578 -20.75 -18.344 1 82.25 6 ALA B C 1
ATOM 1554 O O . ALA B 1 6 ? -21.688 -20.078 -17.828 1 82.25 6 ALA B O 1
ATOM 1555 N N . ALA B 1 7 ? -23.469 -20.312 -18.984 1 86.56 7 ALA B N 1
ATOM 1556 C CA . ALA B 1 7 ? -23.594 -18.859 -19.188 1 86.56 7 ALA B CA 1
ATOM 1557 C C . ALA B 1 7 ? -23.859 -18.141 -17.875 1 86.56 7 ALA B C 1
ATOM 1559 O O . ALA B 1 7 ? -23.281 -17.078 -17.609 1 86.56 7 ALA B O 1
ATOM 1560 N N . ASN B 1 8 ? -24.641 -18.781 -17.016 1 88.69 8 ASN B N 1
ATOM 1561 C CA . ASN B 1 8 ? -24.922 -18.203 -15.703 1 88.69 8 ASN B CA 1
ATOM 1562 C C . ASN B 1 8 ? -23.688 -18.203 -14.805 1 88.69 8 ASN B C 1
ATOM 1564 O O . ASN B 1 8 ? -23.438 -17.234 -14.102 1 88.69 8 ASN B O 1
ATOM 1568 N N . ARG B 1 9 ? -23 -19.25 -14.914 1 91.38 9 ARG B N 1
ATOM 1569 C CA . ARG B 1 9 ? -21.781 -19.344 -14.117 1 91.38 9 ARG B CA 1
ATOM 1570 C C . ARG B 1 9 ? -20.812 -18.234 -14.477 1 91.38 9 ARG B C 1
ATOM 1572 O O . ARG B 1 9 ? -20.281 -17.562 -13.594 1 91.38 9 ARG B O 1
ATOM 1579 N N . GLU B 1 10 ? -20.578 -18.062 -15.742 1 93.25 10 GLU B N 1
ATOM 1580 C CA . GLU B 1 10 ? -19.641 -17.031 -16.203 1 93.25 10 GLU B CA 1
ATOM 1581 C C . GLU B 1 10 ? -20.125 -15.633 -15.844 1 93.25 10 GLU B C 1
ATOM 1583 O O . GLU B 1 10 ? -19.328 -14.766 -15.492 1 93.25 10 GLU B O 1
ATOM 1588 N N . ARG B 1 11 ? -21.359 -15.477 -15.914 1 93.38 11 ARG B N 1
ATOM 1589 C CA . ARG B 1 11 ? -21.938 -14.195 -15.531 1 93.38 11 ARG B CA 1
ATOM 1590 C C . ARG B 1 11 ? -21.719 -13.922 -14.047 1 93.38 11 ARG B C 1
ATOM 1592 O O . ARG B 1 11 ? -21.312 -12.82 -13.664 1 93.38 11 ARG B O 1
ATOM 1599 N N . ILE B 1 12 ? -21.984 -14.945 -13.234 1 96 12 ILE B N 1
ATOM 1600 C CA . ILE B 1 12 ? -21.781 -14.812 -11.797 1 96 12 ILE B CA 1
ATOM 1601 C C . ILE B 1 12 ? -20.312 -14.484 -11.508 1 96 12 ILE B C 1
ATOM 1603 O O . ILE B 1 12 ? -20.016 -13.578 -10.727 1 96 12 ILE B O 1
ATOM 1607 N N . LEU B 1 13 ? -19.469 -15.164 -12.211 1 96 13 LEU B N 1
ATOM 1608 C CA . LEU B 1 13 ? -18.047 -14.977 -11.977 1 96 13 LEU B CA 1
ATOM 1609 C C . LEU B 1 13 ? -17.594 -13.586 -12.414 1 96 13 LEU B C 1
ATOM 1611 O O . LEU B 1 13 ? -16.797 -12.938 -11.727 1 96 13 LEU B O 1
ATOM 1615 N N . ALA B 1 14 ? -18.094 -13.117 -13.516 1 95.44 14 ALA B N 1
ATOM 1616 C CA . ALA B 1 14 ? -17.734 -11.789 -14.008 1 95.44 14 ALA B CA 1
ATOM 1617 C C . ALA B 1 14 ? -18.203 -10.703 -13.039 1 95.44 14 ALA B C 1
ATOM 1619 O O . ALA B 1 14 ? -17.469 -9.766 -12.734 1 95.44 14 ALA B O 1
ATOM 1620 N N . VAL B 1 15 ? -19.359 -10.859 -12.516 1 96.31 15 VAL B N 1
ATOM 1621 C CA . VAL B 1 15 ? -19.922 -9.914 -11.562 1 96.31 15 VAL B CA 1
ATOM 1622 C C . VAL B 1 15 ? -19.141 -9.969 -10.258 1 96.31 15 VAL B C 1
ATOM 1624 O O . VAL B 1 15 ? -18.828 -8.938 -9.664 1 96.31 15 VAL B O 1
ATOM 1627 N N . ALA B 1 16 ? -18.844 -11.156 -9.859 1 95.56 16 ALA B N 1
ATOM 1628 C CA . ALA B 1 16 ? -18.094 -11.336 -8.617 1 95.56 16 ALA B CA 1
ATOM 1629 C C . ALA B 1 16 ? -16.734 -10.664 -8.703 1 95.56 16 ALA B C 1
ATOM 1631 O O . ALA B 1 16 ? -16.344 -9.922 -7.797 1 95.56 16 ALA B O 1
ATOM 1632 N N . ARG B 1 17 ? -16.031 -10.859 -9.797 1 93.44 17 ARG B N 1
ATOM 1633 C CA . ARG B 1 17 ? -14.719 -10.258 -9.984 1 93.44 17 ARG B CA 1
ATOM 1634 C C . ARG B 1 17 ? -14.797 -8.734 -9.922 1 93.44 17 ARG B C 1
ATOM 1636 O O . ARG B 1 17 ? -13.992 -8.094 -9.234 1 93.44 17 ARG B O 1
ATOM 1643 N N . ALA B 1 18 ? -15.742 -8.242 -10.57 1 92.19 18 ALA B N 1
ATOM 1644 C CA . ALA B 1 18 ? -15.914 -6.793 -10.594 1 92.19 18 ALA B CA 1
ATOM 1645 C C . ALA B 1 18 ? -16.25 -6.262 -9.203 1 92.19 18 ALA B C 1
ATOM 1647 O O . ALA B 1 18 ? -15.688 -5.266 -8.758 1 92.19 18 ALA B O 1
ATOM 1648 N N . ALA B 1 19 ? -17.141 -6.945 -8.539 1 93.06 19 ALA B N 1
ATOM 1649 C CA . ALA B 1 19 ? -17.578 -6.516 -7.219 1 93.06 19 ALA B CA 1
ATOM 1650 C C . ALA B 1 19 ? -16.438 -6.609 -6.203 1 93.06 19 ALA B C 1
ATOM 1652 O O . ALA B 1 19 ? -16.203 -5.668 -5.445 1 93.06 19 ALA B O 1
ATOM 1653 N N . PHE B 1 20 ? -15.719 -7.719 -6.258 1 89.62 20 PHE B N 1
ATOM 1654 C CA . PHE B 1 20 ? -14.609 -7.918 -5.324 1 89.62 20 PHE B CA 1
ATOM 1655 C C . PHE B 1 20 ? -13.516 -6.887 -5.562 1 89.62 20 PHE B C 1
ATOM 1657 O O . PHE B 1 20 ? -12.875 -6.422 -4.617 1 89.62 20 PHE B O 1
ATOM 1664 N N . GLY B 1 21 ? -13.281 -6.535 -6.777 1 86.31 21 GLY B N 1
ATOM 1665 C CA . GLY B 1 21 ? -12.258 -5.566 -7.133 1 86.31 21 GLY B CA 1
ATOM 1666 C C . GLY B 1 21 ? -12.586 -4.156 -6.684 1 86.31 21 GLY B C 1
ATOM 1667 O O . GLY B 1 21 ? -11.703 -3.414 -6.25 1 86.31 21 GLY B O 1
ATOM 1668 N N . THR B 1 22 ? -13.852 -3.812 -6.746 1 83.31 22 THR B N 1
ATOM 1669 C CA . THR B 1 22 ? -14.25 -2.432 -6.508 1 83.31 22 THR B CA 1
ATOM 1670 C C . THR B 1 22 ? -14.719 -2.244 -5.066 1 83.31 22 THR B C 1
ATOM 1672 O O . THR B 1 22 ? -14.523 -1.175 -4.48 1 83.31 22 THR B O 1
ATOM 1675 N N . GLU B 1 23 ? -15.289 -3.334 -4.496 1 86.44 23 GLU B N 1
ATOM 1676 C CA . GLU B 1 23 ? -15.969 -3.16 -3.211 1 86.44 23 GLU B CA 1
ATOM 1677 C C . GLU B 1 23 ? -15.344 -4.051 -2.139 1 86.44 23 GLU B C 1
ATOM 1679 O O . GLU B 1 23 ? -15.695 -3.949 -0.96 1 86.44 23 GLU B O 1
ATOM 1684 N N . GLY B 1 24 ? -14.398 -4.828 -2.518 1 86.06 24 GLY B N 1
ATOM 1685 C CA . GLY B 1 24 ? -13.773 -5.727 -1.558 1 86.06 24 GLY B CA 1
ATOM 1686 C C . GLY B 1 24 ? -14.422 -7.098 -1.519 1 86.06 24 GLY B C 1
ATOM 1687 O O . GLY B 1 24 ? -15.453 -7.32 -2.152 1 86.06 24 GLY B O 1
ATOM 1688 N N . LEU B 1 25 ? -13.922 -7.992 -0.746 1 87.12 25 LEU B N 1
ATOM 1689 C CA . LEU B 1 25 ? -14.328 -9.398 -0.753 1 87.12 25 LEU B CA 1
ATOM 1690 C C . LEU B 1 25 ? -15.555 -9.617 0.119 1 87.12 25 LEU B C 1
ATOM 1692 O O . LEU B 1 25 ? -16.188 -10.68 0.061 1 87.12 25 LEU B O 1
ATOM 1696 N N . ASP B 1 26 ? -15.953 -8.617 0.775 1 86.56 26 ASP B N 1
ATOM 1697 C CA . ASP B 1 26 ? -17.031 -8.781 1.732 1 86.56 26 ASP B CA 1
ATOM 1698 C C . ASP B 1 26 ? -18.391 -8.477 1.089 1 86.56 26 ASP B C 1
ATOM 1700 O O . ASP B 1 26 ? -19.422 -8.508 1.757 1 86.56 26 ASP B O 1
ATOM 1704 N N . VAL B 1 27 ? -18.375 -8.219 -0.115 1 90.44 27 VAL B N 1
ATOM 1705 C CA . VAL B 1 27 ? -19.625 -8 -0.813 1 90.44 27 VAL B CA 1
ATOM 1706 C C . VAL B 1 27 ? -20.562 -9.195 -0.596 1 90.44 27 VAL B C 1
ATOM 1708 O O . VAL B 1 27 ? -20.156 -10.344 -0.795 1 90.44 27 VAL B O 1
ATOM 1711 N N . PRO B 1 28 ? -21.781 -8.898 -0.176 1 93.56 28 PRO B N 1
ATOM 1712 C CA . PRO B 1 28 ? -22.703 -10.008 0.065 1 93.56 28 PRO B CA 1
ATOM 1713 C C . PRO B 1 28 ? -23 -10.812 -1.197 1 93.56 28 PRO B C 1
ATOM 1715 O O . PRO B 1 28 ? -23.125 -10.242 -2.283 1 93.56 28 PRO B O 1
ATOM 1718 N N . LEU B 1 29 ? -23.172 -12.133 -1.019 1 95 29 LEU B N 1
ATOM 1719 C CA . LEU B 1 29 ? -23.469 -13.008 -2.145 1 95 29 LEU B CA 1
ATOM 1720 C C . LEU B 1 29 ? -24.844 -12.68 -2.734 1 95 29 LEU B C 1
ATOM 1722 O O . LEU B 1 29 ? -25.047 -12.828 -3.941 1 95 29 LEU B O 1
ATOM 1726 N N . SER B 1 30 ? -25.766 -12.188 -1.9 1 95.94 30 SER B N 1
ATOM 1727 C CA . SER B 1 30 ? -27.078 -11.781 -2.383 1 95.94 30 SER B CA 1
ATOM 1728 C C . SER B 1 30 ? -26.969 -10.625 -3.371 1 95.94 30 SER B C 1
ATOM 1730 O O . SER B 1 30 ? -27.719 -10.562 -4.348 1 95.94 30 SER B O 1
ATOM 1732 N N . GLU B 1 31 ? -26.031 -9.781 -3.109 1 95.94 31 GLU B N 1
ATOM 1733 C CA . GLU B 1 31 ? -25.812 -8.648 -4.012 1 95.94 31 GLU B CA 1
ATOM 1734 C C . GLU B 1 31 ? -25.203 -9.109 -5.332 1 95.94 31 GLU B C 1
ATOM 1736 O O . GLU B 1 31 ? -25.578 -8.633 -6.398 1 95.94 31 GLU B O 1
ATOM 1741 N N . ILE B 1 32 ? -24.297 -10.016 -5.281 1 96.62 32 ILE B N 1
ATOM 1742 C CA . ILE B 1 32 ? -23.703 -10.586 -6.484 1 96.62 32 ILE B CA 1
ATOM 1743 C C . ILE B 1 32 ? -24.781 -11.281 -7.316 1 96.62 32 ILE B C 1
ATOM 1745 O O . ILE B 1 32 ? -24.828 -11.109 -8.539 1 96.62 32 ILE B O 1
ATOM 1749 N N . ALA B 1 33 ? -25.609 -12 -6.633 1 97 33 ALA B N 1
ATOM 1750 C CA . ALA B 1 33 ? -26.719 -12.672 -7.316 1 97 33 ALA B CA 1
ATOM 1751 C C . ALA B 1 33 ? -27.609 -11.664 -8.023 1 97 33 ALA B C 1
ATOM 1753 O O . ALA B 1 33 ? -27.938 -11.828 -9.203 1 97 33 ALA B O 1
ATOM 1754 N N . ARG B 1 34 ? -27.969 -10.664 -7.324 1 97.06 34 ARG B N 1
ATOM 1755 C CA . ARG B 1 34 ? -28.844 -9.625 -7.867 1 97.06 34 ARG B CA 1
ATOM 1756 C C . ARG B 1 34 ? -28.219 -8.984 -9.102 1 97.06 34 ARG B C 1
ATOM 1758 O O . ARG B 1 34 ? -28.875 -8.852 -10.141 1 97.06 34 ARG B O 1
ATOM 1765 N N . ARG B 1 35 ? -27.016 -8.648 -9.055 1 96.88 35 ARG B N 1
ATOM 1766 C CA . ARG B 1 35 ? -26.312 -7.992 -10.156 1 96.88 35 ARG B CA 1
ATOM 1767 C C . ARG B 1 35 ? -26.156 -8.938 -11.344 1 96.88 35 ARG B C 1
ATOM 1769 O O . ARG B 1 35 ? -26.141 -8.5 -12.492 1 96.88 35 ARG B O 1
ATOM 1776 N N . ALA B 1 36 ? -26.031 -10.18 -11.047 1 96.44 36 ALA B N 1
ATOM 1777 C CA . ALA B 1 36 ? -25.875 -11.188 -12.094 1 96.44 36 ALA B CA 1
ATOM 1778 C C . ALA B 1 36 ? -27.219 -11.555 -12.711 1 96.44 36 ALA B C 1
ATOM 1780 O O . ALA B 1 36 ? -27.266 -12.266 -13.719 1 96.44 36 ALA B O 1
ATOM 1781 N N . GLY B 1 37 ? -28.297 -11.086 -12.023 1 96.19 37 GLY B N 1
ATOM 1782 C CA . GLY B 1 37 ? -29.625 -11.367 -12.531 1 96.19 37 GLY B CA 1
ATOM 1783 C C . GLY B 1 37 ? -30.062 -12.805 -12.289 1 96.19 37 GLY B C 1
ATOM 1784 O O . GLY B 1 37 ? -30.766 -13.391 -13.117 1 96.19 37 GLY B O 1
ATOM 1785 N N . VAL B 1 38 ? -29.578 -13.414 -11.266 1 95.5 38 VAL B N 1
ATOM 1786 C CA . VAL B 1 38 ? -29.953 -14.781 -10.922 1 95.5 38 VAL B CA 1
ATOM 1787 C C . VAL B 1 38 ? -30.453 -14.844 -9.477 1 95.5 38 VAL B C 1
ATOM 1789 O O . VAL B 1 38 ? -30.25 -13.898 -8.711 1 95.5 38 VAL B O 1
ATOM 1792 N N . GLY B 1 39 ? -31.172 -15.906 -9.109 1 94.31 39 GLY B N 1
ATOM 1793 C CA . GLY B 1 39 ? -31.578 -16.125 -7.73 1 94.31 39 GLY B CA 1
ATOM 1794 C C . GLY B 1 39 ? -30.422 -16.5 -6.82 1 94.31 39 GLY B C 1
ATOM 1795 O O . GLY B 1 39 ? -29.469 -17.156 -7.254 1 94.31 39 GLY B O 1
ATOM 1796 N N . ILE B 1 40 ? -30.547 -16.141 -5.566 1 95.25 40 ILE B N 1
ATOM 1797 C CA . ILE B 1 40 ? -29.484 -16.406 -4.598 1 95.25 40 ILE B CA 1
ATOM 1798 C C . ILE B 1 40 ? -29.281 -17.906 -4.445 1 95.25 40 ILE B C 1
ATOM 1800 O O . ILE B 1 40 ? -28.172 -18.375 -4.219 1 95.25 40 ILE B O 1
ATOM 1804 N N . ALA B 1 41 ? -30.297 -18.703 -4.621 1 94.62 41 ALA B N 1
ATOM 1805 C CA . ALA B 1 41 ? -30.203 -20.156 -4.535 1 94.62 41 ALA B CA 1
ATOM 1806 C C . ALA B 1 41 ? -29.312 -20.719 -5.648 1 94.62 41 ALA B C 1
ATOM 1808 O O . ALA B 1 41 ? -28.594 -21.703 -5.445 1 94.62 41 ALA B O 1
ATOM 1809 N N . THR B 1 42 ? -29.391 -20.141 -6.777 1 93.88 42 THR B N 1
ATOM 1810 C CA . THR B 1 42 ? -28.547 -20.531 -7.91 1 93.88 42 THR B CA 1
ATOM 1811 C C . THR B 1 42 ? -27.078 -20.312 -7.586 1 93.88 42 THR B C 1
ATOM 1813 O O . THR B 1 42 ? -26.234 -21.172 -7.898 1 93.88 42 THR B O 1
ATOM 1816 N N . VAL B 1 43 ? -26.734 -19.172 -6.953 1 95.5 43 VAL B N 1
ATOM 1817 C CA . VAL B 1 43 ? -25.359 -18.875 -6.574 1 95.5 43 VAL B CA 1
ATOM 1818 C C . VAL B 1 43 ? -24.875 -19.891 -5.547 1 95.5 43 VAL B C 1
ATOM 1820 O O . VAL B 1 43 ? -23.797 -20.484 -5.703 1 95.5 43 VAL B O 1
ATOM 1823 N N . TYR B 1 44 ? -25.703 -20.188 -4.559 1 94.88 44 TYR B N 1
ATOM 1824 C CA . TYR B 1 44 ? -25.312 -21.094 -3.486 1 94.88 44 TYR B CA 1
ATOM 1825 C C . TYR B 1 44 ? -25.156 -22.531 -4.004 1 94.88 44 TYR B C 1
ATOM 1827 O O . TYR B 1 44 ? -24.312 -23.281 -3.518 1 94.88 44 TYR B O 1
ATOM 1835 N N . ARG B 1 45 ? -25.938 -22.906 -4.945 1 94.06 45 ARG B N 1
ATOM 1836 C CA . ARG B 1 45 ? -25.844 -24.234 -5.531 1 94.06 45 ARG B CA 1
ATOM 1837 C C . ARG B 1 45 ? -24.5 -24.422 -6.227 1 94.06 45 ARG B C 1
ATOM 1839 O O . ARG B 1 45 ? -23.875 -25.484 -6.121 1 94.06 45 ARG B O 1
ATOM 1846 N N . ARG B 1 46 ? -24.016 -23.375 -6.809 1 93.56 46 ARG B N 1
ATOM 1847 C CA . ARG B 1 46 ? -22.781 -23.453 -7.578 1 93.56 46 ARG B CA 1
ATOM 1848 C C . ARG B 1 46 ? -21.578 -23.125 -6.707 1 93.56 46 ARG B C 1
ATOM 1850 O O . ARG B 1 46 ? -20.5 -23.688 -6.887 1 93.56 46 ARG B O 1
ATOM 1857 N N . PHE B 1 47 ? -21.781 -22.141 -5.859 1 94.62 47 PHE B N 1
ATOM 1858 C CA . PHE B 1 47 ? -20.75 -21.672 -4.949 1 94.62 47 PHE B CA 1
ATOM 1859 C C . PHE B 1 47 ? -21.266 -21.625 -3.518 1 94.62 47 PHE B C 1
ATOM 1861 O O . PHE B 1 47 ? -21.688 -20.562 -3.039 1 94.62 47 PHE B O 1
ATOM 1868 N N . PRO B 1 48 ? -21.094 -22.672 -2.85 1 91.88 48 PRO B N 1
ATOM 1869 C CA . PRO B 1 48 ? -21.781 -22.828 -1.558 1 91.88 48 PRO B CA 1
ATOM 1870 C C . PRO B 1 48 ? -21.234 -21.859 -0.499 1 91.88 48 PRO B C 1
ATOM 1872 O O . PRO B 1 48 ? -21.906 -21.609 0.504 1 91.88 48 PRO B O 1
ATOM 1875 N N . THR B 1 49 ? -19.969 -21.391 -0.724 1 89.12 49 THR B N 1
ATOM 1876 C CA . THR B 1 49 ? -19.375 -20.453 0.22 1 89.12 49 THR B CA 1
ATOM 1877 C C . THR B 1 49 ? -18.75 -19.266 -0.514 1 89.12 49 THR B C 1
ATOM 1879 O O . THR B 1 49 ? -18.484 -19.359 -1.715 1 89.12 49 THR B O 1
ATOM 1882 N N . ARG B 1 50 ? -18.516 -18.219 0.169 1 89.44 50 ARG B N 1
ATOM 1883 C CA . ARG B 1 50 ? -17.781 -17.078 -0.38 1 89.44 50 ARG B CA 1
ATOM 1884 C C . ARG B 1 50 ? -16.406 -17.484 -0.864 1 89.44 50 ARG B C 1
ATOM 1886 O O . ARG B 1 50 ? -15.953 -17.062 -1.931 1 89.44 50 ARG B O 1
ATOM 1893 N N . ASP B 1 51 ? -15.828 -18.344 -0.075 1 87.56 51 ASP B N 1
ATOM 1894 C CA . ASP B 1 51 ? -14.492 -18.812 -0.439 1 87.56 51 ASP B CA 1
ATOM 1895 C C . ASP B 1 51 ? -14.516 -19.547 -1.772 1 87.56 51 ASP B C 1
ATOM 1897 O O . ASP B 1 51 ? -13.617 -19.375 -2.602 1 87.56 51 ASP B O 1
ATOM 1901 N N . ALA B 1 52 ? -15.477 -20.328 -1.923 1 90.19 52 ALA B N 1
ATOM 1902 C CA . ALA B 1 52 ? -15.594 -21.078 -3.172 1 90.19 52 ALA B CA 1
ATOM 1903 C C . ALA B 1 52 ? -15.797 -20.125 -4.355 1 90.19 52 ALA B C 1
ATOM 1905 O O . ALA B 1 52 ? -15.242 -20.344 -5.434 1 90.19 52 ALA B O 1
ATOM 1906 N N . LEU B 1 53 ? -16.641 -19.141 -4.148 1 93 53 LEU B N 1
ATOM 1907 C CA . LEU B 1 53 ? -16.875 -18.156 -5.211 1 93 53 LEU B CA 1
ATOM 1908 C C . LEU B 1 53 ? -15.602 -17.375 -5.512 1 93 53 LEU B C 1
ATOM 1910 O O . LEU B 1 53 ? -15.258 -17.156 -6.676 1 93 53 LEU B O 1
ATOM 1914 N N . VAL B 1 54 ? -14.906 -16.969 -4.508 1 90.62 54 VAL B N 1
ATOM 1915 C CA . VAL B 1 54 ? -13.656 -16.234 -4.672 1 90.62 54 VAL B CA 1
ATOM 1916 C C . VAL B 1 54 ? -12.641 -17.078 -5.43 1 90.62 54 VAL B C 1
ATOM 1918 O O . VAL B 1 54 ? -12 -16.609 -6.363 1 90.62 54 VAL B O 1
ATOM 1921 N N . ALA B 1 55 ? -12.516 -18.281 -5.027 1 89.44 55 ALA B N 1
ATOM 1922 C CA . ALA B 1 55 ? -11.586 -19.188 -5.684 1 89.44 55 ALA B CA 1
ATOM 1923 C C . ALA B 1 55 ? -11.898 -19.328 -7.168 1 89.44 55 ALA B C 1
ATOM 1925 O O . ALA B 1 55 ? -11 -19.266 -8.008 1 89.44 55 ALA B O 1
ATOM 1926 N N . ALA B 1 56 ? -13.117 -19.469 -7.422 1 91.56 56 ALA B N 1
ATOM 1927 C CA . ALA B 1 56 ? -13.523 -19.641 -8.812 1 91.56 56 ALA B CA 1
ATOM 1928 C C . ALA B 1 56 ? -13.32 -18.359 -9.602 1 91.56 56 ALA B C 1
ATOM 1930 O O . ALA B 1 56 ? -12.883 -18.375 -10.758 1 91.56 56 ALA B O 1
ATOM 1931 N N . ALA B 1 57 ? -13.625 -17.297 -9.023 1 92.69 57 ALA B N 1
ATOM 1932 C CA . ALA B 1 57 ? -13.555 -15.984 -9.68 1 92.69 57 ALA B CA 1
ATOM 1933 C C . ALA B 1 57 ? -12.125 -15.648 -10.07 1 92.69 57 ALA B C 1
ATOM 1935 O O . ALA B 1 57 ? -11.891 -14.961 -11.07 1 92.69 57 ALA B O 1
ATOM 1936 N N . PHE B 1 58 ? -11.117 -16.172 -9.305 1 91.25 58 PHE B N 1
ATOM 1937 C CA . PHE B 1 58 ? -9.742 -15.758 -9.555 1 91.25 58 PHE B CA 1
ATOM 1938 C C . PHE B 1 58 ? -8.867 -16.969 -9.883 1 91.25 58 PHE B C 1
ATOM 1940 O O . PHE B 1 58 ? -7.652 -16.922 -9.68 1 91.25 58 PHE B O 1
ATOM 1947 N N . ALA B 1 59 ? -9.477 -18.016 -10.312 1 89.12 59 ALA B N 1
ATOM 1948 C CA . ALA B 1 59 ? -8.75 -19.234 -10.648 1 89.12 59 ALA B CA 1
ATOM 1949 C C . ALA B 1 59 ? -7.738 -18.969 -11.766 1 89.12 59 ALA B C 1
ATOM 1951 O O . ALA B 1 59 ? -6.605 -19.469 -11.711 1 89.12 59 ALA B O 1
ATOM 1952 N N . GLU B 1 60 ? -8.125 -18.219 -12.727 1 89.81 60 GLU B N 1
ATOM 1953 C CA . GLU B 1 60 ? -7.238 -17.938 -13.852 1 89.81 60 GLU B CA 1
ATOM 1954 C C . GLU B 1 60 ? -6.035 -17.109 -13.414 1 89.81 60 GLU B C 1
ATOM 1956 O O . GLU B 1 60 ? -4.906 -17.375 -13.828 1 89.81 60 GLU B O 1
ATOM 1961 N N . GLU B 1 61 ? -6.238 -16.109 -12.633 1 89.81 61 GLU B N 1
ATOM 1962 C CA . GLU B 1 61 ? -5.156 -15.266 -12.133 1 89.81 61 GLU B CA 1
ATOM 1963 C C . GLU B 1 61 ? -4.184 -16.062 -11.273 1 89.81 61 GLU B C 1
ATOM 1965 O O . GLU B 1 61 ? -2.969 -15.875 -11.352 1 89.81 61 GLU B O 1
ATOM 1970 N N . MET B 1 62 ? -4.734 -16.969 -10.5 1 87.12 62 MET B N 1
ATOM 1971 C CA . MET B 1 62 ? -3.875 -17.812 -9.672 1 87.12 62 MET B CA 1
ATOM 1972 C C . MET B 1 62 ? -3.016 -18.734 -10.539 1 87.12 62 MET B C 1
ATOM 1974 O O . MET B 1 62 ? -1.827 -18.922 -10.273 1 87.12 62 MET B O 1
ATOM 1978 N N . SER B 1 63 ? -3.68 -19.297 -11.492 1 89.69 63 SER B N 1
ATOM 1979 C CA . SER B 1 63 ? -2.938 -20.141 -12.43 1 89.69 63 SER B CA 1
ATOM 1980 C C . SER B 1 63 ? -1.856 -19.344 -13.148 1 89.69 63 SER B C 1
ATOM 1982 O O . SER B 1 63 ? -0.735 -19.828 -13.328 1 89.69 63 SER B O 1
ATOM 1984 N N . ALA B 1 64 ? -2.195 -18.156 -13.508 1 92.19 64 ALA B N 1
ATOM 1985 C CA . ALA B 1 64 ? -1.236 -17.281 -14.18 1 92.19 64 ALA B CA 1
ATOM 1986 C C . ALA B 1 64 ? -0.059 -16.953 -13.266 1 92.19 64 ALA B C 1
ATOM 1988 O O . ALA B 1 64 ? 1.087 -16.891 -13.719 1 92.19 64 ALA B O 1
ATOM 1989 N N . CYS B 1 65 ? -0.338 -16.75 -12.023 1 88.88 65 CYS B N 1
ATOM 1990 C CA . CYS B 1 65 ? 0.71 -16.484 -11.047 1 88.88 65 CYS B CA 1
ATOM 1991 C C . CYS B 1 65 ? 1.672 -17.656 -10.93 1 88.88 65 CYS B C 1
ATOM 1993 O O . CYS B 1 65 ? 2.889 -17.484 -10.977 1 88.88 65 CYS B O 1
ATOM 1995 N N . ALA B 1 66 ? 1.133 -18.859 -10.789 1 87.12 66 ALA B N 1
ATOM 1996 C CA . ALA B 1 66 ? 1.963 -20.062 -10.719 1 87.12 66 ALA B CA 1
ATOM 1997 C C . ALA B 1 66 ? 2.797 -20.234 -11.984 1 87.12 66 ALA B C 1
ATOM 1999 O O . ALA B 1 66 ? 3.984 -20.562 -11.914 1 87.12 66 ALA B O 1
ATOM 2000 N N . GLY B 1 67 ? 2.174 -20.062 -13.109 1 93 67 GLY B N 1
ATOM 2001 C CA . GLY B 1 67 ? 2.877 -20.156 -14.375 1 93 67 GLY B CA 1
ATOM 2002 C C . GLY B 1 67 ? 3.998 -19.156 -14.523 1 93 67 GLY B C 1
ATOM 2003 O O . GLY B 1 67 ? 5.055 -19.469 -15.07 1 93 67 GLY B O 1
ATOM 2004 N N . LEU B 1 68 ? 3.707 -17.969 -14.07 1 95.12 68 LEU B N 1
ATOM 2005 C CA . LEU B 1 68 ? 4.699 -16.906 -14.109 1 95.12 68 LEU B CA 1
ATOM 2006 C C . LEU B 1 68 ? 5.949 -17.297 -13.328 1 95.12 68 LEU B C 1
ATOM 2008 O O . LEU B 1 68 ? 7.07 -17.062 -13.781 1 95.12 68 LEU B O 1
ATOM 2012 N N . LEU B 1 69 ? 5.816 -17.844 -12.148 1 94.69 69 LEU B N 1
ATOM 2013 C CA . LEU B 1 69 ? 6.945 -18.25 -11.32 1 94.69 69 LEU B CA 1
ATOM 2014 C C . LEU B 1 69 ? 7.727 -19.375 -11.984 1 94.69 69 LEU B C 1
ATOM 2016 O O . LEU B 1 69 ? 8.961 -19.375 -11.977 1 94.69 69 LEU B O 1
ATOM 2020 N N . ASP B 1 70 ? 6.961 -20.328 -12.609 1 94.69 70 ASP B N 1
ATOM 2021 C CA . ASP B 1 70 ? 7.609 -21.422 -13.336 1 94.69 70 ASP B CA 1
ATOM 2022 C C . ASP B 1 70 ? 8.469 -20.875 -14.477 1 94.69 70 ASP B C 1
ATOM 2024 O O . ASP B 1 70 ? 9.602 -21.312 -14.664 1 94.69 70 ASP B O 1
ATOM 2028 N N . ARG B 1 71 ? 7.93 -19.953 -15.188 1 96.88 71 ARG B N 1
ATOM 2029 C CA . ARG B 1 71 ? 8.656 -19.375 -16.312 1 96.88 71 ARG B CA 1
ATOM 2030 C C . ARG B 1 71 ? 9.883 -18.609 -15.828 1 96.88 71 ARG B C 1
ATOM 2032 O O . ARG B 1 71 ? 10.945 -18.672 -16.453 1 96.88 71 ARG B O 1
ATOM 2039 N N . ALA B 1 72 ? 9.727 -17.844 -14.766 1 97 72 ALA B N 1
ATOM 2040 C CA . ALA B 1 72 ? 10.859 -17.109 -14.219 1 97 72 ALA B CA 1
ATOM 2041 C C . ALA B 1 72 ? 11.977 -18.062 -13.797 1 97 72 ALA B C 1
ATOM 2043 O O . ALA B 1 72 ? 13.156 -17.812 -14.055 1 97 72 ALA B O 1
ATOM 2044 N N . LEU B 1 73 ? 11.609 -19.156 -13.164 1 96.81 73 LEU B N 1
ATOM 2045 C CA . LEU B 1 73 ? 12.57 -20.125 -12.633 1 96.81 73 LEU B CA 1
ATOM 2046 C C . LEU B 1 73 ? 13.32 -20.828 -13.766 1 96.81 73 LEU B C 1
ATOM 2048 O O . LEU B 1 73 ? 14.375 -21.406 -13.547 1 96.81 73 LEU B O 1
ATOM 2052 N N . ALA B 1 74 ? 12.758 -20.766 -14.969 1 97.5 74 ALA B N 1
ATOM 2053 C CA . ALA B 1 74 ? 13.422 -21.359 -16.125 1 97.5 74 ALA B CA 1
ATOM 2054 C C . ALA B 1 74 ? 14.617 -20.531 -16.562 1 97.5 74 ALA B C 1
ATOM 2056 O O . ALA B 1 74 ? 15.477 -21 -17.312 1 97.5 74 ALA B O 1
ATOM 2057 N N . ASP B 1 75 ? 14.68 -19.266 -16.234 1 97.88 75 ASP B N 1
ATOM 2058 C CA . ASP B 1 75 ? 15.828 -18.406 -16.531 1 97.88 75 ASP B CA 1
ATOM 2059 C C . ASP B 1 75 ? 17.047 -18.828 -15.711 1 97.88 75 ASP B C 1
ATOM 2061 O O . ASP B 1 75 ? 16.984 -18.859 -14.477 1 97.88 75 ASP B O 1
ATOM 2065 N N . PRO B 1 76 ? 18.109 -19.125 -16.375 1 97.31 76 PRO B N 1
ATOM 2066 C CA . PRO B 1 76 ? 19.297 -19.609 -15.641 1 97.31 76 PRO B CA 1
ATOM 2067 C C . PRO B 1 76 ? 19.969 -18.5 -14.828 1 97.31 76 PRO B C 1
ATOM 2069 O O . PRO B 1 76 ? 20.75 -18.781 -13.914 1 97.31 76 PRO B O 1
ATOM 2072 N N . ASP B 1 77 ? 19.766 -17.281 -15.094 1 98.12 77 ASP B N 1
ATOM 2073 C CA . ASP B 1 77 ? 20.312 -16.188 -14.289 1 98.12 77 ASP B CA 1
ATOM 2074 C C . ASP B 1 77 ? 19.453 -15.93 -13.055 1 98.12 77 ASP B C 1
ATOM 2076 O O . ASP B 1 77 ? 18.328 -15.453 -13.156 1 98.12 77 ASP B O 1
ATOM 2080 N N . PRO B 1 78 ? 19.969 -16.172 -11.93 1 97.5 78 PRO B N 1
ATOM 2081 C CA . PRO B 1 78 ? 19.156 -16.125 -10.703 1 97.5 78 PRO B CA 1
ATOM 2082 C C . PRO B 1 78 ? 18.609 -14.734 -10.422 1 97.5 78 PRO B C 1
ATOM 2084 O O . PRO B 1 78 ? 17.453 -14.594 -10.008 1 97.5 78 PRO B O 1
ATOM 2087 N N . TRP B 1 79 ? 19.406 -13.727 -10.68 1 96.69 79 TRP B N 1
ATOM 2088 C CA . TRP B 1 79 ? 18.969 -12.375 -10.367 1 96.69 79 TRP B CA 1
ATOM 2089 C C . TRP B 1 79 ? 17.922 -11.898 -11.375 1 96.69 79 TRP B C 1
ATOM 2091 O O . TRP B 1 79 ? 16.906 -11.312 -11 1 96.69 79 TRP B O 1
ATOM 2101 N N . ARG B 1 80 ? 18.188 -12.102 -12.602 1 97.56 80 ARG B N 1
ATOM 2102 C CA . ARG B 1 80 ? 17.219 -11.734 -13.625 1 97.56 80 ARG B CA 1
ATOM 2103 C C . ARG B 1 80 ? 15.891 -12.445 -13.398 1 97.56 80 ARG B C 1
ATOM 2105 O O . ARG B 1 80 ? 14.82 -11.852 -13.547 1 97.56 80 ARG B O 1
ATOM 2112 N N . ALA B 1 81 ? 15.93 -13.75 -13.078 1 98.06 81 ALA B N 1
ATOM 2113 C CA . ALA B 1 81 ? 14.727 -14.531 -12.781 1 98.06 81 ALA B CA 1
ATOM 2114 C C . ALA B 1 81 ? 13.945 -13.906 -11.633 1 98.06 81 ALA B C 1
ATOM 2116 O O . ALA B 1 81 ? 12.719 -13.742 -11.727 1 98.06 81 ALA B O 1
ATOM 2117 N N . PHE B 1 82 ? 14.648 -13.578 -10.594 1 97.75 82 PHE B N 1
ATOM 2118 C CA . PHE B 1 82 ? 14.062 -12.977 -9.398 1 97.75 82 PHE B CA 1
ATOM 2119 C C . PHE B 1 82 ? 13.383 -11.656 -9.734 1 97.75 82 PHE B C 1
ATOM 2121 O O . PHE B 1 82 ? 12.211 -11.453 -9.406 1 97.75 82 PHE B O 1
ATOM 2128 N N . CYS B 1 83 ? 14.062 -10.75 -10.461 1 97.38 83 CYS B N 1
ATOM 2129 C CA . CYS B 1 83 ? 13.547 -9.43 -10.812 1 97.38 83 CYS B CA 1
ATOM 2130 C C . CYS B 1 83 ? 12.328 -9.547 -11.727 1 97.38 83 CYS B C 1
ATOM 2132 O O . CYS B 1 83 ? 11.328 -8.859 -11.516 1 97.38 83 CYS B O 1
ATOM 2134 N N . THR B 1 84 ? 12.469 -10.414 -12.68 1 97.44 84 THR B N 1
ATOM 2135 C CA . THR B 1 84 ? 11.367 -10.602 -13.625 1 97.44 84 THR B CA 1
ATOM 2136 C C . THR B 1 84 ? 10.109 -11.078 -12.906 1 97.44 84 THR B C 1
ATOM 2138 O O . THR B 1 84 ? 9.016 -10.57 -13.148 1 97.44 84 THR B O 1
ATOM 2141 N N . ALA B 1 85 ? 10.258 -12.023 -12.039 1 97.31 85 ALA B N 1
ATOM 2142 C CA . ALA B 1 85 ? 9.125 -12.562 -11.289 1 97.31 85 ALA B CA 1
ATOM 2143 C C . ALA B 1 85 ? 8.438 -11.469 -10.477 1 97.31 85 ALA B C 1
ATOM 2145 O O . ALA B 1 85 ? 7.215 -11.32 -10.539 1 97.31 85 ALA B O 1
ATOM 2146 N N . LEU B 1 86 ? 9.18 -10.68 -9.742 1 97.31 86 LEU B N 1
ATOM 2147 C CA . LEU B 1 86 ? 8.602 -9.656 -8.875 1 97.31 86 LEU B CA 1
ATOM 2148 C C . LEU B 1 86 ? 7.938 -8.562 -9.703 1 97.31 86 LEU B C 1
ATOM 2150 O O . LEU B 1 86 ? 6.863 -8.078 -9.352 1 97.31 86 LEU B O 1
ATOM 2154 N N . ARG B 1 87 ? 8.602 -8.18 -10.812 1 96.62 87 ARG B N 1
ATOM 2155 C CA . ARG B 1 87 ? 8.008 -7.18 -11.695 1 96.62 87 ARG B CA 1
ATOM 2156 C C . ARG B 1 87 ? 6.664 -7.652 -12.234 1 96.62 87 ARG B C 1
ATOM 2158 O O . ARG B 1 87 ? 5.68 -6.906 -12.211 1 96.62 87 ARG B O 1
ATOM 2165 N N . GLN B 1 88 ? 6.633 -8.836 -12.656 1 96.56 88 GLN B N 1
ATOM 2166 C CA . GLN B 1 88 ? 5.422 -9.359 -13.266 1 96.56 88 GLN B CA 1
ATOM 2167 C C . GLN B 1 88 ? 4.336 -9.602 -12.227 1 96.56 88 GLN B C 1
ATOM 2169 O O . GLN B 1 88 ? 3.158 -9.328 -12.469 1 96.56 88 GLN B O 1
ATOM 2174 N N . LEU B 1 89 ? 4.684 -10.133 -11.078 1 95 89 LEU B N 1
ATOM 2175 C CA . LEU B 1 89 ? 3.725 -10.328 -10 1 95 89 LEU B CA 1
ATOM 2176 C C . LEU B 1 89 ? 3.09 -9 -9.594 1 95 89 LEU B C 1
ATOM 2178 O O . LEU B 1 89 ? 1.865 -8.891 -9.508 1 95 89 LEU B O 1
ATOM 2182 N N . CYS B 1 90 ? 3.887 -7.984 -9.406 1 96.31 90 CYS B N 1
ATOM 2183 C CA . CYS B 1 90 ? 3.385 -6.68 -8.984 1 96.31 90 CYS B CA 1
ATOM 2184 C C . CYS B 1 90 ? 2.525 -6.051 -10.078 1 96.31 90 CYS B C 1
ATOM 2186 O O . CYS B 1 90 ? 1.51 -5.418 -9.781 1 96.31 90 CYS B O 1
ATOM 2188 N N . ALA B 1 91 ? 2.947 -6.223 -11.273 1 94.94 91 ALA B N 1
ATOM 2189 C CA . ALA B 1 91 ? 2.146 -5.707 -12.383 1 94.94 91 ALA B CA 1
ATOM 2190 C C . ALA B 1 91 ? 0.771 -6.363 -12.414 1 94.94 91 ALA B C 1
ATOM 2192 O O . ALA B 1 91 ? -0.239 -5.695 -12.641 1 94.94 91 ALA B O 1
ATOM 2193 N N . MET B 1 92 ? 0.753 -7.656 -12.234 1 92.94 92 MET B N 1
ATOM 2194 C CA . MET B 1 92 ? -0.507 -8.391 -12.195 1 92.94 92 MET B CA 1
ATOM 2195 C C . MET B 1 92 ? -1.402 -7.875 -11.07 1 92.94 92 MET B C 1
ATOM 2197 O O . MET B 1 92 ? -2.594 -7.641 -11.281 1 92.94 92 MET B O 1
ATOM 2201 N N . HIS B 1 93 ? -0.823 -7.703 -9.93 1 91.44 93 HIS B N 1
ATOM 2202 C CA . HIS B 1 93 ? -1.568 -7.207 -8.781 1 91.44 93 HIS B CA 1
ATOM 2203 C C . HIS B 1 93 ? -2.055 -5.781 -9.016 1 91.44 93 HIS B C 1
ATOM 2205 O O . HIS B 1 93 ? -3.15 -5.418 -8.578 1 91.44 93 HIS B O 1
ATOM 2211 N N . ALA B 1 94 ? -1.252 -4.949 -9.711 1 91.94 94 ALA B N 1
ATOM 2212 C CA . ALA B 1 94 ? -1.624 -3.562 -9.984 1 91.94 94 ALA B CA 1
ATOM 2213 C C . ALA B 1 94 ? -2.795 -3.488 -10.961 1 91.94 94 ALA B C 1
ATOM 2215 O O . ALA B 1 94 ? -3.619 -2.576 -10.883 1 91.94 94 ALA B O 1
ATOM 2216 N N . ARG B 1 95 ? -2.893 -4.441 -11.766 1 89.62 95 ARG B N 1
ATOM 2217 C CA . ARG B 1 95 ? -3.928 -4.453 -12.789 1 89.62 95 ARG B CA 1
ATOM 2218 C C . ARG B 1 95 ? -5.23 -5.027 -12.25 1 89.62 95 ARG B C 1
ATOM 2220 O O . ARG B 1 95 ? -6.309 -4.746 -12.773 1 89.62 95 ARG B O 1
ATOM 2227 N N . ASP B 1 96 ? -5.102 -5.879 -11.281 1 90 96 ASP B N 1
ATOM 2228 C CA . ASP B 1 96 ? -6.273 -6.555 -10.734 1 90 96 ASP B CA 1
ATOM 2229 C C . ASP B 1 96 ? -6.309 -6.441 -9.211 1 90 96 ASP B C 1
ATOM 2231 O O . ASP B 1 96 ? -5.785 -7.309 -8.508 1 90 96 ASP B O 1
ATOM 2235 N N . GLN B 1 97 ? -7.016 -5.531 -8.789 1 85.75 97 GLN B N 1
ATOM 2236 C CA . GLN B 1 97 ? -7.055 -5.242 -7.363 1 85.75 97 GLN B CA 1
ATOM 2237 C C . GLN B 1 97 ? -7.848 -6.301 -6.609 1 85.75 97 GLN B C 1
ATOM 2239 O O . GLN B 1 97 ? -7.539 -6.617 -5.457 1 85.75 97 GLN B O 1
ATOM 2244 N N . GLY B 1 98 ? -8.906 -6.758 -7.277 1 87.38 98 GLY B N 1
ATOM 2245 C CA . GLY B 1 98 ? -9.672 -7.832 -6.664 1 87.38 98 GLY B CA 1
ATOM 2246 C C . GLY B 1 98 ? -8.844 -9.078 -6.406 1 87.38 98 GLY B C 1
ATOM 2247 O O . GLY B 1 98 ? -8.914 -9.672 -5.328 1 87.38 98 GLY B O 1
ATOM 2248 N N . PHE B 1 99 ? -8.102 -9.422 -7.363 1 89.31 99 PHE B N 1
ATOM 2249 C CA . PHE B 1 99 ? -7.215 -10.57 -7.203 1 89.31 99 PHE B CA 1
ATOM 2250 C C . PHE B 1 99 ? -6.184 -10.312 -6.109 1 89.31 99 PHE B C 1
ATOM 2252 O O . PHE B 1 99 ? -5.914 -11.18 -5.281 1 89.31 99 PHE B O 1
ATOM 2259 N N . SER B 1 100 ? -5.57 -9.125 -6.117 1 89 100 SER B N 1
ATOM 2260 C CA . SER B 1 100 ? -4.574 -8.766 -5.109 1 89 100 SER B CA 1
ATOM 2261 C C . SER B 1 100 ? -5.141 -8.906 -3.699 1 89 100 SER B C 1
ATOM 2263 O O . SER B 1 100 ? -4.5 -9.5 -2.826 1 89 100 SER B O 1
ATOM 2265 N N . ALA B 1 101 ? -6.32 -8.406 -3.551 1 84.44 101 ALA B N 1
ATOM 2266 C CA . ALA B 1 101 ? -6.984 -8.508 -2.254 1 84.44 101 ALA B CA 1
ATOM 2267 C C . ALA B 1 101 ? -7.223 -9.969 -1.87 1 84.44 101 ALA B C 1
ATOM 2269 O O . ALA B 1 101 ? -6.938 -10.375 -0.741 1 84.44 101 ALA B O 1
ATOM 2270 N N . ALA B 1 102 ? -7.73 -10.688 -2.795 1 83.94 102 ALA B N 1
ATOM 2271 C CA . ALA B 1 102 ? -8.023 -12.094 -2.551 1 83.94 102 ALA B CA 1
ATOM 2272 C C . ALA B 1 102 ? -6.75 -12.875 -2.246 1 83.94 102 ALA B C 1
ATOM 2274 O O . ALA B 1 102 ? -6.723 -13.688 -1.313 1 83.94 102 ALA B O 1
ATOM 2275 N N . PHE B 1 103 ? -5.766 -12.625 -3.031 1 82.88 103 PHE B N 1
ATOM 2276 C CA . PHE B 1 103 ? -4.488 -13.32 -2.906 1 82.88 103 PHE B CA 1
ATOM 2277 C C . PHE B 1 103 ? -3.873 -13.086 -1.533 1 82.88 103 PHE B C 1
ATOM 2279 O O . PHE B 1 103 ? -3.438 -14.023 -0.87 1 82.88 103 PHE B O 1
ATOM 2286 N N . LEU B 1 104 ? -3.916 -11.945 -1.049 1 79.75 104 LEU B N 1
ATOM 2287 C CA . LEU B 1 104 ? -3.203 -11.578 0.169 1 79.75 104 LEU B CA 1
ATOM 2288 C C . LEU B 1 104 ? -4.07 -11.812 1.4 1 79.75 104 LEU B C 1
ATOM 2290 O O . LEU B 1 104 ? -3.551 -12.023 2.5 1 79.75 104 LEU B O 1
ATOM 2294 N N . THR B 1 105 ? -5.363 -11.82 1.241 1 73.88 105 THR B N 1
ATOM 2295 C CA . THR B 1 105 ? -6.219 -11.891 2.42 1 73.88 105 THR B CA 1
ATOM 2296 C C . THR B 1 105 ? -6.91 -13.25 2.502 1 73.88 105 THR B C 1
ATOM 2298 O O . THR B 1 105 ? -7.164 -13.758 3.596 1 73.88 105 THR B O 1
ATOM 2301 N N . ALA B 1 106 ? -7.324 -13.758 1.452 1 64.31 106 ALA B N 1
ATOM 2302 C CA . ALA B 1 106 ? -8.219 -14.914 1.461 1 64.31 106 ALA B CA 1
ATOM 2303 C C . ALA B 1 106 ? -7.484 -16.188 1.059 1 64.31 106 ALA B C 1
ATOM 2305 O O . ALA B 1 106 ? -7.801 -17.281 1.544 1 64.31 106 ALA B O 1
ATOM 2306 N N . LEU B 1 107 ? -6.566 -16.078 0.233 1 64.25 107 LEU B N 1
ATOM 2307 C CA . LEU B 1 107 ? -5.961 -17.234 -0.411 1 64.25 107 LEU B CA 1
ATOM 2308 C C . LEU B 1 107 ? -5.297 -18.141 0.619 1 64.25 107 LEU B C 1
ATOM 2310 O O . LEU B 1 107 ? -5.336 -19.359 0.488 1 64.25 107 LEU B O 1
ATOM 2314 N N . PRO B 1 108 ? -4.906 -17.5 1.664 1 62.03 108 PRO B N 1
ATOM 2315 C CA . PRO B 1 108 ? -4.254 -18.391 2.621 1 62.03 108 PRO B CA 1
ATOM 2316 C C . PRO B 1 108 ? -5.234 -19.359 3.279 1 62.03 108 PRO B C 1
ATOM 2318 O O . PRO B 1 108 ? -4.82 -20.391 3.816 1 62.03 108 PRO B O 1
ATOM 2321 N N . THR B 1 109 ? -6.434 -19.078 3.027 1 67.62 109 THR B N 1
ATOM 2322 C CA . THR B 1 109 ? -7.391 -19.875 3.787 1 67.62 109 THR B CA 1
ATOM 2323 C C . THR B 1 109 ? -8.312 -20.641 2.852 1 67.62 109 THR B C 1
ATOM 2325 O O . THR B 1 109 ? -9.117 -21.469 3.301 1 67.62 109 THR B O 1
ATOM 2328 N N . VAL B 1 110 ? -8.188 -20.422 1.59 1 73.88 110 VAL B N 1
ATOM 2329 C CA . VAL B 1 110 ? -9.086 -21.078 0.64 1 73.88 110 VAL B CA 1
ATOM 2330 C C . VAL B 1 110 ? -8.508 -22.422 0.215 1 73.88 110 VAL B C 1
ATOM 2332 O O . VAL B 1 110 ? -7.52 -22.484 -0.519 1 73.88 110 VAL B O 1
ATOM 2335 N N . PRO B 1 111 ? -9.078 -23.469 0.625 1 76.06 111 PRO B N 1
ATOM 2336 C CA . PRO B 1 111 ? -8.531 -24.812 0.348 1 76.06 111 PRO B CA 1
ATOM 2337 C C . PRO B 1 111 ? -8.375 -25.078 -1.146 1 76.06 111 PRO B C 1
ATOM 2339 O O . PRO B 1 111 ? -7.434 -25.766 -1.556 1 76.06 111 PRO B O 1
ATOM 2342 N N . GLU B 1 112 ? -9.227 -24.531 -1.93 1 77.19 112 GLU B N 1
ATOM 2343 C CA . GLU B 1 112 ? -9.211 -24.781 -3.367 1 77.19 112 GLU B CA 1
ATOM 2344 C C . GLU B 1 112 ? -7.914 -24.297 -4.004 1 77.19 112 GLU B C 1
ATOM 2346 O O . GLU B 1 112 ? -7.527 -24.766 -5.074 1 77.19 112 GLU B O 1
ATOM 2351 N N . PHE B 1 113 ? -7.289 -23.422 -3.305 1 78.56 113 PHE B N 1
ATOM 2352 C CA . PHE B 1 113 ? -6.074 -22.844 -3.865 1 78.56 113 PHE B CA 1
ATOM 2353 C C . PHE B 1 113 ? -4.84 -23.406 -3.17 1 78.56 113 PHE B C 1
ATOM 2355 O O . PHE B 1 113 ? -3.713 -23.016 -3.477 1 78.56 113 PHE B O 1
ATOM 2362 N N . SER B 1 114 ? -5.098 -24.297 -2.344 1 80.25 114 SER B N 1
ATOM 2363 C CA . SER B 1 114 ? -4.008 -24.75 -1.489 1 80.25 114 SER B CA 1
ATOM 2364 C C . SER B 1 114 ? -2.824 -25.25 -2.318 1 80.25 114 SER B C 1
ATOM 2366 O O . SER B 1 114 ? -1.679 -24.875 -2.055 1 80.25 114 SER B O 1
ATOM 2368 N N . ALA B 1 115 ? -3.164 -26.062 -3.334 1 82.25 115 ALA B N 1
ATOM 2369 C CA . ALA B 1 115 ? -2.088 -26.625 -4.141 1 82.25 115 ALA B CA 1
ATOM 2370 C C . ALA B 1 115 ? -1.371 -25.547 -4.941 1 82.25 115 ALA B C 1
ATOM 2372 O O . ALA B 1 115 ? -0.14 -25.531 -5.012 1 82.25 115 ALA B O 1
ATOM 2373 N N . LEU B 1 116 ? -2.107 -24.688 -5.559 1 82.31 116 LEU B N 1
ATOM 2374 C CA . LEU B 1 116 ? -1.523 -23.609 -6.348 1 82.31 116 LEU B CA 1
ATOM 2375 C C . LEU B 1 116 ? -0.754 -22.625 -5.461 1 82.31 116 LEU B C 1
ATOM 2377 O O . LEU B 1 116 ? 0.314 -22.141 -5.84 1 82.31 116 LEU B O 1
ATOM 2381 N N . ARG B 1 117 ? -1.292 -22.438 -4.344 1 80.25 117 ARG B N 1
ATOM 2382 C CA . ARG B 1 117 ? -0.611 -21.578 -3.375 1 80.25 117 ARG B CA 1
ATOM 2383 C C . ARG B 1 117 ? 0.724 -22.188 -2.957 1 80.25 117 ARG B C 1
ATOM 2385 O O . ARG B 1 117 ? 1.743 -21.5 -2.918 1 80.25 117 ARG B O 1
ATOM 2392 N N . ALA B 1 118 ? 0.668 -23.406 -2.617 1 82.88 118 ALA B N 1
ATOM 2393 C CA . ALA B 1 118 ? 1.893 -24.094 -2.221 1 82.88 118 ALA B CA 1
ATOM 2394 C C . ALA B 1 118 ? 2.941 -24.031 -3.328 1 82.88 118 ALA B C 1
ATOM 2396 O O . ALA B 1 118 ? 4.121 -23.812 -3.061 1 82.88 118 ALA B O 1
ATOM 2397 N N . ARG B 1 119 ? 2.492 -24.203 -4.508 1 85.88 119 ARG B N 1
ATOM 2398 C CA . ARG B 1 119 ? 3.393 -24.141 -5.656 1 85.88 119 ARG B CA 1
ATOM 2399 C C . ARG B 1 119 ? 3.988 -22.75 -5.812 1 85.88 119 ARG B C 1
ATOM 2401 O O . ARG B 1 119 ? 5.188 -22.609 -6.07 1 85.88 119 ARG B O 1
ATOM 2408 N N . ALA B 1 120 ? 3.199 -21.781 -5.672 1 84.88 120 ALA B N 1
ATOM 2409 C CA . ALA B 1 120 ? 3.66 -20.406 -5.77 1 84.88 120 ALA B CA 1
ATOM 2410 C C . ALA B 1 120 ? 4.672 -20.078 -4.672 1 84.88 120 ALA B C 1
ATOM 2412 O O . ALA B 1 120 ? 5.703 -19.453 -4.934 1 84.88 120 ALA B O 1
ATOM 2413 N N . GLU B 1 121 ? 4.355 -20.516 -3.521 1 83.31 121 GLU B N 1
ATOM 2414 C CA . GLU B 1 121 ? 5.25 -20.297 -2.391 1 83.31 121 GLU B CA 1
ATOM 2415 C C . GLU B 1 121 ? 6.598 -20.969 -2.609 1 83.31 121 GLU B C 1
ATOM 2417 O O . GLU B 1 121 ? 7.648 -20.391 -2.336 1 83.31 121 GLU B O 1
ATOM 2422 N N . GLN B 1 122 ? 6.504 -22.172 -3.07 1 87.88 122 GLN B N 1
ATOM 2423 C CA . GLN B 1 122 ? 7.73 -22.906 -3.365 1 87.88 122 GLN B CA 1
ATOM 2424 C C . GLN B 1 122 ? 8.539 -22.219 -4.457 1 87.88 122 GLN B C 1
ATOM 2426 O O . GLN B 1 122 ? 9.766 -22.125 -4.371 1 87.88 122 GLN B O 1
ATOM 2431 N N . GLY B 1 123 ? 7.867 -21.828 -5.477 1 92.44 123 GLY B N 1
ATOM 2432 C CA . GLY B 1 123 ? 8.531 -21.094 -6.547 1 92.44 123 GLY B CA 1
ATOM 2433 C C . GLY B 1 123 ? 9.219 -19.828 -6.074 1 92.44 123 GLY B C 1
ATOM 2434 O O . GLY B 1 123 ? 10.359 -19.562 -6.438 1 92.44 123 GLY B O 1
ATOM 2435 N N . LEU B 1 124 ? 8.555 -19.125 -5.234 1 90.88 124 LEU B N 1
ATOM 2436 C CA . LEU B 1 124 ? 9.117 -17.891 -4.684 1 90.88 124 LEU B CA 1
ATOM 2437 C C . LEU B 1 124 ? 10.328 -18.203 -3.805 1 90.88 124 LEU B C 1
ATOM 2439 O O . LEU B 1 124 ? 11.352 -17.516 -3.893 1 90.88 124 LEU B O 1
ATOM 2443 N N . ALA B 1 125 ? 10.164 -19.203 -2.986 1 90.19 125 ALA B N 1
ATOM 2444 C CA . ALA B 1 125 ? 11.266 -19.609 -2.119 1 90.19 125 ALA B CA 1
ATOM 2445 C C . ALA B 1 125 ? 12.5 -19.984 -2.939 1 90.19 125 ALA B C 1
ATOM 2447 O O . ALA B 1 125 ? 13.625 -19.641 -2.584 1 90.19 125 ALA B O 1
ATOM 2448 N N . GLU B 1 126 ? 12.242 -20.688 -3.98 1 95.19 126 GLU B N 1
ATOM 2449 C CA . GLU B 1 126 ? 13.344 -21.125 -4.836 1 95.19 126 GLU B CA 1
ATOM 2450 C C . GLU B 1 126 ? 14.008 -19.938 -5.527 1 95.19 126 GLU B C 1
ATOM 2452 O O . GLU B 1 126 ? 15.234 -19.875 -5.645 1 95.19 126 GLU B O 1
ATOM 2457 N N . LEU B 1 127 ? 13.227 -19 -5.992 1 96.38 127 LEU B N 1
ATOM 2458 C CA . LEU B 1 127 ? 13.773 -17.781 -6.598 1 96.38 127 LEU B CA 1
ATOM 2459 C C . LEU B 1 127 ? 14.672 -17.047 -5.617 1 96.38 127 LEU B C 1
ATOM 2461 O O . LEU B 1 127 ? 15.766 -16.609 -5.977 1 96.38 127 LEU B O 1
ATOM 2465 N N . VAL B 1 128 ? 14.203 -16.953 -4.375 1 94.31 128 VAL B N 1
ATOM 2466 C CA . VAL B 1 128 ? 14.945 -16.25 -3.336 1 94.31 128 VAL B CA 1
ATOM 2467 C C . VAL B 1 128 ? 16.25 -17 -3.041 1 94.31 128 VAL B C 1
ATOM 2469 O O . VAL B 1 128 ? 17.328 -16.391 -3.002 1 94.31 128 VAL B O 1
ATOM 2472 N N . ARG B 1 129 ? 16.141 -18.25 -2.877 1 95.38 129 ARG B N 1
ATOM 2473 C CA . ARG B 1 129 ? 17.297 -19.078 -2.572 1 95.38 129 ARG B CA 1
ATOM 2474 C C . ARG B 1 129 ? 18.375 -18.938 -3.646 1 95.38 129 ARG B C 1
ATOM 2476 O O . ARG B 1 129 ? 19.547 -18.719 -3.334 1 95.38 129 ARG B O 1
ATOM 2483 N N . ARG B 1 130 ? 18.016 -19.031 -4.883 1 97.38 130 ARG B N 1
ATOM 2484 C CA . ARG B 1 130 ? 18.953 -18.953 -5.992 1 97.38 130 ARG B CA 1
ATOM 2485 C C . ARG B 1 130 ? 19.625 -17.578 -6.039 1 97.38 130 ARG B C 1
ATOM 2487 O O . ARG B 1 130 ? 20.828 -17.484 -6.242 1 97.38 130 ARG B O 1
ATOM 2494 N N . ALA B 1 131 ? 18.812 -16.547 -5.914 1 97.25 131 ALA B N 1
ATOM 2495 C CA . ALA B 1 131 ? 19.328 -15.188 -5.984 1 97.25 131 ALA B CA 1
ATOM 2496 C C . ALA B 1 131 ? 20.281 -14.898 -4.832 1 97.25 131 ALA B C 1
ATOM 2498 O O . ALA B 1 131 ? 21.266 -14.172 -4.996 1 97.25 131 ALA B O 1
ATOM 2499 N N . GLN B 1 132 ? 20 -15.453 -3.65 1 95 132 GLN B N 1
ATOM 2500 C CA . GLN B 1 132 ? 20.891 -15.305 -2.514 1 95 132 GLN B CA 1
ATOM 2501 C C . GLN B 1 132 ? 22.172 -16.109 -2.715 1 95 132 GLN B C 1
ATOM 2503 O O . GLN B 1 132 ? 23.266 -15.641 -2.408 1 95 132 GLN B O 1
ATOM 2508 N N . ALA B 1 133 ? 21.984 -17.281 -3.205 1 96.62 133 ALA B N 1
ATOM 2509 C CA . ALA B 1 133 ? 23.141 -18.156 -3.434 1 96.62 133 ALA B CA 1
ATOM 2510 C C . ALA B 1 133 ? 24.109 -17.547 -4.43 1 96.62 133 ALA B C 1
ATOM 2512 O O . ALA B 1 133 ? 25.328 -17.719 -4.305 1 96.62 133 ALA B O 1
ATOM 2513 N N . SER B 1 134 ? 23.625 -16.828 -5.418 1 96.31 134 SER B N 1
ATOM 2514 C CA . SER B 1 134 ? 24.469 -16.188 -6.414 1 96.31 134 SER B CA 1
ATOM 2515 C C . SER B 1 134 ? 25.125 -14.93 -5.852 1 96.31 134 SER B C 1
ATOM 2517 O O . SER B 1 134 ? 26.047 -14.367 -6.469 1 96.31 134 SER B O 1
ATOM 2519 N N . GLY B 1 135 ? 24.609 -14.453 -4.766 1 95.38 135 GLY B N 1
ATOM 2520 C CA . GLY B 1 135 ? 25.172 -13.273 -4.121 1 95.38 135 GLY B CA 1
ATOM 2521 C C . GLY B 1 135 ? 24.547 -11.977 -4.598 1 95.38 135 GLY B C 1
ATOM 2522 O O . GLY B 1 135 ? 24.953 -10.891 -4.184 1 95.38 135 GLY B O 1
ATOM 2523 N N . ASP B 1 136 ? 23.562 -12.055 -5.402 1 95.19 136 ASP B N 1
ATOM 2524 C CA . ASP B 1 136 ? 22.938 -10.867 -5.98 1 95.19 136 ASP B CA 1
ATOM 2525 C C . ASP B 1 136 ? 21.891 -10.281 -5.035 1 95.19 136 ASP B C 1
ATOM 2527 O O . ASP B 1 136 ? 21.656 -9.07 -5.035 1 95.19 136 ASP B O 1
ATOM 2531 N N . LEU B 1 137 ? 21.266 -11.164 -4.332 1 95.25 137 LEU B N 1
ATOM 2532 C CA . LEU B 1 137 ? 20.25 -10.75 -3.371 1 95.25 137 LEU B CA 1
ATOM 2533 C C . LEU B 1 137 ? 20.844 -10.648 -1.967 1 95.25 137 LEU B C 1
ATOM 2535 O O . LEU B 1 137 ? 21.594 -11.531 -1.536 1 95.25 137 LEU B O 1
ATOM 2539 N N . ARG B 1 138 ? 20.562 -9.531 -1.336 1 93.06 138 ARG B N 1
ATOM 2540 C CA . ARG B 1 138 ? 21.109 -9.312 0.004 1 93.06 138 ARG B CA 1
ATOM 2541 C C . ARG B 1 138 ? 20.781 -10.492 0.919 1 93.06 138 ARG B C 1
ATOM 2543 O O . ARG B 1 138 ? 19.719 -11.102 0.801 1 93.06 138 ARG B O 1
ATOM 2550 N N . ALA B 1 139 ? 21.547 -10.742 1.929 1 89.25 139 ALA B N 1
ATOM 2551 C CA . ALA B 1 139 ? 21.5 -11.938 2.76 1 89.25 139 ALA B CA 1
ATOM 2552 C C . ALA B 1 139 ? 20.344 -11.867 3.756 1 89.25 139 ALA B C 1
ATOM 2554 O O . ALA B 1 139 ? 19.797 -12.891 4.164 1 89.25 139 ALA B O 1
ATOM 2555 N N . ASP B 1 140 ? 19.938 -10.68 4.148 1 86.75 140 ASP B N 1
ATOM 2556 C CA . ASP B 1 140 ? 18.906 -10.531 5.176 1 86.75 140 ASP B CA 1
ATOM 2557 C C . ASP B 1 140 ? 17.516 -10.391 4.555 1 86.75 140 ASP B C 1
ATOM 2559 O O . ASP B 1 140 ? 16.562 -10 5.234 1 86.75 140 ASP B O 1
ATOM 2563 N N . PHE B 1 141 ? 17.469 -10.695 3.238 1 90.81 141 PHE B N 1
ATOM 2564 C CA . PHE B 1 141 ? 16.172 -10.773 2.58 1 90.81 141 PHE B CA 1
ATOM 2565 C C . PHE B 1 141 ? 15.43 -12.039 2.998 1 90.81 141 PHE B C 1
ATOM 2567 O O . PHE B 1 141 ? 16 -13.133 2.988 1 90.81 141 PHE B O 1
ATOM 2574 N N . ALA B 1 142 ? 14.242 -11.898 3.375 1 84.5 142 ALA B N 1
ATOM 2575 C CA . ALA B 1 142 ? 13.398 -13.039 3.74 1 84.5 142 ALA B CA 1
ATOM 2576 C C . ALA B 1 142 ? 12.258 -13.219 2.746 1 84.5 142 ALA B C 1
ATOM 2578 O O . ALA B 1 142 ? 11.766 -12.25 2.174 1 84.5 142 ALA B O 1
ATOM 2579 N N . PRO B 1 143 ? 11.773 -14.438 2.543 1 82.62 143 PRO B N 1
ATOM 2580 C CA . PRO B 1 143 ? 10.633 -14.672 1.655 1 82.62 143 PRO B CA 1
ATOM 2581 C C . PRO B 1 143 ? 9.406 -13.836 2.027 1 82.62 143 PRO B C 1
ATOM 2583 O O . PRO B 1 143 ? 8.641 -13.43 1.148 1 82.62 143 PRO B O 1
ATOM 2586 N N . SER B 1 144 ? 9.273 -13.5 3.297 1 83.81 144 SER B N 1
ATOM 2587 C CA . SER B 1 144 ? 8.172 -12.656 3.742 1 83.81 144 SER B CA 1
ATOM 2588 C C . SER B 1 144 ? 8.297 -11.242 3.182 1 83.81 144 SER B C 1
ATOM 2590 O O . SER B 1 144 ? 7.32 -10.492 3.162 1 83.81 144 SER B O 1
ATOM 2592 N N . ASP B 1 145 ? 9.5 -10.891 2.752 1 89.19 145 ASP B N 1
ATOM 2593 C CA . ASP B 1 145 ? 9.688 -9.586 2.139 1 89.19 145 ASP B CA 1
ATOM 2594 C C . ASP B 1 145 ? 8.969 -9.5 0.793 1 89.19 145 ASP B C 1
ATOM 2596 O O . ASP B 1 145 ? 8.648 -8.406 0.321 1 89.19 145 ASP B O 1
ATOM 2600 N N . VAL B 1 146 ? 8.703 -10.703 0.19 1 90.62 146 VAL B N 1
ATOM 2601 C CA . VAL B 1 146 ? 7.91 -10.719 -1.035 1 90.62 146 VAL B CA 1
ATOM 2602 C C . VAL B 1 146 ? 6.465 -10.344 -0.719 1 90.62 146 VAL B C 1
ATOM 2604 O O . VAL B 1 146 ? 5.852 -9.555 -1.44 1 90.62 146 VAL B O 1
ATOM 2607 N N . VAL B 1 147 ? 5.957 -10.852 0.31 1 87.56 147 VAL B N 1
ATOM 2608 C CA . VAL B 1 147 ? 4.602 -10.531 0.744 1 87.56 147 VAL B CA 1
ATOM 2609 C C . VAL B 1 147 ? 4.512 -9.055 1.113 1 87.56 147 VAL B C 1
ATOM 2611 O O . VAL B 1 147 ? 3.547 -8.375 0.753 1 87.56 147 VAL B O 1
ATOM 2614 N N . LEU B 1 148 ? 5.516 -8.625 1.828 1 90.31 148 LEU B N 1
ATOM 2615 C CA . LEU B 1 148 ? 5.594 -7.211 2.182 1 90.31 148 LEU B CA 1
ATOM 2616 C C . LEU B 1 148 ? 5.547 -6.336 0.934 1 90.31 148 LEU B C 1
ATOM 2618 O O . LEU B 1 148 ? 4.812 -5.348 0.89 1 90.31 148 LEU B O 1
ATOM 2622 N N . LEU B 1 149 ? 6.297 -6.73 -0.053 1 95.12 149 LEU B N 1
ATOM 2623 C CA . LEU B 1 149 ? 6.316 -6.023 -1.329 1 95.12 149 LEU B CA 1
ATOM 2624 C C . LEU B 1 149 ? 4.93 -6.008 -1.962 1 95.12 149 LEU B C 1
ATOM 2626 O O . LEU B 1 149 ? 4.461 -4.965 -2.42 1 95.12 149 LEU B O 1
ATOM 2630 N N . LEU B 1 150 ? 4.293 -7.121 -1.958 1 91.81 150 LEU B N 1
ATOM 2631 C CA . LEU B 1 150 ? 2.98 -7.234 -2.586 1 91.81 150 LEU B CA 1
ATOM 2632 C C . LEU B 1 150 ? 1.937 -6.438 -1.812 1 91.81 150 LEU B C 1
ATOM 2634 O O 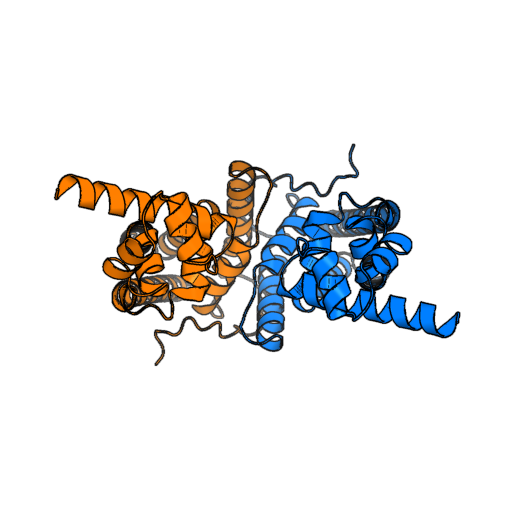. LEU B 1 150 ? 1.066 -5.801 -2.41 1 91.81 150 LEU B O 1
ATOM 2638 N N . GLN B 1 151 ? 1.979 -6.516 -0.506 1 91.06 151 GLN B N 1
ATOM 2639 C CA . GLN B 1 151 ? 1.081 -5.699 0.304 1 91.06 151 GLN B CA 1
ATOM 2640 C C . GLN B 1 151 ? 1.27 -4.215 0.008 1 91.06 151 GLN B C 1
ATOM 2642 O O . GLN B 1 151 ? 0.296 -3.49 -0.206 1 91.06 151 GLN B O 1
ATOM 2647 N N . ALA B 1 152 ? 2.514 -3.797 0.025 1 94.69 152 ALA B N 1
ATOM 2648 C CA . ALA B 1 152 ? 2.811 -2.398 -0.271 1 94.69 152 ALA B CA 1
ATOM 2649 C C . ALA B 1 152 ? 2.314 -2.014 -1.662 1 94.69 152 ALA B C 1
ATOM 2651 O O . ALA B 1 152 ? 1.689 -0.966 -1.837 1 94.69 152 ALA B O 1
ATOM 2652 N N . ASN B 1 153 ? 2.553 -2.855 -2.613 1 95.44 153 ASN B N 1
ATOM 2653 C CA . ASN B 1 153 ? 2.127 -2.619 -3.988 1 95.44 153 ASN B CA 1
ATOM 2654 C C . ASN B 1 153 ? 0.613 -2.459 -4.086 1 95.44 153 ASN B C 1
ATOM 2656 O O . ASN B 1 153 ? 0.121 -1.631 -4.855 1 95.44 153 ASN B O 1
ATOM 2660 N N . ARG B 1 154 ? -0.067 -3.203 -3.34 1 91.44 154 ARG B N 1
ATOM 2661 C CA . ARG B 1 154 ? -1.526 -3.17 -3.34 1 91.44 154 ARG B CA 1
ATOM 2662 C C . ARG B 1 154 ? -2.043 -1.799 -2.918 1 91.44 154 ARG B C 1
ATOM 2664 O O . ARG B 1 154 ? -3.129 -1.386 -3.33 1 91.44 154 ARG B O 1
ATOM 2671 N N . GLY B 1 155 ? -1.309 -1.126 -2.143 1 91.81 155 GLY B N 1
ATOM 2672 C CA . GLY B 1 155 ? -1.728 0.172 -1.637 1 91.81 155 GLY B CA 1
ATOM 2673 C C . GLY B 1 155 ? -1.624 1.277 -2.67 1 91.81 155 GLY B C 1
ATOM 2674 O O . GLY B 1 155 ? -2.174 2.363 -2.48 1 91.81 155 GLY B O 1
ATOM 2675 N N . ILE B 1 156 ? -0.933 1.027 -3.717 1 91.38 156 ILE B N 1
ATOM 2676 C CA . ILE B 1 156 ? -0.748 2.029 -4.762 1 91.38 156 ILE B CA 1
ATOM 2677 C C . ILE B 1 156 ? -1.998 2.102 -5.633 1 91.38 156 ILE B C 1
ATOM 2679 O O . ILE B 1 156 ? -2.25 1.209 -6.445 1 91.38 156 ILE B O 1
ATOM 2683 N N . ARG B 1 157 ? -2.756 3.145 -5.387 1 85.5 157 ARG B N 1
ATOM 2684 C CA . ARG B 1 157 ? -4.008 3.357 -6.105 1 85.5 157 ARG B CA 1
ATOM 2685 C C . ARG B 1 157 ? -4.133 4.809 -6.562 1 85.5 157 ARG B C 1
ATOM 2687 O O . ARG B 1 157 ? -4.219 5.719 -5.738 1 85.5 157 ARG B O 1
ATOM 2694 N N . LEU B 1 158 ? -4.02 4.949 -7.824 1 82.62 158 LEU B N 1
ATOM 2695 C CA . LEU B 1 158 ? -4.258 6.25 -8.438 1 82.62 158 LEU B CA 1
ATOM 2696 C C . LEU B 1 158 ? -5.551 6.242 -9.242 1 82.62 158 LEU B C 1
ATOM 2698 O O . LEU B 1 158 ? -6.207 5.207 -9.367 1 82.62 158 LEU B O 1
ATOM 2702 N N . ASP B 1 159 ? -5.93 7.352 -9.727 1 77.38 159 ASP B N 1
ATOM 2703 C CA . ASP B 1 159 ? -7.234 7.508 -10.359 1 77.38 159 ASP B CA 1
ATOM 2704 C C . ASP B 1 159 ? -7.312 6.691 -11.648 1 77.38 159 ASP B C 1
ATOM 2706 O O . ASP B 1 159 ? -8.32 6.027 -11.914 1 77.38 159 ASP B O 1
ATOM 2710 N N . ALA B 1 160 ? -6.258 6.738 -12.422 1 83.06 160 ALA B N 1
ATOM 2711 C CA . ALA B 1 160 ? -6.227 6.02 -13.695 1 83.06 160 ALA B CA 1
ATOM 2712 C C . ALA B 1 160 ? -5.445 4.715 -13.57 1 83.06 160 ALA B C 1
ATOM 2714 O O . ALA B 1 160 ? -4.379 4.68 -12.953 1 83.06 160 ALA B O 1
ATOM 2715 N N . PRO B 1 161 ? -6.004 3.615 -14.141 1 85.5 161 PRO B N 1
ATOM 2716 C CA . PRO B 1 161 ? -5.297 2.332 -14.086 1 85.5 161 PRO B CA 1
ATOM 2717 C C . PRO B 1 161 ? -3.879 2.42 -14.648 1 85.5 161 PRO B C 1
ATOM 2719 O O . PRO B 1 161 ? -2.965 1.775 -14.125 1 85.5 161 PRO B O 1
ATOM 2722 N N . GLU B 1 162 ? -3.723 3.199 -15.703 1 86.38 162 GLU B N 1
ATOM 2723 C CA . GLU B 1 162 ? -2.396 3.334 -16.297 1 86.38 162 GLU B CA 1
ATOM 2724 C C . GLU B 1 162 ? -1.433 4.031 -15.344 1 86.38 162 GLU B C 1
ATOM 2726 O O . GLU B 1 162 ? -0.246 3.699 -15.297 1 86.38 162 GLU B O 1
ATOM 2731 N N . ALA B 1 163 ? -1.971 5.031 -14.625 1 85.81 163 ALA B N 1
ATOM 2732 C CA . ALA B 1 163 ? -1.146 5.719 -13.633 1 85.81 163 ALA B CA 1
ATOM 2733 C C . ALA B 1 163 ? -0.763 4.781 -12.492 1 85.81 163 ALA B C 1
ATOM 2735 O O . ALA B 1 163 ? 0.369 4.82 -12.008 1 85.81 163 ALA B O 1
ATOM 2736 N N . THR B 1 164 ? -1.713 3.955 -12.109 1 90.31 164 THR B N 1
ATOM 2737 C CA . THR B 1 164 ? -1.436 2.969 -11.07 1 90.31 164 THR B CA 1
ATOM 2738 C C . THR B 1 164 ? -0.349 1.998 -11.516 1 90.31 164 THR B C 1
ATOM 2740 O O . THR B 1 164 ? 0.577 1.697 -10.766 1 90.31 164 THR B O 1
ATOM 2743 N N . ALA B 1 165 ? -0.462 1.541 -12.773 1 90.38 165 ALA B N 1
ATOM 2744 C CA . ALA B 1 165 ? 0.527 0.616 -13.32 1 90.38 165 ALA B CA 1
ATOM 2745 C C . ALA B 1 165 ? 1.91 1.258 -13.367 1 90.38 165 ALA B C 1
ATOM 2747 O O . ALA B 1 165 ? 2.908 0.628 -13.008 1 90.38 165 ALA B O 1
ATOM 2748 N N . ALA B 1 166 ? 1.967 2.49 -13.789 1 89.44 166 ALA B N 1
ATOM 2749 C CA . ALA B 1 166 ? 3.242 3.197 -13.883 1 89.44 166 ALA B CA 1
ATOM 2750 C C . ALA B 1 166 ? 3.844 3.42 -12.5 1 89.44 166 ALA B C 1
ATOM 2752 O O . ALA B 1 166 ? 5.055 3.281 -12.312 1 89.44 166 ALA B O 1
ATOM 2753 N N . ALA B 1 167 ? 2.988 3.756 -11.562 1 90.81 167 ALA B N 1
ATOM 2754 C CA . ALA B 1 167 ? 3.441 3.953 -10.188 1 90.81 167 ALA B CA 1
ATOM 2755 C C . ALA B 1 167 ? 3.979 2.654 -9.594 1 90.81 167 ALA B C 1
ATOM 2757 O O . ALA B 1 167 ? 5.02 2.65 -8.938 1 90.81 167 ALA B O 1
ATOM 2758 N N . SER B 1 168 ? 3.248 1.597 -9.867 1 94.31 168 SER B N 1
ATOM 2759 C CA . SER B 1 168 ? 3.701 0.28 -9.43 1 94.31 168 SER B CA 1
ATOM 2760 C C . SER B 1 168 ? 5.062 -0.061 -10.023 1 94.31 168 SER B C 1
ATOM 2762 O O . SER B 1 168 ? 5.945 -0.558 -9.328 1 94.31 168 SER B O 1
ATOM 2764 N N . HIS B 1 169 ? 5.219 0.216 -11.258 1 93.31 169 HIS B N 1
ATOM 2765 C CA . HIS B 1 169 ? 6.473 -0.067 -11.945 1 93.31 169 HIS B CA 1
ATOM 2766 C C . HIS B 1 169 ? 7.633 0.687 -11.305 1 93.31 169 HIS B C 1
ATOM 2768 O O . HIS B 1 169 ? 8.695 0.11 -11.062 1 93.31 169 HIS B O 1
ATOM 2774 N N . ARG B 1 170 ? 7.477 1.956 -11.031 1 92.06 170 ARG B N 1
ATOM 2775 C CA . ARG B 1 170 ? 8.508 2.764 -10.391 1 92.06 170 ARG B CA 1
ATOM 2776 C C . ARG B 1 170 ? 8.789 2.277 -8.977 1 92.06 170 ARG B C 1
ATOM 2778 O O . ARG B 1 170 ? 9.945 2.201 -8.555 1 92.06 170 ARG B O 1
ATOM 2785 N N . PHE B 1 171 ? 7.707 1.926 -8.359 1 95.5 171 PHE B N 1
ATOM 2786 C CA . PHE B 1 171 ? 7.816 1.403 -7.004 1 95.5 171 PHE B CA 1
ATOM 2787 C C . PHE B 1 171 ? 8.656 0.132 -6.977 1 95.5 171 PHE B C 1
ATOM 2789 O O . PHE B 1 171 ? 9.578 0.004 -6.164 1 95.5 171 PHE B O 1
ATOM 2796 N N . VAL B 1 172 ? 8.375 -0.773 -7.824 1 96.5 172 VAL B N 1
ATOM 2797 C CA . VAL B 1 172 ? 9.086 -2.047 -7.867 1 96.5 172 VAL B CA 1
ATOM 2798 C C . VAL B 1 172 ? 10.555 -1.81 -8.211 1 96.5 172 VAL B C 1
ATOM 2800 O O . VAL B 1 172 ? 11.445 -2.477 -7.668 1 96.5 172 VAL B O 1
ATOM 2803 N N . ALA B 1 173 ? 10.828 -0.862 -9.055 1 93.19 173 ALA B N 1
ATOM 2804 C CA . ALA B 1 173 ? 12.203 -0.528 -9.398 1 93.19 173 ALA B CA 1
ATOM 2805 C C . ALA B 1 173 ? 12.984 -0.069 -8.164 1 93.19 173 ALA B C 1
ATOM 2807 O O . ALA B 1 173 ? 14.133 -0.463 -7.961 1 93.19 173 ALA B O 1
ATOM 2808 N N . TYR B 1 174 ? 12.336 0.792 -7.344 1 92.38 174 TYR B N 1
ATOM 2809 C CA . TYR B 1 174 ? 12.953 1.191 -6.082 1 92.38 174 TYR B CA 1
ATOM 2810 C C . TYR B 1 174 ? 13.25 -0.022 -5.211 1 92.38 174 TYR B C 1
ATOM 2812 O O . TYR B 1 174 ? 14.367 -0.185 -4.719 1 92.38 174 TYR B O 1
ATOM 2820 N N . MET B 1 175 ? 12.258 -0.884 -5.027 1 96.38 175 MET B N 1
ATOM 2821 C CA . MET B 1 175 ? 12.391 -2.033 -4.133 1 96.38 175 MET B CA 1
ATOM 2822 C C . MET B 1 175 ? 13.5 -2.967 -4.609 1 96.38 175 MET B C 1
ATOM 2824 O O . MET B 1 175 ? 14.32 -3.42 -3.811 1 96.38 175 MET B O 1
ATOM 2828 N N . LEU B 1 176 ? 13.531 -3.191 -5.902 1 94.94 176 LEU B N 1
ATOM 2829 C CA . LEU B 1 176 ? 14.531 -4.098 -6.449 1 94.94 176 LEU B CA 1
ATOM 2830 C C . LEU B 1 176 ? 15.938 -3.555 -6.223 1 94.94 176 LEU B C 1
ATOM 2832 O O . LEU B 1 176 ? 16.875 -4.32 -5.973 1 94.94 176 LEU B O 1
ATOM 2836 N N . GLN B 1 177 ? 16.141 -2.279 -6.324 1 91.94 177 GLN B N 1
ATOM 2837 C CA . GLN B 1 177 ? 17.438 -1.691 -6.059 1 91.94 177 GLN B CA 1
ATOM 2838 C C . GLN B 1 177 ? 17.859 -1.904 -4.605 1 91.94 177 GLN B C 1
ATOM 2840 O O . GLN B 1 177 ? 19.031 -2.152 -4.32 1 91.94 177 GLN B O 1
ATOM 2845 N N . SER B 1 178 ? 16.906 -1.842 -3.725 1 93.06 178 SER B N 1
ATOM 2846 C CA . SER B 1 178 ? 17.219 -2.029 -2.311 1 93.06 178 SER B CA 1
ATOM 2847 C C . SER B 1 178 ? 17.422 -3.504 -1.982 1 93.06 178 SER B C 1
ATOM 2849 O O . SER B 1 178 ? 18.031 -3.836 -0.965 1 93.06 178 SER B O 1
ATOM 2851 N N . PHE B 1 179 ? 16.891 -4.391 -2.793 1 93.75 179 PHE B N 1
ATOM 2852 C CA . PHE B 1 179 ? 17.031 -5.824 -2.566 1 93.75 179 PHE B CA 1
ATOM 2853 C C . PHE B 1 179 ? 18.422 -6.301 -2.967 1 93.75 179 PHE B C 1
ATOM 2855 O O . PHE B 1 179 ? 18.859 -7.367 -2.539 1 93.75 179 PHE B O 1
ATOM 2862 N N . ARG B 1 180 ? 18.984 -5.602 -3.881 1 90.75 180 ARG B N 1
ATOM 2863 C CA . ARG B 1 180 ? 20.281 -6.02 -4.387 1 90.75 180 ARG B CA 1
ATOM 2864 C C . ARG B 1 180 ? 21.328 -6.043 -3.268 1 90.75 180 ARG B C 1
ATOM 2866 O O . ARG B 1 180 ? 21.297 -5.191 -2.375 1 90.75 180 ARG B O 1
ATOM 2873 N N . ALA B 1 181 ? 22.219 -7.035 -3.422 1 82.5 181 ALA B N 1
ATOM 2874 C CA . ALA B 1 181 ? 23.359 -7.07 -2.516 1 82.5 181 ALA B CA 1
ATOM 2875 C C . ALA B 1 181 ? 24.297 -5.895 -2.77 1 82.5 181 ALA B C 1
ATOM 2877 O O . ALA B 1 181 ? 24.469 -5.457 -3.912 1 82.5 181 ALA B O 1
ATOM 2878 N N . GLY B 1 182 ? 24.797 -5.332 -1.81 1 71.94 182 GLY B N 1
ATOM 2879 C CA . GLY B 1 182 ? 25.734 -4.227 -1.895 1 71.94 182 GLY B CA 1
ATOM 2880 C C . GLY B 1 182 ? 25.922 -3.494 -0.578 1 71.94 182 GLY B C 1
ATOM 2881 O O . GLY B 1 182 ? 25.516 -3.99 0.475 1 71.94 182 GLY B O 1
ATOM 2882 N N . PRO B 1 183 ? 26.719 -2.402 -0.633 1 65 183 PRO B N 1
ATOM 2883 C CA . PRO B 1 183 ? 27 -1.679 0.609 1 65 183 PRO B CA 1
ATOM 2884 C C . PRO B 1 183 ? 25.734 -1.145 1.278 1 65 183 PRO B C 1
ATOM 2886 O O . PRO B 1 183 ? 25.812 -0.256 2.131 1 65 183 PRO B O 1
ATOM 2889 N N . ALA B 1 184 ? 24.812 -2.18 1.299 1 60.88 184 ALA B N 1
ATOM 2890 C CA . ALA B 1 184 ? 23.547 -1.746 1.856 1 60.88 184 ALA B CA 1
ATOM 2891 C C . ALA B 1 184 ? 23.562 -1.78 3.381 1 60.88 184 ALA B C 1
ATOM 2893 O O . ALA B 1 184 ? 24.328 -2.549 3.979 1 60.88 184 ALA B O 1
ATOM 2894 N N . ARG B 1 185 ? 22.906 -0.809 4.027 1 58.25 185 ARG B N 1
ATOM 2895 C CA . ARG B 1 185 ? 22.688 -0.796 5.469 1 58.25 185 ARG B CA 1
ATOM 2896 C C . ARG B 1 185 ? 21.688 -1.876 5.887 1 58.25 185 ARG B C 1
ATOM 2898 O O . ARG B 1 185 ? 20.75 -2.17 5.152 1 58.25 185 ARG B O 1
ATOM 2905 N N . PRO B 1 186 ? 21.953 -2.504 7.09 1 58.06 186 PRO B N 1
ATOM 2906 C CA . PRO B 1 186 ? 21.031 -3.535 7.578 1 58.06 186 PRO B CA 1
ATOM 2907 C C . PRO B 1 186 ? 19.594 -3.047 7.672 1 58.06 186 PRO B C 1
ATOM 2909 O O . PRO B 1 186 ? 19.344 -1.883 8.008 1 58.06 186 PRO B O 1
ATOM 2912 N N . LEU B 1 187 ? 18.656 -3.889 7.277 1 61.5 187 LEU B N 1
ATOM 2913 C CA . LEU B 1 187 ? 17.234 -3.615 7.387 1 61.5 187 LEU B CA 1
ATOM 2914 C C . LEU B 1 187 ? 16.703 -4.039 8.75 1 61.5 187 LEU B C 1
ATOM 2916 O O . LEU B 1 187 ? 17.328 -4.855 9.438 1 61.5 187 LEU B O 1
ATOM 2920 N N . PRO B 1 188 ? 15.602 -3.391 9.211 1 55.84 188 PRO B N 1
ATOM 2921 C CA . PRO B 1 188 ? 14.867 -3.998 10.32 1 55.84 188 PRO B CA 1
ATOM 2922 C C . PRO B 1 188 ? 14.539 -5.473 10.078 1 55.84 188 PRO B C 1
ATOM 2924 O O . PRO B 1 188 ? 14.516 -5.922 8.93 1 55.84 188 PRO B O 1
ATOM 2927 N N . PRO B 1 189 ? 14.336 -6.254 11.203 1 53.34 189 PRO B N 1
ATOM 2928 C CA . PRO B 1 189 ? 14.016 -7.672 11.023 1 53.34 189 PRO B CA 1
ATOM 2929 C C . PRO B 1 189 ? 12.766 -7.895 10.188 1 53.34 189 PRO B C 1
ATOM 2931 O O . PRO B 1 189 ? 11.867 -7.047 10.172 1 53.34 189 PRO B O 1
ATOM 2934 N N . PRO B 1 190 ? 12.844 -8.898 9.391 1 51.16 190 PRO B N 1
ATOM 2935 C CA . PRO B 1 190 ? 11.633 -9.219 8.633 1 51.16 190 PRO B CA 1
ATOM 2936 C C . PRO B 1 190 ? 10.414 -9.43 9.523 1 51.16 190 PRO B C 1
ATOM 2938 O O . PRO B 1 190 ? 10.547 -9.891 10.664 1 51.16 190 PRO B O 1
ATOM 2941 N N . VAL B 1 191 ? 9.367 -8.914 9.195 1 48.28 191 VAL B N 1
ATOM 2942 C CA . VAL B 1 191 ? 8.102 -9.148 9.883 1 48.28 191 VAL B CA 1
ATOM 2943 C C . VAL B 1 191 ? 7.398 -10.359 9.281 1 48.28 191 VAL B C 1
ATOM 2945 O O . VAL B 1 191 ? 7.207 -10.43 8.062 1 48.28 191 VAL B O 1
ATOM 2948 N N . PRO B 1 192 ? 7.293 -11.391 10.18 1 45.62 192 PRO B N 1
ATOM 2949 C CA . PRO B 1 192 ? 6.547 -12.531 9.633 1 45.62 192 PRO B CA 1
ATOM 2950 C C . PRO B 1 192 ? 5.203 -12.117 9.039 1 45.62 192 PRO B C 1
ATOM 2952 O O . PRO B 1 192 ? 4.395 -11.477 9.711 1 45.62 192 PRO B O 1
ATOM 2955 N N . VAL B 1 193 ? 5.254 -11.859 8.07 1 42.72 193 VAL B N 1
ATOM 2956 C CA . VAL B 1 193 ? 3.975 -11.727 7.383 1 42.72 193 VAL B CA 1
ATOM 2957 C C . VAL B 1 193 ? 3.545 -13.078 6.824 1 42.72 193 VAL B C 1
ATOM 2959 O O . VAL B 1 193 ? 4.301 -13.727 6.098 1 42.72 193 VAL B O 1
ATOM 2962 N N . PRO B 1 194 ? 2.758 -13.891 7.742 1 36.41 194 PRO B N 1
ATOM 2963 C CA . PRO B 1 194 ? 2.395 -15.227 7.273 1 36.41 194 PRO B CA 1
ATOM 2964 C C . PRO B 1 194 ? 2.412 -15.344 5.754 1 36.41 194 PRO B C 1
ATOM 2966 O O . PRO B 1 194 ? 1.798 -14.531 5.059 1 36.41 194 PRO B O 1
ATOM 2969 N N . LEU B 1 195 ? 3.631 -15.57 5.391 1 36 195 LEU B N 1
ATOM 2970 C CA . LEU B 1 195 ? 3.459 -16.297 4.141 1 36 195 LEU B CA 1
ATOM 2971 C C . LEU B 1 195 ? 2.672 -17.594 4.363 1 36 195 LEU B C 1
ATOM 2973 O O . LEU B 1 195 ? 2.346 -18.297 3.408 1 36 195 LEU B O 1
ATOM 2977 N N . GLU B 1 196 ? 2.809 -18.203 5.555 1 33.72 196 GLU B N 1
ATOM 2978 C CA . GLU B 1 196 ? 2.4 -19.531 6.008 1 33.72 196 GLU B CA 1
ATOM 2979 C C . GLU B 1 196 ? 1.068 -19.938 5.387 1 33.72 196 GLU B C 1
ATOM 2981 O O . GLU B 1 196 ? 0.041 -19.297 5.637 1 33.72 196 GLU B O 1
ATOM 2986 N N . PHE B 1 197 ? 0.439 -20.312 4.5 1 29.8 197 PHE B N 1
ATOM 2987 C CA . PHE B 1 197 ? 0.219 -21.75 4.578 1 29.8 197 PHE B CA 1
ATOM 2988 C C . PHE B 1 197 ? 1.54 -22.5 4.738 1 29.8 197 PHE B C 1
ATOM 2990 O O . PHE B 1 197 ? 1.556 -23.672 5.098 1 29.8 197 PHE B O 1
ATOM 2997 N N . ALA B 1 198 ? 2.902 -22.125 4.344 1 25.86 198 ALA B N 1
ATOM 2998 C CA . ALA B 1 198 ? 3.91 -23.156 4.18 1 25.86 198 ALA B CA 1
ATOM 2999 C C . ALA B 1 198 ? 4.582 -23.5 5.508 1 25.86 198 ALA B C 1
ATOM 3001 O O . ALA B 1 198 ? 5.332 -24.469 5.609 1 25.86 198 ALA B O 1
ATOM 3002 N N . MET B 1 199 ? 4.922 -22.609 6.5 1 24.67 199 MET B N 1
ATOM 3003 C CA . MET B 1 199 ? 5.844 -23.312 7.395 1 24.67 199 MET B CA 1
ATOM 3004 C C . MET B 1 199 ? 5.086 -24.234 8.344 1 24.67 199 MET B C 1
ATOM 3006 O O . MET B 1 199 ? 5.66 -24.75 9.305 1 24.67 199 MET B O 1
ATOM 3010 N N . ARG B 1 200 ? 3.766 -24.266 8.367 1 20.47 200 ARG B N 1
ATOM 3011 C CA . ARG B 1 200 ? 3.637 -25.516 9.102 1 20.47 200 ARG B CA 1
ATOM 3012 C C . ARG B 1 200 ? 4.004 -26.703 8.227 1 20.47 200 ARG B C 1
ATOM 3014 O O . ARG B 1 200 ? 3.748 -26.703 7.02 1 20.47 200 ARG B O 1
#

Foldseek 3Di:
DVVVLVVLLVLLLVLQQVCCQPPNLPPDLCVSCVVSVHHSVSCCVQQVDSLSSLCVSCVVVLVVLLVLLVVLVVDPDLLSSLLSSLLVVLLSCLLRLSVLRCVQPPLLPRPSCVVSLVSNLVSLVVSQVSCVVVQFFAPQDDSVVSSVLSVVSSPQDDDDSVVSSVVSNVSSVVVSVQRTDDPHDDDDHDDPSPSDVPPD/DVVVLVVLLVLLLVLQQVCCQPPNLPPDLCVSCVNSVHHSVSCCVQQVDSLSSLCVSCVVVLVVLLVLLVVLVPDPDLLSSLLSSLLVVLLSCLLRLSVLRCVQPPLLPRPVCVVSLVSNLVSLVVSQVSCVVVQFFAPQDDSVVSSVLSVVSSPQDDDDSVVSSVVSNVSSVVVSVQRTDDPHDDDPHDDCPPPPVPPD

Radius of gyration: 22.81 Å; Cα contacts (8 Å, |Δi|>4): 512; chains: 2; bounding box: 59×52×50 Å

InterPro domains:
  IPR001647 DNA-binding HTH domain, TetR-type [PF00440] (12-57)
  IPR001647 DNA-binding HTH domain, TetR-type [PR00455] (12-25)
  IPR001647 DNA-binding HTH domain, TetR-type [PR00455] (32-55)
  IPR001647 DNA-binding HTH domain, TetR-type [PS50977] (6-65)
  IPR009057 Homedomain-like superfamily [SSF46689] (2-80)
  IPR036271 Tetracyclin repressor-like, C-terminal domain superfamily [SSF48498] (76-182)
  IPR049445 Transcriptional regulator SbtR-like, C-terminal domain [PF21597] (77-167)
  IPR050109 HTH-type, TetR-like transcriptional regulator [PTHR30055] (2-188)

pLDDT: mean 85.72, std 15.41, range [20.05, 98.12]

Sequence (400 aa):
MRTDAAANRERILAVARAAFGTEGLDVPLSEIARRAGVGIATVYRRFPTRDALVAAAFAEEMSACAGLLDRALADPDPWRAFCTALRQLCAMHARDQGFSAAFLTALPTVPEFSALRARAEQGLAELVRRAQASGDLRADFAPSDVVLLLQANRGIRLDAPEATAAASHRFVAYMLQSFRAGPARPLPPPVPVPLEFAMRMRTDAAANRERILAVARAAFGTEGLDVPLSEIARRAGVGIATVYRRFPTRDALVAAAFAEEMSACAGLLDRALADPDPWRAFCTALRQLCAMHARDQGFSAAFLTALPTVPEFSALRARAEQGLAELVRRAQASGDLRADFAPSDVVLLLQANRGIRLDAPEATAAASHRFVAYMLQSFRAGPARPLPPPVPVPLEFAMR

Organism: Pseudonocardia thermophila (NCBI:txid1848)

Secondary structure (DSSP, 8-state):
-HHHHHHHHHHHHHHHHHHHHHH-TT--HHHHHHHHTS-HHHHHHH--SHHHHHHHHTHHHHHHHHHHHHHHHTSS-HHHHHHHHHHHHHHHHHH-HHHHHIIIIIGGG-GGGHHHHHHHHHHHHHHHHHHHHTT-B-TT--THHHHHHHHHHHT---SSHHHHHHHHHHHHHHHHHHHB-SSPPPPPPPP-----STT-/-HHHHHHHHHHHHHHHHHHHHHH-TT--HHHHHHHHTS-HHHHHHH-SSHHHHHHHHTHHHHHHHHHHHHHHHTSS-HHHHHHHHHHHHHHHHHH-HHHHHIIIIIGGG-GGGHHHHHHHHHHHHHHHHHHHHTT-B-TT--THHHHHHHHHHHT---SSHHHHHHHHHHHHHHHHHHHB-SSPPPPPPP-----TTS--